Protein AF-0000000074746738 (afdb_homodimer)

Organism: NCBI:txid2562239

Foldseek 3Di:
DCPDDPPPPPPPPDPPDPDPDQDPVRVVVVVVVVVVPPDDPPDDPDDPDDDPPPPPPPPPPDPPDPQPLVVLVVLFVVQAFKEKQKFFQWLDQDLVIATFKIKIFMWGWDDDDVPDRGTAIHGPQDMDIFGEQDPDHRDPVSCVQQVDHNVNHVPTDHLLVSLVVVLVVQDDRRYAYEYAVQVRVLSNSCSSCVVSVNNVSSPCNVVRYGHLLSSLCSVVVPDHSDLQRLCVVLVNQCSHPPHPCNVPHDHGNQSSLSSVQSVQSVSVVSCVVVVHDRDDHSVSRDGPDDDPPPPPPPPPPVCVPPPPPPDPVVPDDD/DCPDPPPPDPPPPDPPDPDDDDDPVRVVVVVVVVVVPPDDPPPPPPDPDDDPPDPPPPPPPDPPDVQPLVVLVVLFVVQAFKEKQKFFQWLDQDLVIATFKIKIFMWGWDDDDPPDRGTAIHGPQDMDIFGEQDPDHRDPVSCVQQVDHNVNHVPTDHLLVSLVVVLVVQDDRRYAYEYAVQVRVLSNSCSSCVVSVNNVSSPCNVVRYGHLLSSLCSVVVPDHSDLQRLCVVLVNQCSHPPHPCNVPHDHGNQSSLSSVQSVQSVSVVSCVVVVHDRDDHSVSRDGPDDDPPPPPDPPDVVCVPPPPPPDPVVPDDD

pLDDT: mean 72.42, std 28.74, range [20.9, 98.78]

Structure (mmCIF, N/CA/C/O backbone):
data_AF-0000000074746738-model_v1
#
loop_
_entity.id
_entity.type
_entity.pdbx_description
1 polymer 'Exonuclease domain-containing protein'
#
loop_
_atom_site.group_PDB
_atom_site.id
_atom_site.type_symbol
_atom_site.label_atom_id
_atom_site.label_alt_id
_atom_site.label_comp_id
_atom_site.label_asym_id
_atom_site.label_entity_id
_atom_site.label_seq_id
_atom_site.pdbx_PDB_ins_code
_atom_site.Cartn_x
_atom_site.Cartn_y
_atom_site.Cartn_z
_atom_site.occupancy
_atom_site.B_iso_or_equiv
_atom_site.auth_seq_id
_atom_site.auth_comp_id
_atom_site.auth_asym_id
_atom_site.auth_atom_id
_atom_site.pdbx_PDB_model_num
ATOM 1 N N . MET A 1 1 ? 52.251 55.187 -20.402 1 23.19 1 MET A N 1
ATOM 2 C CA . MET A 1 1 ? 52.164 54.106 -21.38 1 23.19 1 MET A CA 1
ATOM 3 C C . MET A 1 1 ? 50.793 53.441 -21.335 1 23.19 1 MET A C 1
ATOM 5 O O . MET A 1 1 ? 50.355 52.981 -20.278 1 23.19 1 MET A O 1
ATOM 9 N N . SER A 1 2 ? 49.91 53.801 -22.271 1 25.31 2 SER A N 1
ATOM 10 C CA . SER A 1 2 ? 48.5 53.786 -22.648 1 25.31 2 SER A CA 1
ATOM 11 C C . SER A 1 2 ? 48.053 52.388 -23.064 1 25.31 2 SER A C 1
ATOM 13 O O . SER A 1 2 ? 48.214 51.999 -24.222 1 25.31 2 SER A O 1
ATOM 15 N N . GLN A 1 3 ? 48.42 51.363 -22.32 1 26.88 3 GLN A N 1
ATOM 16 C CA . GLN A 1 3 ? 48.255 50.017 -22.856 1 26.88 3 GLN A CA 1
ATOM 17 C C . GLN A 1 3 ? 46.82 49.78 -23.317 1 26.88 3 GLN A C 1
ATOM 19 O O . GLN A 1 3 ? 45.872 50.046 -22.575 1 26.88 3 GLN A O 1
ATOM 24 N N . GLU A 1 4 ? 46.627 49.774 -24.641 1 27.51 4 GLU A N 1
ATOM 25 C CA . GLU A 1 4 ? 45.445 49.696 -25.494 1 27.51 4 GLU A CA 1
ATOM 26 C C . GLU A 1 4 ? 44.629 48.443 -25.192 1 27.51 4 GLU A C 1
ATOM 28 O O . GLU A 1 4 ? 45.185 47.351 -25.054 1 27.51 4 GLU A O 1
ATOM 33 N N . PRO A 1 5 ? 43.392 48.551 -24.735 1 27.02 5 PRO A N 1
ATOM 34 C CA . PRO A 1 5 ? 42.496 47.492 -24.266 1 27.02 5 PRO A CA 1
ATOM 35 C C . PRO A 1 5 ? 42.147 46.486 -25.36 1 27.02 5 PRO A C 1
ATOM 37 O O . PRO A 1 5 ? 41.989 46.865 -26.524 1 27.02 5 PRO A O 1
ATOM 40 N N . ALA A 1 6 ? 42.791 45.295 -25.4 1 26.2 6 ALA A N 1
ATOM 41 C CA . ALA A 1 6 ? 42.687 44.203 -26.364 1 26.2 6 ALA A CA 1
ATOM 42 C C . ALA A 1 6 ? 41.229 43.912 -26.707 1 26.2 6 ALA A C 1
ATOM 44 O O . ALA A 1 6 ? 40.393 43.755 -25.814 1 26.2 6 ALA A O 1
ATOM 45 N N . GLU A 1 7 ? 40.745 44.392 -27.819 1 22.52 7 GLU A N 1
ATOM 46 C CA . GLU A 1 7 ? 39.434 44.313 -28.455 1 22.52 7 GLU A CA 1
ATOM 47 C C . GLU A 1 7 ? 39.011 42.863 -28.671 1 22.52 7 GLU A C 1
ATOM 49 O O . GLU A 1 7 ? 39.733 42.087 -29.3 1 22.52 7 GLU A O 1
ATOM 54 N N . CYS A 1 8 ? 38.42 42.122 -27.685 1 24.26 8 CYS A N 1
ATOM 55 C CA . CYS A 1 8 ? 37.969 40.736 -27.714 1 24.26 8 CYS A CA 1
ATOM 56 C C . CYS A 1 8 ? 37.068 40.48 -28.917 1 24.26 8 CYS A C 1
ATOM 58 O O . CYS A 1 8 ? 36.028 41.123 -29.066 1 24.26 8 CYS A O 1
ATOM 60 N N . SER A 1 9 ? 37.608 40.225 -30.097 1 21.45 9 SER A N 1
ATOM 61 C CA . SER A 1 9 ? 36.997 39.975 -31.399 1 21.45 9 SER A CA 1
ATOM 62 C C . SER A 1 9 ? 35.905 38.914 -31.302 1 21.45 9 SER A C 1
ATOM 64 O O . SER A 1 9 ? 36.126 37.838 -30.743 1 21.45 9 SER A O 1
ATOM 66 N N . LEU A 1 10 ? 34.632 39.239 -31.27 1 23.24 10 LEU A N 1
ATOM 67 C CA . LEU A 1 10 ? 33.359 38.525 -31.285 1 23.24 10 LEU A CA 1
ATOM 68 C C . LEU A 1 10 ? 33.26 37.618 -32.507 1 23.24 10 LEU A C 1
ATOM 70 O O . LEU A 1 10 ? 33.211 38.101 -33.641 1 23.24 10 LEU A O 1
ATOM 74 N N . VAL A 1 11 ? 34.057 36.526 -32.536 1 23.55 11 VAL A N 1
ATOM 75 C CA . VAL A 1 11 ? 34.006 35.619 -33.677 1 23.55 11 VAL A CA 1
ATOM 76 C C . VAL A 1 11 ? 32.558 35.223 -33.958 1 23.55 11 VAL A C 1
ATOM 78 O O . VAL A 1 11 ? 31.852 34.753 -33.063 1 23.55 11 VAL A O 1
ATOM 81 N N . ARG A 1 12 ? 31.949 35.773 -34.896 1 23.42 12 ARG A N 1
ATOM 82 C CA . ARG A 1 12 ? 30.624 35.563 -35.469 1 23.42 12 ARG A CA 1
ATOM 83 C C . ARG A 1 12 ? 30.438 34.111 -35.899 1 23.42 12 ARG A C 1
ATOM 85 O O . ARG A 1 12 ? 31.06 33.66 -36.863 1 23.42 12 ARG A O 1
ATOM 92 N N . ARG A 1 13 ? 30.45 33.135 -34.915 1 25.42 13 ARG A N 1
ATOM 93 C CA . ARG A 1 13 ? 30.272 31.751 -35.339 1 25.42 13 ARG A CA 1
ATOM 94 C C . ARG A 1 13 ? 29.058 31.609 -36.25 1 25.42 13 ARG A C 1
ATOM 96 O O . ARG A 1 13 ? 28.015 32.217 -36.003 1 25.42 13 ARG A O 1
ATOM 103 N N . ASP A 1 14 ? 29.243 31.308 -37.45 1 23.89 14 ASP A N 1
ATOM 104 C CA . ASP A 1 14 ? 28.375 31.078 -38.601 1 23.89 14 ASP A CA 1
ATOM 105 C C . ASP A 1 14 ? 27.269 30.08 -38.263 1 23.89 14 ASP A C 1
ATOM 107 O O . ASP A 1 14 ? 27.547 28.959 -37.833 1 23.89 14 ASP A O 1
ATOM 111 N N . THR A 1 15 ? 26.035 30.496 -37.827 1 26.98 15 THR A N 1
ATOM 112 C CA . THR A 1 15 ? 24.764 29.924 -37.396 1 26.98 15 THR A CA 1
ATOM 113 C C . THR A 1 15 ? 24.191 29.005 -38.471 1 26.98 15 THR A C 1
ATOM 115 O O . THR A 1 15 ? 23.016 28.637 -38.419 1 26.98 15 THR A O 1
ATOM 118 N N . SER A 1 16 ? 24.874 28.836 -39.673 1 24.63 16 SER A N 1
ATOM 119 C CA . SER A 1 16 ? 24.05 28.412 -40.801 1 24.63 16 SER A CA 1
ATOM 120 C C . SER A 1 16 ? 23.396 27.061 -40.531 1 24.63 16 SER A C 1
ATOM 122 O O . SER A 1 16 ? 22.224 26.858 -40.853 1 24.63 16 SER A O 1
ATOM 124 N N . SER A 1 17 ? 24.135 25.929 -40.49 1 25.57 17 SER A N 1
ATOM 125 C CA . SER A 1 17 ? 23.702 24.715 -41.176 1 25.57 17 SER A CA 1
ATOM 126 C C . SER A 1 17 ? 22.694 23.936 -40.338 1 25.57 17 SER A C 1
ATOM 128 O O . SER A 1 17 ? 23.078 23.135 -39.483 1 25.57 17 SER A O 1
ATOM 130 N N . LEU A 1 18 ? 21.747 24.54 -39.785 1 28.05 18 LEU A N 1
ATOM 131 C CA . LEU A 1 18 ? 20.824 23.837 -38.9 1 28.05 18 LEU A CA 1
ATOM 132 C C . LEU A 1 18 ? 20.09 22.729 -39.649 1 28.05 18 LEU A C 1
ATOM 134 O O . LEU A 1 18 ? 19.317 23.003 -40.57 1 28.05 18 LEU A O 1
ATOM 138 N N . GLU A 1 19 ? 20.737 21.588 -39.792 1 30.1 19 GLU A N 1
ATOM 139 C CA . GLU A 1 19 ? 20.123 20.467 -40.497 1 30.1 19 GLU A CA 1
ATOM 140 C C . GLU A 1 19 ? 18.704 20.211 -39.999 1 30.1 19 GLU A C 1
ATOM 142 O O . GLU A 1 19 ? 18.42 20.369 -38.809 1 30.1 19 GLU A O 1
ATOM 147 N N . PRO A 1 20 ? 17.779 20.182 -40.86 1 32.97 20 PRO A N 1
ATOM 148 C CA . PRO A 1 20 ? 16.342 20.107 -40.585 1 32.97 20 PRO A CA 1
ATOM 149 C C . PRO A 1 20 ? 15.974 18.928 -39.687 1 32.97 20 PRO A C 1
ATOM 151 O O . PRO A 1 20 ? 16.69 17.924 -39.656 1 32.97 20 PRO A O 1
ATOM 154 N N . PRO A 1 21 ? 15.219 19.185 -38.656 1 31.73 21 PRO A N 1
ATOM 155 C CA . PRO A 1 21 ? 14.912 18.191 -37.625 1 31.73 21 PRO A CA 1
ATOM 156 C C . PRO A 1 21 ? 14.312 16.91 -38.2 1 31.73 21 PRO A C 1
ATOM 158 O O . PRO A 1 21 ? 13.548 16.962 -39.167 1 31.73 21 PRO A O 1
ATOM 161 N N . LEU A 1 22 ? 14.977 15.81 -38.125 1 32.41 22 LEU A N 1
ATOM 162 C CA . LEU A 1 22 ? 14.612 14.51 -38.677 1 32.41 22 LEU A CA 1
ATOM 163 C C . LEU A 1 22 ? 13.182 14.141 -38.297 1 32.41 22 LEU A C 1
ATOM 165 O O . LEU A 1 22 ? 12.717 14.483 -37.207 1 32.41 22 LEU A O 1
ATOM 169 N N . SER A 1 23 ? 12.3 13.958 -39.178 1 33.05 23 SER A N 1
ATOM 170 C CA . SER A 1 23 ? 10.879 13.641 -39.085 1 33.05 23 SER A CA 1
ATOM 171 C C . SER A 1 23 ? 10.628 12.509 -38.094 1 33.05 23 SER A C 1
ATOM 173 O O . SER A 1 23 ? 11.53 11.719 -37.806 1 33.05 23 SER A O 1
ATOM 175 N N . PRO A 1 24 ? 9.547 12.637 -37.389 1 30.94 24 PRO A N 1
ATOM 176 C CA . PRO A 1 24 ? 9.236 11.671 -36.332 1 30.94 24 PRO A CA 1
ATOM 177 C C . PRO A 1 24 ? 9.361 10.223 -36.801 1 30.94 24 PRO A C 1
ATOM 179 O O . PRO A 1 24 ? 9.753 9.35 -36.022 1 30.94 24 PRO A O 1
ATOM 182 N N . LEU A 1 25 ? 8.879 9.884 -38.044 1 37.73 25 LEU A N 1
ATOM 183 C CA . LEU A 1 25 ? 8.984 8.548 -38.621 1 37.73 25 LEU A CA 1
ATOM 184 C C . LEU A 1 25 ? 10.44 8.097 -38.688 1 37.73 25 LEU A C 1
ATOM 186 O O . LEU A 1 25 ? 10.735 6.911 -38.525 1 37.73 25 LEU A O 1
ATOM 190 N N . GLU A 1 26 ? 11.272 9.092 -39.017 1 37.4 26 GLU A N 1
ATOM 191 C CA . GLU A 1 26 ? 12.694 8.798 -39.166 1 37.4 26 GLU A CA 1
ATOM 192 C C . GLU A 1 26 ? 13.325 8.429 -37.827 1 37.4 26 GLU A C 1
ATOM 194 O O . GLU A 1 26 ? 14.26 7.627 -37.775 1 37.4 26 GLU A O 1
ATOM 199 N N . CYS A 1 27 ? 12.773 9.035 -36.804 1 32.82 27 CYS A N 1
ATOM 200 C CA . CYS A 1 27 ? 13.269 8.676 -35.481 1 32.82 27 CYS A CA 1
ATOM 201 C C . CYS A 1 27 ? 12.905 7.237 -35.134 1 32.82 27 CYS A C 1
ATOM 203 O O . CYS A 1 27 ? 13.72 6.505 -34.568 1 32.82 27 CYS A O 1
ATOM 205 N N . LEU A 1 28 ? 11.696 6.741 -35.458 1 33.23 28 LEU A N 1
ATOM 206 C CA . LEU A 1 28 ? 11.293 5.371 -35.162 1 33.23 28 LEU A CA 1
ATOM 207 C C . LEU A 1 28 ? 12.125 4.375 -35.963 1 33.23 28 LEU A C 1
ATOM 209 O O . LEU A 1 28 ? 12.542 3.342 -35.434 1 33.23 28 LEU A O 1
ATOM 213 N N . ARG A 1 29 ? 12.332 4.612 -37.221 1 35.67 29 ARG A N 1
ATOM 214 C CA . ARG A 1 29 ? 13.101 3.72 -38.083 1 35.67 29 ARG A CA 1
ATOM 215 C C . ARG A 1 29 ? 14.542 3.598 -37.598 1 35.67 29 ARG A C 1
ATOM 217 O O . ARG A 1 29 ? 15.16 2.54 -37.734 1 35.67 29 ARG A O 1
ATOM 224 N N . LYS A 1 30 ? 15.055 4.743 -37.074 1 34.81 30 LYS A N 1
ATOM 225 C CA . LYS A 1 30 ? 16.453 4.665 -36.658 1 34.81 30 LYS A CA 1
ATOM 226 C C . LYS A 1 30 ? 16.623 3.71 -35.48 1 34.81 30 LYS A C 1
ATOM 228 O O . LYS A 1 30 ? 17.604 2.966 -35.414 1 34.81 30 LYS A O 1
ATOM 233 N N . VAL A 1 31 ? 15.663 3.687 -34.597 1 29.88 31 VAL A N 1
ATOM 234 C CA . VAL A 1 31 ? 15.807 2.795 -33.451 1 29.88 31 VAL A CA 1
ATOM 235 C C . VAL A 1 31 ? 15.609 1.348 -33.895 1 29.88 31 VAL A C 1
ATOM 237 O O . VAL A 1 31 ? 16.354 0.457 -33.479 1 29.88 31 VAL A O 1
ATOM 240 N N . ALA A 1 32 ? 14.658 1.009 -34.754 1 31.42 32 ALA A N 1
ATOM 241 C CA . ALA A 1 32 ? 14.427 -0.358 -35.214 1 31.42 32 ALA A CA 1
ATOM 242 C C . ALA A 1 32 ? 15.633 -0.889 -35.984 1 31.42 32 ALA A C 1
ATOM 244 O O . ALA A 1 32 ? 15.977 -2.069 -35.875 1 31.42 32 ALA A O 1
ATOM 245 N N . ARG A 1 33 ? 16.243 0.039 -36.83 1 33.43 33 ARG A N 1
ATOM 246 C CA . ARG A 1 33 ? 17.368 -0.39 -37.656 1 33.43 33 ARG A CA 1
ATOM 247 C C . ARG A 1 33 ? 18.542 -0.838 -36.793 1 33.43 33 ARG A C 1
ATOM 249 O O . ARG A 1 33 ? 19.313 -1.713 -37.19 1 33.43 33 ARG A O 1
ATOM 256 N N . ARG A 1 34 ? 18.766 0.044 -35.716 1 31.61 34 ARG A N 1
ATOM 257 C CA . ARG A 1 34 ? 19.991 -0.29 -34.997 1 31.61 34 ARG A CA 1
ATOM 258 C C . ARG A 1 34 ? 19.923 -1.702 -34.426 1 31.61 34 ARG A C 1
ATOM 260 O O . ARG A 1 34 ? 20.956 -2.343 -34.217 1 31.61 34 ARG A O 1
ATOM 267 N N . PHE A 1 35 ? 18.773 -2.06 -33.81 1 29.53 35 PHE A N 1
ATOM 268 C CA . PHE A 1 35 ? 18.747 -3.353 -33.138 1 29.53 35 PHE A CA 1
ATOM 269 C C . PHE A 1 35 ? 18.461 -4.474 -34.13 1 29.53 35 PHE A C 1
ATOM 271 O O . PHE A 1 35 ? 17.329 -4.953 -34.225 1 29.53 35 PHE A O 1
ATOM 278 N N . GLY A 1 36 ? 19.315 -4.636 -35.34 1 30.46 36 GLY A N 1
ATOM 279 C CA . GLY A 1 36 ? 19.652 -5.626 -36.351 1 30.46 36 GLY A CA 1
ATOM 280 C C . GLY A 1 36 ? 18.441 -6.366 -36.889 1 30.46 36 GLY A C 1
ATOM 281 O O . GLY A 1 36 ? 18.577 -7.426 -37.503 1 30.46 36 GLY A O 1
ATOM 282 N N . LEU A 1 37 ? 17.372 -6.018 -36.326 1 28.66 37 LEU A N 1
ATOM 283 C CA . LEU A 1 37 ? 16.261 -6.933 -36.566 1 28.66 37 LEU A CA 1
ATOM 284 C C . LEU A 1 37 ? 15.737 -6.79 -37.991 1 28.66 37 LEU A C 1
ATOM 286 O O . LEU A 1 37 ? 14.671 -7.315 -38.32 1 28.66 37 LEU A O 1
ATOM 290 N N . LEU A 1 38 ? 16.37 -5.84 -38.804 1 27.74 38 LEU A N 1
ATOM 291 C CA . LEU A 1 38 ? 15.67 -5.501 -40.038 1 27.74 38 LEU A CA 1
ATOM 292 C C . LEU A 1 38 ? 15.702 -6.667 -41.02 1 27.74 38 LEU A C 1
ATOM 294 O O . LEU A 1 38 ? 14.8 -6.812 -41.848 1 27.74 38 LEU A O 1
ATOM 298 N N . ASP A 1 39 ? 16.906 -7.171 -41.321 1 26.57 39 ASP A N 1
ATOM 299 C CA . ASP A 1 39 ? 17.137 -7.486 -42.727 1 26.57 39 ASP A CA 1
ATOM 300 C C . ASP A 1 39 ? 16.433 -8.783 -43.122 1 26.57 39 ASP A C 1
ATOM 302 O O . ASP A 1 39 ? 16.675 -9.321 -44.205 1 26.57 39 ASP A O 1
ATOM 306 N N . ALA A 1 40 ? 15.969 -9.588 -42.095 1 27.83 40 ALA A N 1
ATOM 307 C CA . ALA A 1 40 ? 15.953 -10.915 -42.705 1 27.83 40 ALA A CA 1
ATOM 308 C C . ALA A 1 40 ? 14.932 -10.986 -43.837 1 27.83 40 ALA A C 1
ATOM 310 O O . ALA A 1 40 ? 13.852 -10.397 -43.745 1 27.83 40 ALA A O 1
ATOM 311 N N . PRO A 1 41 ? 15.339 -11.185 -45.034 1 28.64 41 PRO A N 1
ATOM 312 C CA . PRO A 1 41 ? 14.512 -11.166 -46.243 1 28.64 41 PRO A CA 1
ATOM 313 C C . PRO A 1 41 ? 13.171 -11.87 -46.052 1 28.64 41 PRO A C 1
ATOM 315 O O . PRO A 1 41 ? 13.03 -12.705 -45.154 1 28.64 41 PRO A O 1
ATOM 318 N N . PRO A 1 42 ? 12.172 -11.21 -46.569 1 30.7 42 PRO A N 1
ATOM 319 C CA . PRO A 1 42 ? 10.765 -11.614 -46.518 1 30.7 42 PRO A CA 1
ATOM 320 C C . PRO A 1 42 ? 10.555 -13.072 -46.921 1 30.7 42 PRO A C 1
ATOM 322 O O . PRO A 1 42 ? 10.97 -13.482 -48.008 1 30.7 42 PRO A O 1
ATOM 325 N N . PRO A 1 43 ? 10.692 -13.931 -45.864 1 26.06 43 PRO A N 1
ATOM 326 C CA . PRO A 1 43 ? 10.77 -15.318 -46.329 1 26.06 43 PRO A CA 1
ATOM 327 C C . PRO A 1 43 ? 9.744 -15.634 -47.415 1 26.06 43 PRO A C 1
ATOM 329 O O . PRO A 1 43 ? 8.821 -14.848 -47.646 1 26.06 43 PRO A O 1
ATOM 332 N N . PRO A 1 44 ? 9.341 -16.72 -47.43 1 26.09 44 PRO A N 1
ATOM 333 C CA . PRO A 1 44 ? 9.054 -17.803 -48.373 1 26.09 44 PRO A CA 1
ATOM 334 C C . PRO A 1 44 ? 7.646 -17.718 -48.958 1 26.09 44 PRO A C 1
ATOM 336 O O . PRO A 1 44 ? 6.664 -17.679 -48.212 1 26.09 44 PRO A O 1
ATOM 339 N N . VAL A 1 45 ? 7.143 -16.771 -49.805 1 28.74 45 VAL A N 1
ATOM 340 C CA . VAL A 1 45 ? 5.69 -16.719 -49.927 1 28.74 45 VAL A CA 1
ATOM 341 C C . VAL A 1 45 ? 5.156 -18.093 -50.324 1 28.74 45 VAL A C 1
ATOM 343 O O . VAL A 1 45 ? 5.426 -18.576 -51.427 1 28.74 45 VAL A O 1
ATOM 346 N N . PRO A 1 46 ? 5.227 -19.072 -49.434 1 24.04 46 PRO A N 1
ATOM 347 C CA . PRO A 1 46 ? 4.888 -20.384 -49.99 1 24.04 46 PRO A CA 1
ATOM 348 C C . PRO A 1 46 ? 3.512 -20.407 -50.652 1 24.04 46 PRO A C 1
ATOM 350 O O . PRO A 1 46 ? 2.638 -19.613 -50.295 1 24.04 46 PRO A O 1
ATOM 353 N N . GLN A 1 47 ? 3.414 -20.981 -51.794 1 24.62 47 GLN A N 1
ATOM 354 C CA . GLN A 1 47 ? 2.377 -21.217 -52.794 1 24.62 47 GLN A CA 1
ATOM 355 C C . GLN A 1 47 ? 1.068 -21.645 -52.138 1 24.62 47 GLN A C 1
ATOM 357 O O . GLN A 1 47 ? 1.068 -22.161 -51.018 1 24.62 47 GLN A O 1
ATOM 362 N N . LYS A 1 48 ? 0.023 -21.408 -52.864 1 27.49 48 LYS A N 1
ATOM 363 C CA . LYS A 1 48 ? -1.415 -21.452 -52.615 1 27.49 48 LYS A CA 1
ATOM 364 C C . LYS A 1 48 ? -1.854 -22.845 -52.173 1 27.49 48 LYS A C 1
ATOM 366 O O . LYS A 1 48 ? -2.052 -23.732 -53.006 1 27.49 48 LYS A O 1
ATOM 371 N N . GLU A 1 49 ? -1.147 -23.577 -51.175 1 22.51 49 GLU A N 1
ATOM 372 C CA . GLU A 1 49 ? -1.492 -24.992 -51.069 1 22.51 49 GLU A CA 1
ATOM 373 C C . GLU A 1 49 ? -2.995 -25.182 -50.889 1 22.51 49 GLU A C 1
ATOM 375 O O . GLU A 1 49 ? -3.695 -24.262 -50.46 1 22.51 49 GLU A O 1
ATOM 380 N N . SER A 1 50 ? -3.518 -26.43 -51.138 1 28.88 50 SER A N 1
ATOM 381 C CA . SER A 1 50 ? -4.77 -27.146 -51.363 1 28.88 50 SER A CA 1
ATOM 382 C C . SER A 1 50 ? -5.762 -26.892 -50.233 1 28.88 50 SER A C 1
ATOM 384 O O . SER A 1 50 ? -5.372 -26.483 -49.137 1 28.88 50 SER A O 1
ATOM 386 N N . GLU A 1 51 ? -7.067 -27.198 -50.494 1 29.91 51 GLU A N 1
ATOM 387 C CA . GLU A 1 51 ? -8.332 -26.957 -49.806 1 29.91 51 GLU A CA 1
ATOM 388 C C . GLU A 1 51 ? -8.251 -27.371 -48.34 1 29.91 51 GLU A C 1
ATOM 390 O O . GLU A 1 51 ? -7.96 -28.528 -48.031 1 29.91 51 GLU A O 1
ATOM 395 N N . PRO A 1 52 ? -7.836 -26.563 -47.397 1 27.53 52 PRO A N 1
ATOM 396 C CA . PRO A 1 52 ? -7.466 -27.138 -46.101 1 27.53 52 PRO A CA 1
ATOM 397 C C . PRO A 1 52 ? -8.577 -27.991 -45.495 1 27.53 52 PRO A C 1
ATOM 399 O O . PRO A 1 52 ? -9.758 -27.661 -45.631 1 27.53 52 PRO A O 1
ATOM 402 N N . GLN A 1 53 ? -8.416 -29.359 -45.565 1 27.75 53 GLN A N 1
ATOM 403 C CA . GLN A 1 53 ? -9.262 -30.353 -44.914 1 27.75 53 GLN A CA 1
ATOM 404 C C . GLN A 1 53 ? -9.823 -29.822 -43.598 1 27.75 53 GLN A C 1
ATOM 406 O O . GLN A 1 53 ? -9.232 -28.935 -42.978 1 27.75 53 GLN A O 1
ATOM 411 N N . GLN A 1 54 ? -11.107 -30.216 -43.318 1 28.64 54 GLN A N 1
ATOM 412 C CA . GLN A 1 54 ? -11.91 -29.837 -42.16 1 28.64 54 GLN A CA 1
ATOM 413 C C . GLN A 1 54 ? -11.082 -29.88 -40.879 1 28.64 54 GLN A C 1
ATOM 415 O O . GLN A 1 54 ? -10.39 -30.866 -40.613 1 28.64 54 GLN A O 1
ATOM 420 N N . PRO A 1 55 ? -10.558 -28.82 -40.412 1 29.57 55 PRO A N 1
ATOM 421 C CA . PRO A 1 55 ? -9.567 -28.944 -39.341 1 29.57 55 PRO A CA 1
ATOM 422 C C . PRO A 1 55 ? -9.964 -29.976 -38.287 1 29.57 55 PRO A C 1
ATOM 424 O O . PRO A 1 55 ? -11.138 -30.068 -37.92 1 29.57 55 PRO A O 1
ATOM 427 N N . GLY A 1 56 ? -9.43 -31.23 -38.437 1 26.57 56 GLY A N 1
ATOM 428 C CA . GLY A 1 56 ? -9.622 -32.291 -37.462 1 26.57 56 GLY A CA 1
ATOM 429 C C . GLY A 1 56 ? -9.845 -31.774 -36.053 1 26.57 56 GLY A C 1
ATOM 430 O O . GLY A 1 56 ? -9.543 -30.616 -35.756 1 26.57 56 GLY A O 1
ATOM 431 N N . ASN A 1 57 ? -10.662 -32.589 -35.265 1 26.91 57 ASN A N 1
ATOM 432 C CA . ASN A 1 57 ? -11.003 -32.482 -33.85 1 26.91 57 ASN A CA 1
ATOM 433 C C . ASN A 1 57 ? -9.787 -32.108 -33.007 1 26.91 57 ASN A C 1
ATOM 435 O O . ASN A 1 57 ? -8.822 -32.87 -32.929 1 26.91 57 ASN A O 1
ATOM 439 N N . VAL A 1 58 ? -9.356 -30.962 -33.103 1 31.21 58 VAL A N 1
ATOM 440 C CA . VAL A 1 58 ? -8.282 -30.62 -32.175 1 31.21 58 VAL A CA 1
ATOM 441 C C . VAL A 1 58 ? -8.404 -31.466 -30.91 1 31.21 58 VAL A C 1
ATOM 443 O O . VAL A 1 58 ? -9.395 -31.366 -30.182 1 31.21 58 VAL A O 1
ATOM 446 N N . GLN A 1 59 ? -7.977 -32.739 -30.959 1 29.85 59 GLN A N 1
ATOM 447 C CA . GLN A 1 59 ? -7.851 -33.51 -29.727 1 29.85 59 GLN A CA 1
ATOM 448 C C . GLN A 1 59 ? -7.53 -32.603 -28.542 1 29.85 59 GLN A C 1
ATOM 450 O O . GLN A 1 59 ? -6.694 -31.704 -28.649 1 29.85 59 GLN A O 1
ATOM 455 N N . ARG A 1 60 ? -8.476 -32.362 -27.681 1 33.91 60 ARG A N 1
ATOM 456 C CA . ARG A 1 60 ? -8.256 -31.848 -26.333 1 33.91 60 ARG A CA 1
ATOM 457 C C . ARG A 1 60 ? -6.878 -32.245 -25.814 1 33.91 60 ARG A C 1
ATOM 459 O O . ARG A 1 60 ? -6.601 -33.43 -25.618 1 33.91 60 ARG A O 1
ATOM 466 N N . GLY A 1 61 ? -5.774 -31.688 -26.404 1 34.41 61 GLY A N 1
ATOM 467 C CA . GLY A 1 61 ? -4.433 -32.033 -25.961 1 34.41 61 GLY A CA 1
ATOM 468 C C . GLY A 1 61 ? -4.395 -32.593 -24.552 1 34.41 61 GLY A C 1
ATOM 469 O O . GLY A 1 61 ? -5.346 -32.424 -23.785 1 34.41 61 GLY A O 1
ATOM 470 N N . GLU A 1 62 ? -3.709 -33.786 -24.396 1 36.21 62 GLU A N 1
ATOM 471 C CA . GLU A 1 62 ? -3.421 -34.37 -23.089 1 36.21 62 GLU A CA 1
ATOM 472 C C . GLU A 1 62 ? -3.205 -33.287 -22.036 1 36.21 62 GLU A C 1
ATOM 474 O O . GLU A 1 62 ? -2.611 -32.246 -22.321 1 36.21 62 GLU A O 1
ATOM 479 N N . PRO A 1 63 ? -4.047 -33.282 -21.052 1 40.78 63 PRO A N 1
ATOM 480 C CA . PRO A 1 63 ? -3.758 -32.302 -20.003 1 40.78 63 PRO A CA 1
ATOM 481 C C . PRO A 1 63 ? -2.261 -32.116 -19.765 1 40.78 63 PRO A C 1
ATOM 483 O O . PRO A 1 63 ? -1.478 -33.045 -19.981 1 40.78 63 PRO A O 1
ATOM 486 N N . PRO A 1 64 ? -1.663 -31.042 -20.105 1 41.47 64 PRO A N 1
ATOM 487 C CA . PRO A 1 64 ? -0.228 -30.927 -19.833 1 41.47 64 PRO A CA 1
ATOM 488 C C . PRO A 1 64 ? 0.232 -31.841 -18.7 1 41.47 64 PRO A C 1
ATOM 490 O O . PRO A 1 64 ? -0.553 -32.162 -17.803 1 41.47 64 PRO A O 1
ATOM 493 N N . PRO A 1 65 ? 1.084 -32.799 -18.946 1 42.26 65 PRO A N 1
ATOM 494 C CA . PRO A 1 65 ? 1.596 -33.617 -17.844 1 42.26 65 PRO A CA 1
ATOM 495 C C . PRO A 1 65 ? 1.531 -32.901 -16.498 1 42.26 65 PRO A C 1
ATOM 497 O O . PRO A 1 65 ? 1.55 -31.668 -16.448 1 42.26 65 PRO A O 1
ATOM 500 N N . THR A 1 66 ? 0.921 -33.416 -15.411 1 47.67 66 THR A N 1
ATOM 501 C CA . THR A 1 66 ? 0.69 -32.952 -14.048 1 47.67 66 THR A CA 1
ATOM 502 C C . THR A 1 66 ? 1.858 -32.098 -13.562 1 47.67 66 THR A C 1
ATOM 504 O O . THR A 1 66 ? 2.914 -32.626 -13.208 1 47.67 66 THR A O 1
ATOM 507 N N . ALA A 1 67 ? 2.439 -31.051 -14.179 1 54.07 67 ALA A N 1
ATOM 508 C CA . ALA A 1 67 ? 3.554 -30.116 -14.054 1 54.07 67 ALA A CA 1
ATOM 509 C C . ALA A 1 67 ? 3.759 -29.697 -12.601 1 54.07 67 ALA A C 1
ATOM 511 O O . ALA A 1 67 ? 2.791 -29.502 -11.862 1 54.07 67 ALA A O 1
ATOM 512 N N . THR A 1 68 ? 4.84 -30.286 -11.899 1 77.28 68 THR A N 1
ATOM 513 C CA . THR A 1 68 ? 5.475 -30.162 -10.592 1 77.28 68 THR A CA 1
ATOM 514 C C . THR A 1 68 ? 5.812 -28.704 -10.29 1 77.28 68 THR A C 1
ATOM 516 O O . THR A 1 68 ? 6.699 -28.421 -9.482 1 77.28 68 THR A O 1
ATOM 519 N N . TRP A 1 69 ? 5.168 -27.797 -10.993 1 80.15 69 TRP A N 1
ATOM 520 C CA . TRP A 1 69 ? 5.525 -26.4 -10.77 1 80.15 69 TRP A CA 1
ATOM 521 C C . TRP A 1 69 ? 5.292 -26.004 -9.316 1 80.15 69 TRP A C 1
ATOM 523 O O . TRP A 1 69 ? 5.975 -25.123 -8.789 1 80.15 69 TRP A O 1
ATOM 533 N N . TRP A 1 70 ? 4.388 -26.692 -8.641 1 82.22 70 TRP A N 1
ATOM 534 C CA . TRP A 1 70 ? 4.003 -26.349 -7.276 1 82.22 70 TRP A CA 1
ATOM 535 C C . TRP A 1 70 ? 5.142 -26.628 -6.302 1 82.22 70 TRP A C 1
ATOM 537 O O . TRP A 1 70 ? 5.171 -26.081 -5.197 1 82.22 70 TRP A O 1
ATOM 547 N N . THR A 1 71 ? 6.096 -27.437 -6.73 1 85.9 71 THR A N 1
ATOM 548 C CA . THR A 1 71 ? 7.259 -27.704 -5.893 1 85.9 71 THR A CA 1
ATOM 549 C C . THR A 1 71 ? 8.185 -26.491 -5.849 1 85.9 71 THR A C 1
ATOM 551 O O . THR A 1 71 ? 9.026 -26.378 -4.956 1 85.9 71 THR A O 1
ATOM 554 N N . LEU A 1 72 ? 7.942 -25.589 -6.852 1 90.13 72 LEU A N 1
ATOM 555 C CA . LEU A 1 72 ? 8.767 -24.389 -6.928 1 90.13 72 LEU A CA 1
ATOM 556 C C . LEU A 1 72 ? 8.185 -23.273 -6.067 1 90.13 72 LEU A C 1
ATOM 558 O O . LEU A 1 72 ? 8.847 -22.262 -5.823 1 90.13 72 LEU A O 1
ATOM 562 N N . LEU A 1 73 ? 6.945 -23.42 -5.611 1 90.39 73 LEU A N 1
ATOM 563 C CA . LEU A 1 73 ? 6.275 -22.54 -4.66 1 90.39 73 LEU A CA 1
ATOM 564 C C . LEU A 1 73 ? 5.69 -23.338 -3.5 1 90.39 73 LEU A C 1
ATOM 566 O O . LEU A 1 73 ? 4.472 -23.358 -3.306 1 90.39 73 LEU A O 1
ATOM 570 N N . PRO A 1 74 ? 6.578 -23.962 -2.746 1 87.55 74 PRO A N 1
ATOM 571 C CA . PRO A 1 74 ? 6.105 -24.848 -1.679 1 87.55 74 PRO A CA 1
ATOM 572 C C . PRO A 1 74 ? 5.569 -24.082 -0.471 1 87.55 74 PRO A C 1
ATOM 574 O O . PRO A 1 74 ? 6.139 -24.166 0.62 1 87.55 74 PRO A O 1
ATOM 577 N N . LEU A 1 75 ? 4.434 -23.396 -0.637 1 88.49 75 LEU A N 1
ATOM 578 C CA . LEU A 1 75 ? 3.833 -22.573 0.406 1 88.49 75 LEU A CA 1
ATOM 579 C C . LEU A 1 75 ? 2.889 -23.399 1.274 1 88.49 75 LEU A C 1
ATOM 581 O O . LEU A 1 75 ? 1.699 -23.091 1.372 1 88.49 75 LEU A O 1
ATOM 585 N N . GLU A 1 76 ? 3.489 -24.326 2.008 1 85.62 76 GLU A N 1
ATOM 586 C CA . GLU A 1 76 ? 2.741 -25.27 2.832 1 85.62 76 GLU A CA 1
ATOM 587 C C . GLU A 1 76 ? 2.285 -24.623 4.137 1 85.62 76 GLU A C 1
ATOM 589 O O . GLU A 1 76 ? 3.081 -23.991 4.834 1 85.62 76 GLU A O 1
ATOM 594 N N . PRO A 1 77 ? 1.079 -24.858 4.513 1 87.81 77 PRO A N 1
ATOM 595 C CA . PRO A 1 77 ? 0.562 -24.275 5.753 1 87.81 77 PRO A CA 1
ATOM 596 C C . PRO A 1 77 ? 1.317 -24.755 6.991 1 87.81 77 PRO A C 1
ATOM 598 O O . PRO A 1 77 ? 1.304 -24.083 8.025 1 87.81 77 PRO A O 1
ATOM 601 N N . SER A 1 78 ? 1.918 -25.923 6.909 1 87.35 78 SER A N 1
ATOM 602 C CA . SER A 1 78 ? 2.678 -26.445 8.041 1 87.35 78 SER A CA 1
ATOM 603 C C . SER A 1 78 ? 3.974 -25.665 8.243 1 87.35 78 SER A C 1
ATOM 605 O O . SER A 1 78 ? 4.534 -25.657 9.341 1 87.35 78 SER A O 1
ATOM 607 N N . LYS A 1 79 ? 4.383 -24.981 7.253 1 90.15 79 LYS A N 1
ATOM 608 C CA . LYS A 1 79 ? 5.685 -24.321 7.299 1 90.15 79 LYS A CA 1
ATOM 609 C C . LYS A 1 79 ? 5.53 -22.804 7.346 1 90.15 79 LYS A C 1
ATOM 611 O O . LYS A 1 79 ? 6.328 -22.113 7.983 1 90.15 79 LYS A O 1
ATOM 616 N N . TYR A 1 80 ? 4.478 -22.375 6.627 1 93.35 80 TYR A N 1
ATOM 617 C CA . TYR A 1 80 ? 4.331 -20.931 6.479 1 93.35 80 TYR A CA 1
ATOM 618 C C . TYR A 1 80 ? 2.932 -20.481 6.884 1 93.35 80 TYR A C 1
ATOM 620 O O . TYR A 1 80 ? 1.949 -21.176 6.618 1 93.35 80 TYR A O 1
ATOM 628 N N . GLU A 1 81 ? 2.886 -19.311 7.524 1 94.14 81 GLU A N 1
ATOM 629 C CA . GLU A 1 81 ? 1.617 -18.69 7.89 1 94.14 81 GLU A CA 1
ATOM 630 C C . GLU A 1 81 ? 1.321 -17.479 7.009 1 94.14 81 GLU A C 1
ATOM 632 O O . GLU A 1 81 ? 0.167 -17.065 6.882 1 94.14 81 GLU A O 1
ATOM 637 N N . ARG A 1 82 ? 2.371 -16.93 6.496 1 95.99 82 ARG A N 1
ATOM 638 C CA . ARG A 1 82 ? 2.213 -15.753 5.648 1 95.99 82 ARG A CA 1
ATOM 639 C C . ARG A 1 82 ? 3.241 -15.747 4.522 1 95.99 82 ARG A C 1
ATOM 641 O O . ARG A 1 82 ? 4.302 -16.365 4.639 1 95.99 82 ARG A O 1
ATOM 648 N N . VAL A 1 83 ? 2.875 -15.15 3.411 1 97.26 83 VAL A N 1
ATOM 649 C CA . VAL A 1 83 ? 3.738 -14.94 2.253 1 97.26 83 VAL A CA 1
ATOM 650 C C . VAL A 1 83 ? 3.86 -13.445 1.965 1 97.26 83 VAL A C 1
ATOM 652 O O . VAL A 1 83 ? 2.856 -12.73 1.927 1 97.26 83 VAL A O 1
ATOM 655 N N . VAL A 1 84 ? 5.064 -13.001 1.868 1 98.57 84 VAL A N 1
ATOM 656 C CA . VAL A 1 84 ? 5.309 -11.636 1.415 1 98.57 84 VAL A CA 1
ATOM 657 C C . VAL A 1 84 ? 5.836 -11.654 -0.018 1 98.57 84 VAL A C 1
ATOM 659 O O . VAL A 1 84 ? 6.925 -12.171 -0.279 1 98.57 84 VAL A O 1
ATOM 662 N N . VAL A 1 85 ? 5.044 -11.146 -0.931 1 98.78 85 VAL A N 1
ATOM 663 C CA . VAL A 1 85 ? 5.446 -10.984 -2.324 1 98.78 85 VAL A CA 1
ATOM 664 C C . VAL A 1 85 ? 6.074 -9.606 -2.524 1 98.78 85 VAL A C 1
ATOM 666 O O . VAL A 1 85 ? 5.432 -8.583 -2.278 1 98.78 85 VAL A O 1
ATOM 669 N N . PHE A 1 86 ? 7.339 -9.575 -3.015 1 98.59 86 PHE A N 1
ATOM 670 C CA . PHE A 1 86 ? 7.983 -8.266 -3.024 1 98.59 86 PHE A CA 1
ATOM 671 C C . PHE A 1 86 ? 8.709 -8.029 -4.343 1 98.59 86 PHE A C 1
ATOM 673 O O . PHE A 1 86 ? 8.903 -8.96 -5.127 1 98.59 86 PHE A O 1
ATOM 680 N N . ASP A 1 87 ? 9.003 -6.804 -4.616 1 97.33 87 ASP A N 1
ATOM 681 C CA . ASP A 1 87 ? 9.717 -6.301 -5.785 1 97.33 87 ASP A CA 1
ATOM 682 C C . ASP A 1 87 ? 10.551 -5.071 -5.432 1 97.33 87 ASP A C 1
ATOM 684 O O . ASP A 1 87 ? 10.246 -4.363 -4.47 1 97.33 87 ASP A O 1
ATOM 688 N N . THR A 1 88 ? 11.627 -4.837 -6.176 1 96.98 88 THR A N 1
ATOM 689 C CA . THR A 1 88 ? 12.469 -3.666 -5.96 1 96.98 88 THR A CA 1
ATOM 690 C C . THR A 1 88 ? 12.748 -2.949 -7.278 1 96.98 88 THR A C 1
ATOM 692 O O . THR A 1 88 ? 12.822 -3.584 -8.332 1 96.98 88 THR A O 1
ATOM 695 N N . GLU A 1 89 ? 12.786 -1.659 -7.229 1 95.48 89 GLU A N 1
ATOM 696 C CA . GLU A 1 89 ? 13.414 -0.838 -8.26 1 95.48 89 GLU A CA 1
ATOM 697 C C . GLU A 1 89 ? 14.797 -0.365 -7.824 1 95.48 89 GLU A C 1
ATOM 699 O O . GLU A 1 89 ? 15.01 -0.048 -6.651 1 95.48 89 GLU A O 1
ATOM 704 N N . THR A 1 90 ? 15.751 -0.324 -8.735 1 96.05 90 THR A N 1
ATOM 705 C CA . THR A 1 90 ? 17.144 -0.127 -8.35 1 96.05 90 THR A CA 1
ATOM 706 C C . THR A 1 90 ? 17.801 0.937 -9.224 1 96.05 90 THR A C 1
ATOM 708 O O . THR A 1 90 ? 17.255 1.32 -10.261 1 96.05 90 THR A O 1
ATOM 711 N N . SER A 1 91 ? 18.92 1.466 -8.779 1 95.86 91 SER A N 1
ATOM 712 C CA . SER A 1 91 ? 19.651 2.507 -9.496 1 95.86 91 SER A CA 1
ATOM 713 C C . SER A 1 91 ? 20.411 1.929 -10.685 1 95.86 91 SER A C 1
ATOM 715 O O . SER A 1 91 ? 20.897 2.674 -11.539 1 95.86 91 SER A O 1
ATOM 717 N N . GLY A 1 92 ? 20.493 0.74 -10.739 1 92.87 92 GLY A N 1
ATOM 718 C CA . GLY A 1 92 ? 21.16 -0.061 -11.753 1 92.87 92 GLY A CA 1
ATOM 719 C C . GLY A 1 92 ? 21.019 -1.554 -11.522 1 92.87 92 GLY A C 1
ATOM 720 O O . GLY A 1 92 ? 20.127 -1.993 -10.794 1 92.87 92 GLY A O 1
ATOM 721 N N . PHE A 1 93 ? 21.889 -2.344 -12.199 1 87.88 93 PHE A N 1
ATOM 722 C CA . PHE A 1 93 ? 21.666 -3.785 -12.168 1 87.88 93 PHE A CA 1
ATOM 723 C C . PHE A 1 93 ? 22.876 -4.507 -11.587 1 87.88 93 PHE A C 1
ATOM 725 O O . PHE A 1 93 ? 22.887 -5.736 -11.495 1 87.88 93 PHE A O 1
ATOM 732 N N . SER A 1 94 ? 23.813 -3.686 -11.074 1 87.96 94 SER A N 1
ATOM 733 C CA . SER A 1 94 ? 25.046 -4.289 -10.578 1 87.96 94 SER A CA 1
ATOM 734 C C . SER A 1 94 ? 25.046 -4.376 -9.056 1 87.96 94 SER A C 1
ATOM 736 O O . SER A 1 94 ? 24.121 -3.891 -8.401 1 87.96 94 SER A O 1
ATOM 738 N N . GLY A 1 95 ? 26.074 -5.036 -8.563 1 83.97 95 GLY A N 1
ATOM 739 C CA . GLY A 1 95 ? 26.222 -5.185 -7.124 1 83.97 95 GLY A CA 1
ATOM 740 C C . GLY A 1 95 ? 26.503 -3.874 -6.414 1 83.97 95 GLY A C 1
ATOM 741 O O . GLY A 1 95 ? 26.376 -3.785 -5.191 1 83.97 95 GLY A O 1
ATOM 742 N N . GLU A 1 96 ? 26.806 -2.901 -7.168 1 90.13 96 GLU A N 1
ATOM 743 C CA . GLU A 1 96 ? 27.113 -1.601 -6.578 1 90.13 96 GLU A CA 1
ATOM 744 C C . GLU A 1 96 ? 25.871 -0.717 -6.513 1 90.13 96 GLU A C 1
ATOM 746 O O . GLU A 1 96 ? 25.863 0.3 -5.816 1 90.13 96 GLU A O 1
ATOM 751 N N . ASP A 1 97 ? 24.881 -1.16 -7.192 1 95.24 97 ASP A N 1
ATOM 752 C CA . ASP A 1 97 ? 23.679 -0.336 -7.271 1 95.24 97 ASP A CA 1
ATOM 753 C C . ASP A 1 97 ? 22.808 -0.515 -6.03 1 95.24 97 ASP A C 1
ATOM 755 O O . ASP A 1 97 ? 23.038 -1.424 -5.23 1 95.24 97 ASP A O 1
ATOM 759 N N . GLU A 1 98 ? 21.935 0.43 -5.892 1 96.63 98 GLU A N 1
ATOM 760 C CA . GLU A 1 98 ? 21.142 0.509 -4.669 1 96.63 98 GLU A CA 1
ATOM 761 C C . GLU A 1 98 ? 19.653 0.358 -4.967 1 96.63 98 GLU A C 1
ATOM 763 O O . GLU A 1 98 ? 19.196 0.693 -6.062 1 96.63 98 GLU A O 1
ATOM 768 N N . ILE A 1 99 ? 18.983 -0.217 -3.98 1 97.32 99 ILE A N 1
ATOM 769 C CA . ILE A 1 99 ? 17.526 -0.223 -4.048 1 97.32 99 ILE A CA 1
ATOM 770 C C . ILE A 1 99 ? 16.996 1.201 -3.9 1 97.32 99 ILE A C 1
ATOM 772 O O . ILE A 1 99 ? 17.412 1.934 -3 1 97.32 99 ILE A O 1
ATOM 776 N N . LEU A 1 100 ? 16.098 1.607 -4.815 1 96.6 100 LEU A N 1
ATOM 777 C CA . LEU A 1 100 ? 15.488 2.932 -4.799 1 96.6 100 LEU A CA 1
ATOM 778 C C . LEU A 1 100 ? 14.058 2.866 -4.274 1 96.6 100 LEU A C 1
ATOM 780 O O . LEU A 1 100 ? 13.531 3.86 -3.77 1 96.6 100 LEU A O 1
ATOM 784 N N . GLU A 1 101 ? 13.455 1.702 -4.472 1 96.57 101 GLU A N 1
ATOM 785 C CA . GLU A 1 101 ? 12.058 1.482 -4.11 1 96.57 101 GLU A CA 1
ATOM 786 C C . GLU A 1 101 ? 11.815 0.031 -3.705 1 96.57 101 GLU A C 1
ATOM 788 O O . GLU A 1 101 ? 12.326 -0.892 -4.344 1 96.57 101 GLU A O 1
ATOM 793 N N . ILE A 1 102 ? 11.106 -0.195 -2.622 1 97.97 102 ILE A N 1
ATOM 794 C CA . ILE A 1 102 ? 10.665 -1.525 -2.214 1 97.97 102 ILE A CA 1
ATOM 795 C C . ILE A 1 102 ? 9.14 -1.569 -2.161 1 97.97 102 ILE A C 1
ATOM 797 O O . ILE A 1 102 ? 8.507 -0.68 -1.585 1 97.97 102 ILE A O 1
ATOM 801 N N . GLY A 1 103 ? 8.529 -2.481 -2.807 1 97.55 103 GLY A N 1
ATOM 802 C CA . GLY A 1 103 ? 7.115 -2.803 -2.698 1 97.55 103 GLY A CA 1
ATOM 803 C C . GLY A 1 103 ? 6.86 -4.245 -2.302 1 97.55 103 GLY A C 1
ATOM 804 O O . GLY A 1 103 ? 7.568 -5.151 -2.746 1 97.55 103 GLY A O 1
ATOM 805 N N . ALA A 1 104 ? 5.86 -4.451 -1.447 1 98.67 104 ALA A N 1
ATOM 806 C CA . ALA A 1 104 ? 5.542 -5.809 -1.014 1 98.67 104 ALA A CA 1
ATOM 807 C C . ALA A 1 104 ? 4.063 -5.94 -0.663 1 98.67 104 ALA A C 1
ATOM 809 O O . ALA A 1 104 ? 3.449 -4.992 -0.166 1 98.67 104 ALA A O 1
ATOM 810 N N . VAL A 1 105 ? 3.541 -7.08 -0.916 1 98.42 105 VAL A N 1
ATOM 811 C CA . VAL A 1 105 ? 2.153 -7.421 -0.62 1 98.42 105 VAL A CA 1
ATOM 812 C C . VAL A 1 105 ? 2.103 -8.676 0.248 1 98.42 105 VAL A C 1
ATOM 814 O O . VAL A 1 105 ? 2.841 -9.634 0.008 1 98.42 105 VAL A O 1
ATOM 817 N N . GLU A 1 106 ? 1.181 -8.642 1.227 1 98.5 106 GLU A N 1
ATOM 818 C CA . GLU A 1 106 ? 1.059 -9.763 2.155 1 98.5 106 GLU A CA 1
ATOM 819 C C . GLU A 1 106 ? -0.085 -10.689 1.754 1 98.5 106 GLU A C 1
ATOM 821 O O . GLU A 1 106 ? -1.181 -10.226 1.431 1 98.5 106 GLU A O 1
ATOM 826 N N . LEU A 1 107 ? 0.171 -11.961 1.732 1 97.45 107 LEU A N 1
ATOM 827 C CA . LEU A 1 107 ? -0.826 -13.023 1.644 1 97.45 107 LEU A CA 1
ATOM 828 C C . LEU A 1 107 ? -0.807 -13.891 2.898 1 97.45 107 LEU A C 1
ATOM 830 O O . LEU A 1 107 ? 0.249 -14.096 3.501 1 97.45 107 LEU A O 1
ATOM 834 N N . GLU A 1 108 ? -1.884 -14.343 3.261 1 96.16 108 GLU A N 1
ATOM 835 C CA . GLU A 1 108 ? -2.003 -15.307 4.351 1 96.16 108 GLU A CA 1
ATOM 836 C C . GLU A 1 108 ? -2.111 -16.733 3.818 1 96.16 108 GLU A C 1
ATOM 838 O O . GLU A 1 108 ? -2.796 -16.979 2.822 1 96.16 108 GLU A O 1
ATOM 843 N N . VAL A 1 109 ? -1.4 -17.589 4.456 1 93.07 109 VAL A N 1
ATOM 844 C CA . VAL A 1 109 ? -1.502 -19.008 4.128 1 93.07 109 VAL A CA 1
ATOM 845 C C . VAL A 1 109 ? -2.58 -19.661 4.99 1 93.07 109 VAL A C 1
ATOM 847 O O . VAL A 1 109 ? -2.438 -19.747 6.212 1 93.07 109 VAL A O 1
ATOM 850 N N . CYS A 1 110 ? -3.602 -20.032 4.362 1 87.49 110 CYS A N 1
ATOM 851 C CA . CYS A 1 110 ? -4.719 -20.641 5.075 1 87.49 110 CYS A CA 1
ATOM 852 C C . CYS A 1 110 ? -4.722 -22.154 4.893 1 87.49 110 CYS A C 1
ATOM 854 O O . CYS A 1 110 ? -4.287 -22.66 3.857 1 87.49 110 CYS A O 1
ATOM 856 N N . SER A 1 111 ? -5.073 -22.823 5.971 1 78.58 111 SER A N 1
ATOM 857 C CA . SER A 1 111 ? -5.221 -24.272 5.872 1 78.58 111 SER A CA 1
ATOM 858 C C . SER A 1 111 ? -6.287 -24.65 4.849 1 78.58 111 SER A C 1
ATOM 860 O O . SER A 1 111 ? -7.328 -23.996 4.759 1 78.58 111 SER A O 1
ATOM 862 N N . PRO A 1 112 ? -5.825 -25.558 4.158 1 68.08 112 PRO A N 1
ATOM 863 C CA . PRO A 1 112 ? -6.811 -25.998 3.168 1 68.08 112 PRO A CA 1
ATOM 864 C C . PRO A 1 112 ? -8.073 -26.572 3.807 1 68.08 112 PRO A C 1
ATOM 866 O O . PRO A 1 112 ? -8.067 -26.918 4.991 1 68.08 112 PRO A O 1
ATOM 869 N N . SER A 1 113 ? -9.07 -26.34 3.045 1 63.77 113 SER A N 1
ATOM 870 C CA . SER A 1 113 ? -10.258 -27.088 3.443 1 63.77 113 SER A CA 1
ATOM 871 C C . SER A 1 113 ? -9.934 -28.561 3.67 1 63.77 113 SER A C 1
ATOM 873 O O . SER A 1 113 ? -8.975 -29.085 3.102 1 63.77 113 SER A O 1
ATOM 875 N N . PRO A 1 114 ? -10.552 -29.126 4.635 1 63.79 114 PRO A N 1
ATOM 876 C CA . PRO A 1 114 ? -10.32 -30.559 4.829 1 63.79 114 PRO A CA 1
ATOM 877 C C . PRO A 1 114 ? -10.271 -31.333 3.513 1 63.79 114 PRO A C 1
ATOM 879 O O . PRO A 1 114 ? -11.125 -31.137 2.645 1 63.79 114 PRO A O 1
ATOM 882 N N . GLY A 1 115 ? -9.179 -32.055 3.293 1 59.95 115 GLY A N 1
ATOM 883 C CA . GLY A 1 115 ? -9.047 -32.874 2.099 1 59.95 115 GLY A CA 1
ATOM 884 C C . GLY A 1 115 ? -8.192 -32.23 1.024 1 59.95 115 GLY A C 1
ATOM 885 O O . GLY A 1 115 ? -7.804 -32.887 0.056 1 59.95 115 GLY A O 1
ATOM 886 N N . ALA A 1 116 ? -7.972 -30.871 1.265 1 61.42 116 ALA A N 1
ATOM 887 C CA . ALA A 1 116 ? -7.172 -30.207 0.239 1 61.42 116 ALA A CA 1
ATOM 888 C C . ALA A 1 116 ? -5.685 -30.279 0.571 1 61.42 116 ALA A C 1
ATOM 890 O O . ALA A 1 116 ? -5.303 -30.261 1.743 1 61.42 116 ALA A O 1
ATOM 891 N N . SER A 1 117 ? -4.851 -30.616 -0.37 1 61.83 117 SER A N 1
ATOM 892 C CA . SER A 1 117 ? -3.418 -30.808 -0.175 1 61.83 117 SER A CA 1
ATOM 893 C C . SER A 1 117 ? -2.653 -29.504 -0.376 1 61.83 117 SER A C 1
ATOM 895 O O . SER A 1 117 ? -1.431 -29.464 -0.216 1 61.83 117 SER A O 1
ATOM 897 N N . TYR A 1 118 ? -3.401 -28.416 -0.742 1 69.44 118 TYR A N 1
ATOM 898 C CA . TYR A 1 118 ? -2.656 -27.198 -1.043 1 69.44 118 TYR A CA 1
ATOM 899 C C . TYR A 1 118 ? -3.172 -26.025 -0.218 1 69.44 118 TYR A C 1
ATOM 901 O O . TYR A 1 118 ? -4.325 -26.026 0.22 1 69.44 118 TYR A O 1
ATOM 909 N N . ALA A 1 119 ? -2.304 -25.183 -0.026 1 77.56 119 ALA A N 1
ATOM 910 C CA . ALA A 1 119 ? -2.648 -24.024 0.794 1 77.56 119 ALA A CA 1
ATOM 911 C C . ALA A 1 119 ? -3.571 -23.072 0.039 1 77.56 119 ALA A C 1
ATOM 913 O O . ALA A 1 119 ? -3.511 -22.983 -1.189 1 77.56 119 ALA A O 1
ATOM 914 N N . ILE A 1 120 ? -4.471 -22.567 0.728 1 86.91 120 ILE A N 1
ATOM 915 C CA . ILE A 1 120 ? -5.248 -21.434 0.235 1 86.91 120 ILE A CA 1
ATOM 916 C C . ILE A 1 120 ? -4.548 -20.128 0.604 1 86.91 120 ILE A C 1
ATOM 918 O O . ILE A 1 120 ? -4.158 -19.93 1.757 1 86.91 120 ILE A O 1
ATOM 922 N N . LEU A 1 121 ? -4.311 -19.343 -0.436 1 93.03 121 LEU A N 1
ATOM 923 C CA . LEU A 1 121 ? -3.704 -18.036 -0.206 1 93.03 121 LEU A CA 1
ATOM 924 C C . LEU A 1 121 ? -4.761 -16.937 -0.217 1 93.03 121 LEU A C 1
ATOM 926 O O . LEU A 1 121 ? -5.589 -16.875 -1.128 1 93.03 121 LEU A O 1
ATOM 930 N N . ARG A 1 122 ? -4.68 -16.129 0.766 1 94.82 122 ARG A N 1
ATOM 931 C CA . ARG A 1 122 ? -5.65 -15.046 0.89 1 94.82 122 ARG A CA 1
ATOM 932 C C . ARG A 1 122 ? -4.951 -13.697 1.017 1 94.82 122 ARG A C 1
ATOM 934 O O . ARG A 1 122 ? -4.116 -13.505 1.904 1 94.82 122 ARG A O 1
ATOM 941 N N . PRO A 1 123 ? -5.31 -12.758 0.121 1 97.09 123 PRO A N 1
ATOM 942 C CA . PRO A 1 123 ? -4.793 -11.406 0.347 1 97.09 123 PRO A CA 1
ATOM 943 C C . PRO A 1 123 ? -5.266 -10.806 1.669 1 97.09 123 PRO A C 1
ATOM 945 O O . PRO A 1 123 ? -6.438 -10.944 2.029 1 97.09 123 PRO A O 1
ATOM 948 N N . THR A 1 124 ? -4.357 -10.157 2.381 1 97.6 124 THR A N 1
ATOM 949 C CA . THR A 1 124 ? -4.719 -9.568 3.666 1 97.6 124 THR A CA 1
ATOM 950 C C . THR A 1 124 ? -5.029 -8.082 3.511 1 97.6 124 THR A C 1
ATOM 952 O O . THR A 1 124 ? -5.62 -7.47 4.404 1 97.6 124 THR A O 1
ATOM 955 N N . GLY A 1 125 ? -4.533 -7.471 2.401 1 97.92 125 GLY A N 1
ATOM 956 C CA . GLY A 1 125 ? -4.651 -6.036 2.199 1 97.92 125 GLY A CA 1
ATOM 957 C C . GLY A 1 125 ? -3.462 -5.258 2.73 1 97.92 125 GLY A C 1
ATOM 958 O O . GLY A 1 125 ? -3.311 -4.069 2.44 1 97.92 125 GLY A O 1
ATOM 959 N N . VAL A 1 126 ? -2.597 -5.91 3.496 1 98.49 126 VAL A N 1
ATOM 960 C CA . VAL A 1 126 ? -1.443 -5.242 4.089 1 98.49 126 VAL A CA 1
ATOM 961 C C . VAL A 1 126 ? -0.284 -5.233 3.094 1 98.49 126 VAL A C 1
ATOM 963 O O . VAL A 1 126 ? -0.019 -6.239 2.431 1 98.49 126 VAL A O 1
ATOM 966 N N . SER A 1 127 ? 0.304 -4.116 2.931 1 98.38 127 SER A N 1
ATOM 967 C CA . SER A 1 127 ? 1.432 -3.97 2.017 1 98.38 127 SER A CA 1
ATOM 968 C C . SER A 1 127 ? 2.527 -3.098 2.623 1 98.38 127 SER A C 1
ATOM 970 O O . SER A 1 127 ? 2.322 -2.471 3.664 1 98.38 127 SER A O 1
ATOM 972 N N . PHE A 1 128 ? 3.657 -3.146 2.074 1 98.61 128 PHE A N 1
ATOM 973 C CA . PHE A 1 128 ? 4.793 -2.29 2.396 1 98.61 128 PHE A CA 1
ATOM 974 C C . PHE A 1 128 ? 5.274 -1.541 1.159 1 98.61 128 PHE A C 1
ATOM 976 O O . PHE A 1 128 ? 5.368 -2.119 0.074 1 98.61 128 PHE A O 1
ATOM 983 N N . HIS A 1 129 ? 5.576 -0.326 1.314 1 97.86 129 HIS A N 1
ATOM 984 C CA . HIS A 1 129 ? 6.088 0.476 0.208 1 97.86 129 HIS A CA 1
ATOM 985 C C . HIS A 1 129 ? 6.965 1.616 0.714 1 97.86 129 HIS A C 1
ATOM 987 O O . HIS A 1 129 ? 6.584 2.334 1.642 1 97.86 129 HIS A O 1
ATOM 993 N N . SER A 1 130 ? 8.106 1.757 0.088 1 97.15 130 SER A N 1
ATOM 994 C CA . SER A 1 130 ? 8.977 2.861 0.48 1 97.15 130 SER A CA 1
ATOM 995 C C . SER A 1 130 ? 9.939 3.232 -0.644 1 97.15 130 SER A C 1
ATOM 997 O O . SER A 1 130 ? 10.481 2.355 -1.319 1 97.15 130 SER A O 1
ATOM 999 N N . LEU A 1 131 ? 10.038 4.501 -0.829 1 96.12 131 LEU A N 1
ATOM 1000 C CA . LEU A 1 131 ? 11.172 5.034 -1.575 1 96.12 131 LEU A CA 1
ATOM 1001 C C . LEU A 1 131 ? 12.364 5.275 -0.654 1 96.12 131 LEU A C 1
ATOM 1003 O O . LEU A 1 131 ? 12.189 5.606 0.521 1 96.12 131 LEU A O 1
ATOM 1007 N N . LEU A 1 132 ? 13.519 5.057 -1.184 1 96.96 132 LEU A N 1
ATOM 1008 C CA . LEU A 1 132 ? 14.727 5.205 -0.379 1 96.96 132 LEU A CA 1
ATOM 1009 C C . LEU A 1 132 ? 15.64 6.279 -0.961 1 96.96 132 LEU A C 1
ATOM 1011 O O . LEU A 1 132 ? 15.805 6.366 -2.18 1 96.96 132 LEU A O 1
ATOM 1015 N N . GLN A 1 133 ? 16.248 6.99 -0.055 1 96.05 133 GLN A N 1
ATOM 1016 C CA . GLN A 1 133 ? 17.318 7.882 -0.49 1 96.05 133 GLN A CA 1
ATOM 1017 C C . GLN A 1 133 ? 18.476 7.097 -1.098 1 96.05 133 GLN A C 1
ATOM 1019 O O . GLN A 1 133 ? 18.729 5.954 -0.712 1 96.05 133 GLN A O 1
ATOM 1024 N N . THR A 1 134 ? 19.087 7.684 -2.05 1 94.18 134 THR A N 1
ATOM 1025 C CA . THR A 1 134 ? 20.23 7.03 -2.677 1 94.18 134 THR A CA 1
ATOM 1026 C C . THR A 1 134 ? 21.434 7.968 -2.717 1 94.18 134 THR A C 1
ATOM 1028 O O . THR A 1 134 ? 21.277 9.182 -2.86 1 94.18 134 THR A O 1
ATOM 1031 N N . SER A 1 135 ? 22.555 7.425 -2.488 1 89.04 135 SER A N 1
ATOM 1032 C CA . SER A 1 135 ? 23.81 8.158 -2.62 1 89.04 135 SER A CA 1
ATOM 1033 C C . SER A 1 135 ? 24.483 7.866 -3.958 1 89.04 135 SER A C 1
ATOM 1035 O O . SER A 1 135 ? 25.537 8.426 -4.263 1 89.04 135 SER A O 1
ATOM 1037 N N . ARG A 1 136 ? 23.857 7.028 -4.756 1 90.88 136 ARG A N 1
ATOM 1038 C CA . ARG A 1 136 ? 24.421 6.603 -6.033 1 90.88 136 ARG A CA 1
ATOM 1039 C C . ARG A 1 136 ? 23.72 7.292 -7.198 1 90.88 136 ARG A C 1
ATOM 1041 O O . ARG A 1 136 ? 22.544 7.648 -7.099 1 90.88 136 ARG A O 1
ATOM 1048 N N . GLU A 1 137 ? 24.516 7.414 -8.209 1 92.23 137 GLU A N 1
ATOM 1049 C CA . GLU A 1 137 ? 23.908 7.883 -9.451 1 92.23 137 GLU A CA 1
ATOM 1050 C C . GLU A 1 137 ? 22.979 6.827 -10.044 1 92.23 137 GLU A C 1
ATOM 1052 O O . GLU A 1 137 ? 23.296 5.636 -10.028 1 92.23 137 GLU A O 1
ATOM 1057 N N . ILE A 1 138 ? 21.923 7.301 -10.529 1 94.09 138 ILE A N 1
ATOM 1058 C CA . ILE A 1 138 ? 20.959 6.394 -11.142 1 94.09 138 ILE A CA 1
ATOM 1059 C C . ILE A 1 138 ? 21.288 6.215 -12.623 1 94.09 138 ILE A C 1
ATOM 1061 O O . ILE A 1 138 ? 21.325 7.189 -13.378 1 94.09 138 ILE A O 1
ATOM 1065 N N . HIS A 1 139 ? 21.49 4.971 -12.984 1 93.25 139 HIS A N 1
ATOM 1066 C CA . HIS A 1 139 ? 21.785 4.662 -14.378 1 93.25 139 HIS A CA 1
ATOM 1067 C C . HIS A 1 139 ? 20.626 5.057 -15.287 1 93.25 139 HIS A C 1
ATOM 1069 O O . HIS A 1 139 ? 19.46 4.877 -14.928 1 93.25 139 HIS A O 1
ATOM 1075 N N . ALA A 1 140 ? 20.897 5.518 -16.467 1 90.86 140 ALA A N 1
ATOM 1076 C CA . ALA A 1 140 ? 19.894 5.986 -17.42 1 90.86 140 ALA A CA 1
ATOM 1077 C C . ALA A 1 140 ? 18.917 4.871 -17.781 1 90.86 140 ALA A C 1
ATOM 1079 O O . ALA A 1 140 ? 17.711 5.104 -17.885 1 90.86 140 ALA A O 1
ATOM 1080 N N . LYS A 1 141 ? 19.481 3.761 -17.976 1 89.58 141 LYS A N 1
ATOM 1081 C CA . LYS A 1 141 ? 18.637 2.627 -18.34 1 89.58 141 LYS A CA 1
ATOM 1082 C C . LYS A 1 141 ? 17.651 2.294 -17.224 1 89.58 141 LYS A C 1
ATOM 1084 O O . LYS A 1 141 ? 16.493 1.966 -17.489 1 89.58 141 LYS A O 1
ATOM 1089 N N . ALA A 1 142 ? 18.127 2.329 -15.998 1 89.48 142 ALA A N 1
ATOM 1090 C CA . ALA A 1 142 ? 17.257 2.073 -14.853 1 89.48 142 ALA A CA 1
ATOM 1091 C C . ALA A 1 142 ? 16.175 3.143 -14.737 1 89.48 142 ALA A C 1
ATOM 1093 O O . ALA A 1 142 ? 15.003 2.828 -14.514 1 89.48 142 ALA A O 1
ATOM 1094 N N . ALA A 1 143 ? 16.554 4.378 -14.942 1 88.58 143 ALA A N 1
ATOM 1095 C CA . ALA A 1 143 ? 15.616 5.495 -14.864 1 88.58 143 ALA A CA 1
ATOM 1096 C C . ALA A 1 143 ? 14.537 5.381 -15.937 1 88.58 143 ALA A C 1
ATOM 1098 O O . ALA A 1 143 ? 13.386 5.764 -15.713 1 88.58 143 ALA A O 1
ATOM 1099 N N . GLN A 1 144 ? 14.888 4.903 -17.026 1 84.89 144 GLN A N 1
ATOM 1100 C CA . GLN A 1 144 ? 13.935 4.726 -18.117 1 84.89 144 GLN A CA 1
ATOM 1101 C C . GLN A 1 144 ? 12.887 3.673 -17.767 1 84.89 144 GLN A C 1
ATOM 1103 O O . GLN A 1 144 ? 11.727 3.788 -18.166 1 84.89 144 GLN A O 1
ATOM 1108 N N . VAL A 1 145 ? 13.288 2.729 -17.071 1 83.9 145 VAL A N 1
ATOM 1109 C CA . VAL A 1 145 ? 12.402 1.621 -16.731 1 83.9 145 VAL A CA 1
ATOM 1110 C C . VAL A 1 145 ? 11.537 2 -15.531 1 83.9 145 VAL A C 1
ATOM 1112 O O . VAL A 1 145 ? 10.313 1.853 -15.569 1 83.9 145 VAL A O 1
ATOM 1115 N N . ASN A 1 146 ? 12.159 2.526 -14.472 1 86.21 146 ASN A N 1
ATOM 1116 C CA . ASN A 1 146 ? 11.411 2.717 -13.235 1 86.21 146 ASN A CA 1
ATOM 1117 C C . ASN A 1 146 ? 10.936 4.159 -13.084 1 86.21 146 ASN A C 1
ATOM 1119 O O . ASN A 1 146 ? 10.117 4.46 -12.213 1 86.21 146 ASN A O 1
ATOM 1123 N N . GLY A 1 147 ? 11.485 5.085 -13.913 1 85.43 147 GLY A N 1
ATOM 1124 C CA . GLY A 1 147 ? 11.013 6.46 -13.937 1 85.43 147 GLY A CA 1
ATOM 1125 C C . GLY A 1 147 ? 11.49 7.275 -12.75 1 85.43 147 GLY A C 1
ATOM 1126 O O . GLY A 1 147 ? 10.953 8.349 -12.471 1 85.43 147 GLY A O 1
ATOM 1127 N N . LEU A 1 148 ? 12.445 6.776 -11.97 1 88.63 148 LEU A N 1
ATOM 1128 C CA . LEU A 1 148 ? 12.922 7.483 -10.786 1 88.63 148 LEU A CA 1
ATOM 1129 C C . LEU A 1 148 ? 14.146 8.331 -11.116 1 88.63 148 LEU A C 1
ATOM 1131 O O . LEU A 1 148 ? 14.997 7.919 -11.909 1 88.63 148 LEU A O 1
ATOM 1135 N N . CYS A 1 149 ? 14.132 9.486 -10.494 1 87.93 149 CYS A N 1
ATOM 1136 C CA . CYS A 1 149 ? 15.298 10.355 -10.611 1 87.93 149 CYS A CA 1
ATOM 1137 C C . CYS A 1 149 ? 15.794 10.791 -9.238 1 87.93 149 CYS A C 1
ATOM 1139 O O . CYS A 1 149 ? 15.128 10.553 -8.228 1 87.93 149 CYS A O 1
ATOM 1141 N N . GLN A 1 150 ? 16.932 11.433 -9.273 1 90.19 150 GLN A N 1
ATOM 1142 C CA . GLN A 1 150 ? 17.582 11.816 -8.024 1 90.19 150 GLN A CA 1
ATOM 1143 C C . GLN A 1 150 ? 16.693 12.747 -7.204 1 90.19 150 GLN A C 1
ATOM 1145 O O . GLN A 1 150 ? 16.597 12.607 -5.983 1 90.19 150 GLN A O 1
ATOM 1150 N N . LYS A 1 151 ? 16.083 13.643 -7.841 1 85.25 151 LYS A N 1
ATOM 1151 C CA . LYS A 1 151 ? 15.274 14.661 -7.178 1 85.25 151 LYS A CA 1
ATOM 1152 C C . LYS A 1 151 ? 14.097 14.032 -6.437 1 85.25 151 LYS A C 1
ATOM 1154 O O . LYS A 1 151 ? 13.726 14.485 -5.353 1 85.25 151 LYS A O 1
ATOM 1159 N N . ASP A 1 152 ? 13.563 12.958 -6.999 1 81.85 152 ASP A N 1
ATOM 1160 C CA . ASP A 1 152 ? 12.429 12.259 -6.402 1 81.85 152 ASP A CA 1
ATOM 1161 C C . ASP A 1 152 ? 12.815 11.623 -5.069 1 81.85 152 ASP A C 1
ATOM 1163 O O . ASP A 1 152 ? 11.956 11.379 -4.22 1 81.85 152 ASP A O 1
ATOM 1167 N N . LEU A 1 153 ? 14.109 11.411 -4.887 1 92.37 153 LEU A N 1
ATOM 1168 C CA . LEU A 1 153 ? 14.527 10.548 -3.788 1 92.37 153 LEU A CA 1
ATOM 1169 C C . LEU A 1 153 ? 15.236 11.352 -2.704 1 92.37 153 LEU A C 1
ATOM 1171 O O . LEU A 1 153 ? 15.556 10.819 -1.639 1 92.37 153 LEU A O 1
ATOM 1175 N N . GLU A 1 154 ? 15.434 12.615 -2.956 1 90.35 154 GLU A N 1
ATOM 1176 C CA . GLU A 1 154 ? 16.201 13.446 -2.033 1 90.35 154 GLU A CA 1
ATOM 1177 C C . GLU A 1 154 ? 15.53 13.518 -0.665 1 90.35 154 GLU A C 1
ATOM 1179 O O . GLU A 1 154 ? 16.205 13.487 0.366 1 90.35 154 GLU A O 1
ATOM 1184 N N . ALA A 1 155 ? 14.22 13.554 -0.671 1 89.14 155 ALA A N 1
ATOM 1185 C CA . ALA A 1 155 ? 13.504 13.718 0.592 1 89.14 155 ALA A CA 1
ATOM 1186 C C . ALA A 1 155 ? 12.801 12.424 0.995 1 89.14 155 ALA A C 1
ATOM 1188 O O . ALA A 1 155 ? 11.952 12.425 1.889 1 89.14 155 ALA A O 1
ATOM 1189 N N . ALA A 1 156 ? 13.176 11.342 0.307 1 94.13 156 ALA A N 1
ATOM 1190 C CA . ALA A 1 156 ? 12.599 10.043 0.643 1 94.13 156 ALA A CA 1
ATOM 1191 C C . ALA A 1 156 ? 13.145 9.528 1.972 1 94.13 156 ALA A C 1
ATOM 1193 O O . ALA A 1 156 ? 13.935 10.209 2.631 1 94.13 156 ALA A O 1
ATOM 1194 N N . MET A 1 157 ? 12.652 8.414 2.418 1 96.54 157 MET A N 1
ATOM 1195 C CA . MET A 1 157 ? 13.091 7.792 3.664 1 96.54 157 MET A CA 1
ATOM 1196 C C . MET A 1 157 ? 14.579 7.463 3.613 1 96.54 157 MET A C 1
ATOM 1198 O O . MET A 1 157 ? 15.07 6.941 2.61 1 96.54 157 MET A O 1
ATOM 1202 N N . PRO A 1 158 ? 15.296 7.854 4.697 1 95.95 158 PRO A N 1
ATOM 1203 C CA . PRO A 1 158 ? 16.691 7.408 4.741 1 95.95 158 PRO A CA 1
ATOM 1204 C C . PRO A 1 158 ? 16.832 5.896 4.579 1 95.95 158 PRO A C 1
ATOM 1206 O O . PRO A 1 158 ? 16.076 5.133 5.187 1 95.95 158 PRO A O 1
ATOM 1209 N N . ARG A 1 159 ? 17.779 5.463 3.824 1 96.31 159 ARG A N 1
ATOM 1210 C CA . ARG A 1 159 ? 17.936 4.082 3.378 1 96.31 159 ARG A CA 1
ATOM 1211 C C . ARG A 1 159 ? 17.987 3.126 4.564 1 96.31 159 ARG A C 1
ATOM 1213 O O . ARG A 1 159 ? 17.231 2.154 4.618 1 96.31 159 ARG A O 1
ATOM 1220 N N . PRO A 1 160 ? 18.834 3.374 5.62 1 96.71 160 PRO A N 1
ATOM 1221 C CA . PRO A 1 160 ? 18.887 2.413 6.724 1 96.71 160 PRO A CA 1
ATOM 1222 C C . PRO A 1 160 ? 17.549 2.266 7.444 1 96.71 160 PRO A C 1
ATOM 1224 O O . PRO A 1 160 ? 17.194 1.167 7.878 1 96.71 160 PRO A O 1
ATOM 1227 N N . LEU A 1 161 ? 16.817 3.361 7.503 1 96.26 161 LEU A N 1
ATOM 1228 C CA . LEU A 1 161 ? 15.535 3.326 8.199 1 96.26 161 LEU A CA 1
ATOM 1229 C C . LEU A 1 161 ? 14.491 2.578 7.377 1 96.26 161 LEU A C 1
ATOM 1231 O O . LEU A 1 161 ? 13.704 1.801 7.924 1 96.26 161 LEU A O 1
ATOM 1235 N N . ALA A 1 162 ? 14.498 2.809 6.102 1 97.18 162 ALA A N 1
ATOM 1236 C CA . ALA A 1 162 ? 13.564 2.117 5.218 1 97.18 162 ALA A CA 1
ATOM 1237 C C . ALA A 1 162 ? 13.813 0.612 5.227 1 97.18 162 ALA A C 1
ATOM 1239 O O . ALA A 1 162 ? 12.87 -0.18 5.306 1 97.18 162 ALA A O 1
ATOM 1240 N N . ILE A 1 163 ? 15.051 0.227 5.165 1 97.52 163 ILE A N 1
ATOM 1241 C CA . ILE A 1 163 ? 15.423 -1.183 5.134 1 97.52 163 ILE A CA 1
ATOM 1242 C C . ILE A 1 163 ? 15.057 -1.843 6.462 1 97.52 163 ILE A C 1
ATOM 1244 O O . ILE A 1 163 ? 14.535 -2.96 6.484 1 97.52 163 ILE A O 1
ATOM 1248 N N . ARG A 1 164 ? 15.31 -1.163 7.527 1 97.05 164 ARG A N 1
ATOM 1249 C CA . ARG A 1 164 ? 14.928 -1.68 8.837 1 97.05 164 ARG A CA 1
ATOM 1250 C C . ARG A 1 164 ? 13.418 -1.873 8.93 1 97.05 164 ARG A C 1
ATOM 1252 O O . ARG A 1 164 ? 12.947 -2.861 9.497 1 97.05 164 ARG A O 1
ATOM 1259 N N . SER A 1 165 ? 12.684 -0.891 8.425 1 97.56 165 SER A N 1
ATOM 1260 C CA . SER A 1 165 ? 11.229 -1.005 8.418 1 97.56 165 SER A CA 1
ATOM 1261 C C . SER A 1 165 ? 10.773 -2.206 7.595 1 97.56 165 SER A C 1
ATOM 1263 O O . SER A 1 165 ? 9.831 -2.904 7.975 1 97.56 165 SER A O 1
ATOM 1265 N N . PHE A 1 166 ? 11.473 -2.477 6.495 1 98.43 166 PHE A N 1
ATOM 1266 C CA . PHE A 1 166 ? 11.121 -3.627 5.67 1 98.43 166 PHE A CA 1
ATOM 1267 C C . PHE A 1 166 ? 11.416 -4.93 6.403 1 98.43 166 PHE A C 1
ATOM 1269 O O . PHE A 1 166 ? 10.628 -5.876 6.342 1 98.43 166 PHE A O 1
ATOM 1276 N N . LEU A 1 167 ? 12.537 -4.949 7.092 1 97.39 167 LEU A N 1
ATOM 1277 C CA . LEU A 1 167 ? 12.876 -6.135 7.871 1 97.39 167 LEU A CA 1
ATOM 1278 C C . LEU A 1 167 ? 11.832 -6.394 8.951 1 97.39 167 LEU A C 1
ATOM 1280 O O . LEU A 1 167 ? 11.463 -7.543 9.201 1 97.39 167 LEU A O 1
ATOM 1284 N N . ARG A 1 168 ? 11.361 -5.344 9.54 1 96.95 168 ARG A N 1
ATOM 1285 C CA . ARG A 1 168 ? 10.294 -5.488 10.525 1 96.95 168 ARG A CA 1
ATOM 1286 C C . ARG A 1 168 ? 9.028 -6.046 9.884 1 96.95 168 ARG A C 1
ATOM 1288 O O . ARG A 1 168 ? 8.327 -6.861 10.487 1 96.95 168 ARG A O 1
ATOM 1295 N N . PHE A 1 169 ? 8.781 -5.636 8.706 1 98 169 PHE A N 1
ATOM 1296 C CA . PHE A 1 169 ? 7.62 -6.12 7.97 1 98 169 PHE A CA 1
ATOM 1297 C C . PHE A 1 169 ? 7.756 -7.606 7.661 1 98 169 PHE A C 1
ATOM 1299 O O . PHE A 1 169 ? 6.761 -8.334 7.634 1 98 169 PHE A O 1
ATOM 1306 N N . LEU A 1 170 ? 8.977 -8.03 7.453 1 97.11 170 LEU A N 1
ATOM 1307 C CA . LEU A 1 170 ? 9.246 -9.425 7.12 1 97.11 170 LEU A CA 1
ATOM 1308 C C . LEU A 1 170 ? 9.287 -10.286 8.378 1 97.11 170 LEU A C 1
ATOM 1310 O O . LEU A 1 170 ? 9.439 -11.507 8.296 1 97.11 170 LEU A O 1
ATOM 1314 N N . ALA A 1 171 ? 9.105 -9.691 9.504 1 91.92 171 ALA A N 1
ATOM 1315 C CA . ALA A 1 171 ? 9.349 -10.385 10.765 1 91.92 171 ALA A CA 1
ATOM 1316 C C . ALA A 1 171 ? 8.405 -11.573 10.929 1 91.92 171 ALA A C 1
ATOM 1318 O O . ALA A 1 171 ? 7.281 -11.554 10.423 1 91.92 171 ALA A O 1
ATOM 1319 N N . GLY A 1 172 ? 8.843 -12.6 11.546 1 88.57 172 GLY A N 1
ATOM 1320 C CA . GLY A 1 172 ? 8.113 -13.84 11.759 1 88.57 172 GLY A CA 1
ATOM 1321 C C . GLY A 1 172 ? 8.813 -15.052 11.175 1 88.57 172 GLY A C 1
ATOM 1322 O O . GLY A 1 172 ? 9.252 -15.028 10.023 1 88.57 172 GLY A O 1
ATOM 1323 N N . GLU A 1 173 ? 8.916 -16.107 11.813 1 87.16 173 GLU A N 1
ATOM 1324 C CA . GLU A 1 173 ? 9.645 -17.302 11.398 1 87.16 173 GLU A CA 1
ATOM 1325 C C . GLU A 1 173 ? 8.873 -18.077 10.334 1 87.16 173 GLU A C 1
ATOM 1327 O O . GLU A 1 173 ? 9.463 -18.829 9.556 1 87.16 173 GLU A O 1
ATOM 1332 N N . LYS A 1 174 ? 7.636 -17.887 10.292 1 94.63 174 LYS A N 1
ATOM 1333 C CA . LYS A 1 174 ? 6.811 -18.629 9.343 1 94.63 174 LYS A CA 1
ATOM 1334 C C . LYS A 1 174 ? 6.384 -17.744 8.176 1 94.63 174 LYS A C 1
ATOM 1336 O O . LYS A 1 174 ? 5.228 -17.787 7.749 1 94.63 174 LYS A O 1
ATOM 1341 N N . THR A 1 175 ? 7.295 -16.872 7.766 1 96.78 175 THR A N 1
ATOM 1342 C CA . THR A 1 175 ? 7.077 -15.976 6.636 1 96.78 175 THR A CA 1
ATOM 1343 C C . THR A 1 175 ? 7.885 -16.43 5.423 1 96.78 175 THR A C 1
ATOM 1345 O O . THR A 1 175 ? 9.107 -16.575 5.504 1 96.78 175 THR A O 1
ATOM 1348 N N . ALA A 1 176 ? 7.233 -16.7 4.335 1 96.73 176 ALA A N 1
ATOM 1349 C CA . ALA A 1 176 ? 7.892 -16.969 3.059 1 96.73 176 ALA A CA 1
ATOM 1350 C C . ALA A 1 176 ? 7.976 -15.705 2.208 1 96.73 176 ALA A C 1
ATOM 1352 O O . ALA A 1 176 ? 7.129 -14.815 2.321 1 96.73 176 ALA A O 1
ATOM 1353 N N . LEU A 1 177 ? 8.988 -15.65 1.383 1 98 177 LEU A N 1
ATOM 1354 C CA . LEU A 1 177 ? 9.155 -14.563 0.424 1 98 177 LEU A CA 1
ATOM 1355 C C . LEU A 1 177 ? 8.993 -15.069 -1.005 1 98 177 LEU A C 1
ATOM 1357 O O . LEU A 1 177 ? 9.461 -16.16 -1.339 1 98 177 LEU A O 1
ATOM 1361 N N . VAL A 1 178 ? 8.31 -14.296 -1.828 1 98.48 178 VAL A N 1
ATOM 1362 C CA . VAL A 1 178 ? 8.174 -14.617 -3.245 1 98.48 178 VAL A CA 1
ATOM 1363 C C . VAL A 1 178 ? 8.466 -13.377 -4.086 1 98.48 178 VAL A C 1
ATOM 1365 O O . VAL A 1 178 ? 8.05 -12.27 -3.737 1 98.48 178 VAL A O 1
ATOM 1368 N N . ALA A 1 179 ? 9.18 -13.454 -5.095 1 98.54 179 ALA A N 1
ATOM 1369 C CA . ALA A 1 179 ? 9.415 -12.415 -6.094 1 98.54 179 ALA A CA 1
ATOM 1370 C C . ALA A 1 179 ? 9.437 -13.002 -7.502 1 98.54 179 ALA A C 1
ATOM 1372 O O . ALA A 1 179 ? 9.629 -14.208 -7.676 1 98.54 179 ALA A O 1
ATOM 1373 N N . HIS A 1 180 ? 9.096 -12.149 -8.49 1 98.05 180 HIS A N 1
ATOM 1374 C CA . HIS A 1 180 ? 9.246 -12.56 -9.881 1 98.05 180 HIS A CA 1
ATOM 1375 C C . HIS A 1 180 ? 10.677 -12.353 -10.366 1 98.05 180 HIS A C 1
ATOM 1377 O O . HIS A 1 180 ? 11.123 -11.215 -10.53 1 98.05 180 HIS A O 1
ATOM 1383 N N . ASN A 1 181 ? 11.411 -13.415 -10.564 1 95.85 181 ASN A N 1
ATOM 1384 C CA . ASN A 1 181 ? 12.862 -13.394 -10.715 1 95.85 181 ASN A CA 1
ATOM 1385 C C . ASN A 1 181 ? 13.558 -13.056 -9.399 1 95.85 181 ASN A C 1
ATOM 1387 O O . ASN A 1 181 ? 14.349 -12.114 -9.334 1 95.85 181 ASN A O 1
ATOM 1391 N N . ALA A 1 182 ? 13.333 -13.88 -8.42 1 97.87 182 ALA A N 1
ATOM 1392 C CA . ALA A 1 182 ? 13.643 -13.662 -7.009 1 97.87 182 ALA A CA 1
ATOM 1393 C C . ALA A 1 182 ? 15.144 -13.478 -6.8 1 97.87 182 ALA A C 1
ATOM 1395 O O . ALA A 1 182 ? 15.567 -12.762 -5.89 1 97.87 182 ALA A O 1
ATOM 1396 N N . ALA A 1 183 ? 15.945 -14.084 -7.621 1 96.55 183 ALA A N 1
ATOM 1397 C CA . ALA A 1 183 ? 17.395 -13.999 -7.462 1 96.55 183 ALA A CA 1
ATOM 1398 C C . ALA A 1 183 ? 17.867 -12.548 -7.509 1 96.55 183 ALA A C 1
ATOM 1400 O O . ALA A 1 183 ? 18.753 -12.152 -6.748 1 96.55 183 ALA A O 1
ATOM 1401 N N . PHE A 1 184 ? 17.3 -11.806 -8.385 1 95.92 184 PHE A N 1
ATOM 1402 C CA . PHE A 1 184 ? 17.695 -10.41 -8.53 1 95.92 184 PHE A CA 1
ATOM 1403 C C . PHE A 1 184 ? 17.325 -9.611 -7.287 1 95.92 184 PHE A C 1
ATOM 1405 O O . PHE A 1 184 ? 18.184 -8.973 -6.674 1 95.92 184 PHE A O 1
ATOM 1412 N N . ASP A 1 185 ? 16.085 -9.669 -6.899 1 97.05 185 ASP A N 1
ATOM 1413 C CA . ASP A 1 185 ? 15.582 -8.886 -5.775 1 97.05 185 ASP A CA 1
ATOM 1414 C C . ASP A 1 185 ? 16.281 -9.279 -4.475 1 97.05 185 ASP A C 1
ATOM 1416 O O . ASP A 1 185 ? 16.608 -8.419 -3.655 1 97.05 185 ASP A O 1
ATOM 1420 N N . LEU A 1 186 ? 16.444 -10.579 -4.319 1 97.22 186 LEU A N 1
ATOM 1421 C CA . LEU A 1 186 ? 17.106 -11.051 -3.108 1 97.22 186 LEU A CA 1
ATOM 1422 C C . LEU A 1 186 ? 18.551 -10.568 -3.054 1 97.22 186 LEU A C 1
ATOM 1424 O O . LEU A 1 186 ? 19.025 -10.129 -2.004 1 97.22 186 LEU A O 1
ATOM 1428 N N . ARG A 1 187 ? 19.231 -10.635 -4.16 1 96.67 187 ARG A N 1
ATOM 1429 C CA . ARG A 1 187 ? 20.609 -10.158 -4.207 1 96.67 187 ARG A CA 1
ATOM 1430 C C . ARG A 1 187 ? 20.687 -8.676 -3.854 1 96.67 187 ARG A C 1
ATOM 1432 O O . ARG A 1 187 ? 21.541 -8.264 -3.067 1 96.67 187 ARG A O 1
ATOM 1439 N N . MET A 1 188 ? 19.845 -7.905 -4.456 1 96.89 188 MET A N 1
ATOM 1440 C CA . MET A 1 188 ? 19.832 -6.471 -4.186 1 96.89 188 MET A CA 1
ATOM 1441 C C . MET A 1 188 ? 19.559 -6.197 -2.711 1 96.89 188 MET A C 1
ATOM 1443 O O . MET A 1 188 ? 20.186 -5.322 -2.111 1 96.89 188 MET A O 1
ATOM 1447 N N . LEU A 1 189 ? 18.591 -6.917 -2.124 1 97.05 189 LEU A N 1
ATOM 1448 C CA . LEU A 1 189 ? 18.251 -6.755 -0.715 1 97.05 189 LEU A CA 1
ATOM 1449 C C . LEU A 1 189 ? 19.44 -7.105 0.174 1 97.05 189 LEU A C 1
ATOM 1451 O O . LEU A 1 189 ? 19.789 -6.343 1.079 1 97.05 189 LEU A O 1
ATOM 1455 N N . LEU A 1 190 ? 20.103 -8.24 -0.09 1 96.76 190 LEU A N 1
ATOM 1456 C CA . LEU A 1 190 ? 21.231 -8.685 0.721 1 96.76 190 LEU A CA 1
ATOM 1457 C C . LEU A 1 190 ? 22.391 -7.7 0.627 1 96.76 190 LEU A C 1
ATOM 1459 O O . LEU A 1 190 ? 23.075 -7.443 1.62 1 96.76 190 LEU A O 1
ATOM 1463 N N . GLN A 1 191 ? 22.591 -7.14 -0.492 1 95.63 191 GLN A N 1
ATOM 1464 C CA . GLN A 1 191 ? 23.644 -6.148 -0.68 1 95.63 191 GLN A CA 1
ATOM 1465 C C . GLN A 1 191 ? 23.367 -4.89 0.138 1 95.63 191 GLN A C 1
ATOM 1467 O O . GLN A 1 191 ? 24.274 -4.34 0.766 1 95.63 191 GLN A O 1
ATOM 1472 N N . ASP A 1 192 ? 22.137 -4.453 0.097 1 95.94 192 ASP A N 1
ATOM 1473 C CA . ASP A 1 192 ? 21.785 -3.255 0.852 1 95.94 192 ASP A CA 1
ATOM 1474 C C . ASP A 1 192 ? 21.847 -3.515 2.355 1 95.94 192 ASP A C 1
ATOM 1476 O O . ASP A 1 192 ? 22.194 -2.622 3.131 1 95.94 192 ASP A O 1
ATOM 1480 N N . LEU A 1 193 ? 21.481 -4.73 2.746 1 96.8 193 LEU A N 1
ATOM 1481 C CA . LEU A 1 193 ? 21.625 -5.093 4.151 1 96.8 193 LEU A CA 1
ATOM 1482 C C . LEU A 1 193 ? 23.082 -4.998 4.591 1 96.8 193 LEU A C 1
ATOM 1484 O O . LEU A 1 193 ? 23.377 -4.467 5.664 1 96.8 193 LEU A O 1
ATOM 1488 N N . LYS A 1 194 ? 23.944 -5.456 3.792 1 95.39 194 LYS A N 1
ATOM 1489 C CA . LYS A 1 194 ? 25.373 -5.389 4.087 1 95.39 194 LYS A CA 1
ATOM 1490 C C . LYS A 1 194 ? 25.845 -3.941 4.19 1 95.39 194 LYS A C 1
ATOM 1492 O O . LYS A 1 194 ? 26.539 -3.575 5.14 1 95.39 194 LYS A O 1
ATOM 1497 N N . ARG A 1 195 ? 25.424 -3.133 3.3 1 94.26 195 ARG A N 1
ATOM 1498 C CA . ARG A 1 195 ? 25.816 -1.728 3.265 1 94.26 195 ARG A CA 1
ATOM 1499 C C . ARG A 1 195 ? 25.33 -0.993 4.51 1 94.26 195 ARG A C 1
ATOM 1501 O O . ARG A 1 195 ? 25.989 -0.068 4.988 1 94.26 195 ARG A O 1
ATOM 1508 N N . CYS A 1 196 ? 24.182 -1.43 5.005 1 95.12 196 CYS A N 1
ATOM 1509 C CA . CYS A 1 196 ? 23.571 -0.755 6.144 1 95.12 196 CYS A CA 1
ATOM 1510 C C . CYS A 1 196 ? 23.997 -1.404 7.456 1 95.12 196 CYS A C 1
ATOM 1512 O O . CYS A 1 196 ? 23.446 -1.096 8.514 1 95.12 196 CYS A O 1
ATOM 1514 N N . GLY A 1 197 ? 24.854 -2.36 7.403 1 95.63 197 GLY A N 1
ATOM 1515 C CA . GLY A 1 197 ? 25.342 -3.021 8.603 1 95.63 197 GLY A CA 1
ATOM 1516 C C . GLY A 1 197 ? 24.341 -3.992 9.199 1 95.63 197 GLY A C 1
ATOM 1517 O O . GLY A 1 197 ? 24.331 -4.216 10.411 1 95.63 197 GLY A O 1
ATOM 1518 N N . MET A 1 198 ? 23.447 -4.531 8.375 1 96 198 MET A N 1
ATOM 1519 C CA . MET A 1 198 ? 22.381 -5.42 8.829 1 96 198 MET A CA 1
ATOM 1520 C C . MET A 1 198 ? 22.525 -6.805 8.206 1 96 198 MET A C 1
ATOM 1522 O O . MET A 1 198 ? 21.527 -7.473 7.933 1 96 198 MET A O 1
ATOM 1526 N N . GLU A 1 199 ? 23.698 -7.199 7.923 1 94.19 199 GLU A N 1
ATOM 1527 C CA . GLU A 1 199 ? 23.953 -8.441 7.199 1 94.19 199 GLU A CA 1
ATOM 1528 C C . GLU A 1 199 ? 23.381 -9.642 7.946 1 94.19 199 GLU A C 1
ATOM 1530 O O . GLU A 1 199 ? 22.918 -10.602 7.326 1 94.19 199 GLU A O 1
ATOM 1535 N N . ALA A 1 200 ? 23.347 -9.65 9.242 1 94.79 200 ALA A N 1
ATOM 1536 C CA . ALA A 1 200 ? 22.857 -10.76 10.055 1 94.79 200 ALA A CA 1
ATOM 1537 C C . ALA A 1 200 ? 21.368 -10.996 9.82 1 94.79 200 ALA A C 1
ATOM 1539 O O . ALA A 1 200 ? 20.901 -12.137 9.854 1 94.79 200 ALA A O 1
ATOM 1540 N N . ALA A 1 201 ? 20.658 -9.918 9.573 1 92.96 201 ALA A N 1
ATOM 1541 C CA . ALA A 1 201 ? 19.215 -10.009 9.366 1 92.96 201 ALA A CA 1
ATOM 1542 C C . ALA A 1 201 ? 18.893 -10.703 8.046 1 92.96 201 ALA A C 1
ATOM 1544 O O . ALA A 1 201 ? 17.769 -11.169 7.84 1 92.96 201 ALA A O 1
ATOM 1545 N N . GLY A 1 202 ? 19.85 -10.737 7.204 1 91.81 202 GLY A N 1
ATOM 1546 C CA . GLY A 1 202 ? 19.647 -11.362 5.907 1 91.81 202 GLY A CA 1
ATOM 1547 C C . GLY A 1 202 ? 19.903 -12.858 5.919 1 91.81 202 GLY A C 1
ATOM 1548 O O . GLY A 1 202 ? 19.562 -13.559 4.964 1 91.81 202 GLY A O 1
ATOM 1549 N N . LYS A 1 203 ? 20.483 -13.293 7.024 1 89.96 203 LYS A N 1
ATOM 1550 C CA . LYS A 1 203 ? 20.818 -14.712 7.102 1 89.96 203 LYS A CA 1
ATOM 1551 C C . LYS A 1 203 ? 19.561 -15.576 7.062 1 89.96 203 LYS A C 1
ATOM 1553 O O . LYS A 1 203 ? 18.62 -15.347 7.825 1 89.96 203 LYS A O 1
ATOM 1558 N N . GLY A 1 204 ? 19.411 -16.431 6.103 1 90.6 204 GLY A N 1
ATOM 1559 C CA . GLY A 1 204 ? 18.303 -17.37 6.031 1 90.6 204 GLY A CA 1
ATOM 1560 C C . GLY A 1 204 ? 17.184 -16.902 5.12 1 90.6 204 GLY A C 1
ATOM 1561 O O . GLY A 1 204 ? 16.259 -17.662 4.823 1 90.6 204 GLY A O 1
ATOM 1562 N N . LEU A 1 205 ? 17.229 -15.614 4.704 1 92.64 205 LEU A N 1
ATOM 1563 C CA . LEU A 1 205 ? 16.178 -15.117 3.823 1 92.64 205 LEU A CA 1
ATOM 1564 C C . LEU A 1 205 ? 16.125 -15.925 2.53 1 92.64 205 LEU A C 1
ATOM 1566 O O . LEU A 1 205 ? 15.041 -16.203 2.011 1 92.64 205 LEU A O 1
ATOM 1570 N N . GLY A 1 206 ? 17.257 -16.339 2.06 1 93.15 206 GLY A N 1
ATOM 1571 C CA . GLY A 1 206 ? 17.334 -17.096 0.821 1 93.15 206 GLY A CA 1
ATOM 1572 C C . GLY A 1 206 ? 16.622 -18.434 0.893 1 93.15 206 GLY A C 1
ATOM 1573 O O . GLY A 1 206 ? 15.999 -18.86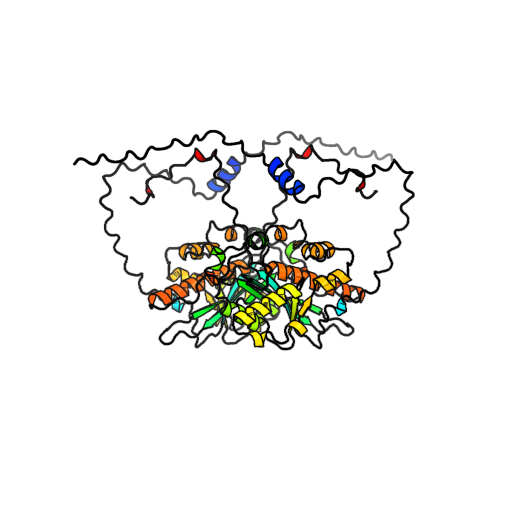5 -0.079 1 93.15 206 GLY A O 1
ATOM 1574 N N . LYS A 1 207 ? 16.599 -19.062 2.049 1 93.08 207 LYS A N 1
ATOM 1575 C CA . LYS A 1 207 ? 16.032 -20.396 2.223 1 93.08 207 LYS A CA 1
ATOM 1576 C C . LYS A 1 207 ? 14.507 -20.356 2.173 1 93.08 207 LYS A C 1
ATOM 1578 O O . LYS A 1 207 ? 13.863 -21.377 1.924 1 93.08 207 LYS A O 1
ATOM 1583 N N . ARG A 1 208 ? 13.997 -19.23 2.396 1 94.78 208 ARG A N 1
ATOM 1584 C CA . ARG A 1 208 ? 12.54 -19.141 2.406 1 94.78 208 ARG A CA 1
ATOM 1585 C C . ARG A 1 208 ? 12.04 -18.221 1.297 1 94.78 208 ARG A C 1
ATOM 1587 O O . ARG A 1 208 ? 10.93 -17.69 1.376 1 94.78 208 ARG A O 1
ATOM 1594 N N . THR A 1 209 ? 12.933 -17.932 0.314 1 97.16 209 THR A N 1
ATOM 1595 C CA . THR A 1 209 ? 12.565 -17.121 -0.842 1 97.16 209 THR A CA 1
ATOM 1596 C C . THR A 1 209 ? 12.316 -18.002 -2.063 1 97.16 209 THR A C 1
ATOM 1598 O O . THR A 1 209 ? 13.142 -18.854 -2.4 1 97.16 209 THR A O 1
ATOM 1601 N N . PHE A 1 210 ? 11.204 -17.801 -2.717 1 97.69 210 PHE A N 1
ATOM 1602 C CA . PHE A 1 210 ? 10.801 -18.59 -3.876 1 97.69 210 PHE A CA 1
ATOM 1603 C C . PHE A 1 210 ? 10.569 -17.694 -5.086 1 97.69 210 PHE A C 1
ATOM 1605 O O . PHE A 1 210 ? 10.321 -16.495 -4.94 1 97.69 210 PHE A O 1
ATOM 1612 N N . CYS A 1 211 ? 10.624 -18.283 -6.268 1 98.1 211 CYS A N 1
ATOM 1613 C CA . CYS A 1 211 ? 10.582 -17.524 -7.513 1 98.1 211 CYS A CA 1
ATOM 1614 C C . CYS A 1 211 ? 9.314 -17.834 -8.299 1 98.1 211 CYS A C 1
ATOM 1616 O O . CYS A 1 211 ? 9.17 -18.929 -8.847 1 98.1 211 CYS A O 1
ATOM 1618 N N . SER A 1 212 ? 8.467 -16.853 -8.463 1 97.75 212 SER A N 1
ATOM 1619 C CA . SER A 1 212 ? 7.235 -17.059 -9.219 1 97.75 212 SER A CA 1
ATOM 1620 C C . SER A 1 212 ? 7.522 -17.233 -10.706 1 97.75 212 SER A C 1
ATOM 1622 O O . SER A 1 212 ? 6.787 -17.932 -11.407 1 97.75 212 SER A O 1
ATOM 1624 N N . ALA A 1 213 ? 8.576 -16.565 -11.226 1 97.74 213 ALA A N 1
ATOM 1625 C CA . ALA A 1 213 ? 8.944 -16.716 -12.631 1 97.74 213 ALA A CA 1
ATOM 1626 C C . ALA A 1 213 ? 9.33 -18.159 -12.945 1 97.74 213 ALA A C 1
ATOM 1628 O O . ALA A 1 213 ? 8.969 -18.689 -13.998 1 97.74 213 ALA A O 1
ATOM 1629 N N . ALA A 1 214 ? 10.091 -18.754 -12.049 1 97.01 214 ALA A N 1
ATOM 1630 C CA . ALA A 1 214 ? 10.47 -20.154 -12.227 1 97.01 214 ALA A CA 1
ATOM 1631 C C . ALA A 1 214 ? 9.241 -21.058 -12.233 1 97.01 214 ALA A C 1
ATOM 1633 O O . ALA A 1 214 ? 9.134 -21.964 -13.063 1 97.01 214 ALA A O 1
ATOM 1634 N N . ALA A 1 215 ? 8.339 -20.856 -11.33 1 96.14 215 ALA A N 1
ATOM 1635 C CA . ALA A 1 215 ? 7.111 -21.644 -11.274 1 96.14 215 ALA A CA 1
ATOM 1636 C C . ALA A 1 215 ? 6.286 -21.465 -12.545 1 96.14 215 ALA A C 1
ATOM 1638 O O . ALA A 1 215 ? 5.806 -22.443 -13.124 1 96.14 215 ALA A O 1
ATOM 1639 N N . PHE A 1 216 ? 6.128 -20.221 -12.969 1 95.99 216 PHE A N 1
ATOM 1640 C CA . PHE A 1 216 ? 5.392 -19.928 -14.192 1 95.99 216 PHE A CA 1
ATOM 1641 C C . PHE A 1 216 ? 6.051 -20.594 -15.394 1 95.99 216 PHE A C 1
ATOM 1643 O O . PHE A 1 216 ? 5.366 -21.146 -16.258 1 95.99 216 PHE A O 1
ATOM 1650 N N . GLY A 1 217 ? 7.368 -20.506 -15.453 1 94.99 217 GLY A N 1
ATOM 1651 C CA . GLY A 1 217 ? 8.107 -21.144 -16.531 1 94.99 217 GLY A CA 1
ATOM 1652 C C . GLY A 1 217 ? 7.869 -22.64 -16.614 1 94.99 217 GLY A C 1
ATOM 1653 O O . GLY A 1 217 ? 7.918 -23.223 -17.699 1 94.99 217 GLY A O 1
ATOM 1654 N N . ALA A 1 218 ? 7.622 -23.254 -15.49 1 94.41 218 ALA A N 1
ATOM 1655 C CA . ALA A 1 218 ? 7.324 -24.684 -15.467 1 94.41 218 ALA A CA 1
ATOM 1656 C C . ALA A 1 218 ? 5.929 -24.962 -16.021 1 94.41 218 ALA A C 1
ATOM 1658 O O . ALA A 1 218 ? 5.682 -26.029 -16.588 1 94.41 218 ALA A O 1
ATOM 1659 N N . ILE A 1 219 ? 5.063 -24.027 -15.892 1 91.73 219 ILE A N 1
ATOM 1660 C CA . ILE A 1 219 ? 3.708 -24.15 -16.418 1 91.73 219 ILE A CA 1
ATOM 1661 C C . ILE A 1 219 ? 3.712 -23.886 -17.922 1 91.73 219 ILE A C 1
ATOM 1663 O O . ILE A 1 219 ? 3.027 -24.575 -18.681 1 91.73 219 ILE A O 1
ATOM 1667 N N . ARG A 1 220 ? 4.502 -22.866 -18.296 1 92.72 220 ARG A N 1
ATOM 1668 C CA . ARG A 1 220 ? 4.583 -22.435 -19.688 1 92.72 220 ARG A CA 1
ATOM 1669 C C . ARG A 1 220 ? 6.03 -22.396 -20.166 1 92.72 220 ARG A C 1
ATOM 1671 O O . ARG A 1 220 ? 6.572 -21.322 -20.435 1 92.72 220 ARG A O 1
ATOM 1678 N N . PRO A 1 221 ? 6.603 -23.533 -20.413 1 92.52 221 PRO A N 1
ATOM 1679 C CA . PRO A 1 221 ? 8.04 -23.606 -20.686 1 92.52 221 PRO A CA 1
ATOM 1680 C C . PRO A 1 221 ? 8.43 -22.908 -21.987 1 92.52 221 PRO A C 1
ATOM 1682 O O . PRO A 1 221 ? 9.574 -22.472 -22.139 1 92.52 221 PRO A O 1
ATOM 1685 N N . ALA A 1 222 ? 7.582 -22.706 -22.893 1 93.08 222 ALA A N 1
ATOM 1686 C CA . ALA A 1 222 ? 7.902 -22.142 -24.203 1 93.08 222 ALA A CA 1
ATOM 1687 C C . ALA A 1 222 ? 7.729 -20.626 -24.204 1 93.08 222 ALA A C 1
ATOM 1689 O O . ALA A 1 222 ? 8.021 -19.963 -25.202 1 93.08 222 ALA A O 1
ATOM 1690 N N . SER A 1 223 ? 7.343 -20.085 -23.131 1 93.08 223 SER A N 1
ATOM 1691 C CA . SER A 1 223 ? 7.042 -18.658 -23.082 1 93.08 223 SER A CA 1
ATOM 1692 C C . SER A 1 223 ? 8.116 -17.892 -22.316 1 93.08 223 SER A C 1
ATOM 1694 O O . SER A 1 223 ? 8.752 -18.441 -21.413 1 93.08 223 SER A O 1
ATOM 1696 N N . PRO A 1 224 ? 8.225 -16.585 -22.746 1 93.39 224 PRO A N 1
ATOM 1697 C CA . PRO A 1 224 ? 9.031 -15.738 -21.865 1 93.39 224 PRO A CA 1
ATOM 1698 C C . PRO A 1 224 ? 8.505 -15.708 -20.432 1 93.39 224 PRO A C 1
ATOM 1700 O O . PRO A 1 224 ? 7.295 -15.797 -20.213 1 93.39 224 PRO A O 1
ATOM 1703 N N . ARG A 1 225 ? 9.392 -15.498 -19.44 1 94.94 225 ARG A N 1
ATOM 1704 C CA . ARG A 1 225 ? 9.024 -15.644 -18.035 1 94.94 225 ARG A CA 1
ATOM 1705 C C . ARG A 1 225 ? 8.852 -14.282 -17.37 1 94.94 225 ARG A C 1
ATOM 1707 O O . ARG A 1 225 ? 8.748 -14.193 -16.145 1 94.94 225 ARG A O 1
ATOM 1714 N N . ASP A 1 226 ? 8.787 -13.291 -18.206 1 93.68 226 ASP A N 1
ATOM 1715 C CA . ASP A 1 226 ? 8.649 -11.964 -17.615 1 93.68 226 ASP A CA 1
ATOM 1716 C C . ASP A 1 226 ? 7.237 -11.747 -17.077 1 93.68 226 ASP A C 1
ATOM 1718 O O . ASP A 1 226 ? 6.307 -12.464 -17.451 1 93.68 226 ASP A O 1
ATOM 1722 N N . LEU A 1 227 ? 7.125 -10.77 -16.211 1 94.47 227 LEU A N 1
ATOM 1723 C CA . LEU A 1 227 ? 5.886 -10.535 -15.476 1 94.47 227 LEU A CA 1
ATOM 1724 C C . LEU A 1 227 ? 4.746 -10.192 -16.429 1 94.47 227 LEU A C 1
ATOM 1726 O O . LEU A 1 227 ? 3.614 -10.642 -16.236 1 94.47 227 LEU A O 1
ATOM 1730 N N . THR A 1 228 ? 5 -9.42 -17.426 1 92.11 228 THR A N 1
ATOM 1731 C CA . THR A 1 228 ? 3.978 -9.015 -18.385 1 92.11 228 THR A CA 1
ATOM 1732 C C . THR A 1 228 ? 3.393 -10.231 -19.098 1 92.11 228 THR A C 1
ATOM 1734 O O . THR A 1 228 ? 2.172 -10.363 -19.21 1 92.11 228 THR A O 1
ATOM 1737 N N . THR A 1 229 ? 4.245 -11.111 -19.587 1 93.59 229 THR A N 1
ATOM 1738 C CA . THR A 1 229 ? 3.808 -12.324 -20.27 1 93.59 229 THR A CA 1
ATOM 1739 C C . THR A 1 229 ? 3.009 -13.218 -19.326 1 93.59 229 THR A C 1
ATOM 1741 O O . THR A 1 229 ? 1.966 -13.755 -19.705 1 93.59 229 THR A O 1
ATOM 1744 N N . ALA A 1 230 ? 3.528 -13.354 -18.113 1 95.25 230 ALA A N 1
ATOM 1745 C CA . ALA A 1 230 ? 2.82 -14.169 -17.129 1 95.25 230 ALA A CA 1
ATOM 1746 C C . ALA A 1 230 ? 1.409 -13.639 -16.891 1 95.25 230 ALA A C 1
ATOM 1748 O O . ALA A 1 230 ? 0.444 -14.406 -16.881 1 95.25 230 ALA A O 1
ATOM 1749 N N . CYS A 1 231 ? 1.287 -12.302 -16.668 1 94.92 231 CYS A N 1
ATOM 1750 C CA . CYS A 1 231 ? -0.024 -11.695 -16.465 1 94.92 231 CYS A CA 1
ATOM 1751 C C . CYS A 1 231 ? -0.938 -11.963 -17.655 1 94.92 231 CYS A C 1
ATOM 1753 O O . CYS A 1 231 ? -2.093 -12.357 -17.479 1 94.92 231 CYS A O 1
ATOM 1755 N N . TYR A 1 232 ? -0.413 -11.813 -18.791 1 92.97 232 TYR A N 1
ATOM 1756 C CA . TYR A 1 232 ? -1.193 -11.99 -20.01 1 92.97 232 TYR A CA 1
ATOM 1757 C C . TYR A 1 232 ? -1.701 -13.421 -20.13 1 92.97 232 TYR A C 1
ATOM 1759 O O . TYR A 1 232 ? -2.898 -13.648 -20.326 1 92.97 232 TYR A O 1
ATOM 17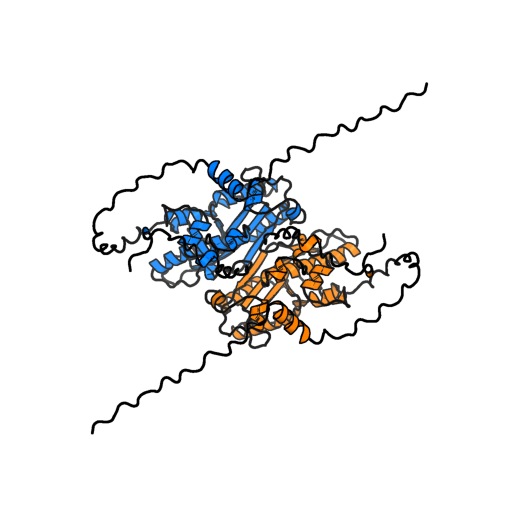67 N N . LEU A 1 233 ? -0.859 -14.382 -19.978 1 94.08 233 LEU A N 1
ATOM 1768 C CA . LEU A 1 233 ? -1.179 -15.784 -20.222 1 94.08 233 LEU A CA 1
ATOM 1769 C C . LEU A 1 233 ? -2.039 -16.349 -19.097 1 94.08 233 LEU A C 1
ATOM 1771 O O . LEU A 1 233 ? -2.681 -17.388 -19.262 1 94.08 233 LEU A O 1
ATOM 1775 N N . LEU A 1 234 ? -2.044 -15.684 -17.939 1 94.76 234 LEU A N 1
ATOM 1776 C CA . LEU A 1 234 ? -2.866 -16.133 -16.821 1 94.76 234 LEU A CA 1
ATOM 1777 C C . LEU A 1 234 ? -4.117 -15.271 -16.685 1 94.76 234 LEU A C 1
ATOM 1779 O O . LEU A 1 234 ? -4.757 -15.26 -15.631 1 94.76 234 LEU A O 1
ATOM 1783 N N . ASP A 1 235 ? -4.347 -14.424 -17.613 1 92.66 235 ASP A N 1
ATOM 1784 C CA . ASP A 1 235 ? -5.579 -13.657 -17.766 1 92.66 235 ASP A CA 1
ATOM 1785 C C . ASP A 1 235 ? -5.705 -12.598 -16.673 1 92.66 235 ASP A C 1
ATOM 1787 O O . ASP A 1 235 ? -6.773 -12.436 -16.078 1 92.66 235 ASP A O 1
ATOM 1791 N N . ILE A 1 236 ? -4.6 -12.047 -16.345 1 93.27 236 ILE A N 1
ATOM 1792 C CA . ILE A 1 236 ? -4.567 -10.88 -15.47 1 93.27 236 ILE A CA 1
ATOM 1793 C C . ILE A 1 236 ? -4.505 -9.607 -16.311 1 93.27 236 ILE A C 1
ATOM 1795 O O . ILE A 1 236 ? -3.42 -9.156 -16.686 1 93.27 236 ILE A O 1
ATOM 1799 N N . ARG A 1 237 ? -5.565 -8.998 -16.505 1 86.77 237 ARG A N 1
ATOM 1800 C CA . ARG A 1 237 ? -5.729 -7.932 -17.488 1 86.77 237 ARG A CA 1
ATOM 1801 C C . ARG A 1 237 ? -4.926 -6.697 -17.094 1 86.77 237 ARG A C 1
ATOM 1803 O O . ARG A 1 237 ? -4.4 -5.99 -17.956 1 86.77 237 ARG A O 1
ATOM 1810 N N . GLU A 1 238 ? -4.78 -6.444 -15.866 1 86.75 238 GLU A N 1
ATOM 1811 C CA . GLU A 1 238 ? -4.138 -5.227 -15.378 1 86.75 238 GLU A CA 1
ATOM 1812 C C . GLU A 1 238 ? -2.647 -5.221 -15.7 1 86.75 238 GLU A C 1
ATOM 1814 O O . GLU A 1 238 ? -2.014 -4.164 -15.716 1 86.75 238 GLU A O 1
ATOM 1819 N N . GLY A 1 239 ? -2.154 -6.399 -15.854 1 87.45 239 GLY A N 1
ATOM 1820 C CA . GLY A 1 239 ? -0.729 -6.501 -16.123 1 87.45 239 GLY A CA 1
ATOM 1821 C C . GLY A 1 239 ? -0.418 -6.846 -17.567 1 87.45 239 GLY A C 1
ATOM 1822 O O . GLY A 1 239 ? 0.739 -7.087 -17.918 1 87.45 239 GLY A O 1
ATOM 1823 N N . SER A 1 240 ? -1.423 -6.876 -18.363 1 85.15 240 SER A N 1
ATOM 1824 C CA . SER A 1 240 ? -1.244 -7.236 -19.766 1 85.15 240 SER A CA 1
ATOM 1825 C C . SER A 1 240 ? -0.613 -6.093 -20.554 1 85.15 240 SER A C 1
ATOM 1827 O O . SER A 1 240 ? -0.613 -4.946 -20.101 1 85.15 240 SER A O 1
ATOM 1829 N N . PRO A 1 241 ? 0.014 -6.395 -21.664 1 77.84 241 PRO A N 1
ATOM 1830 C CA . PRO A 1 241 ? 0.722 -5.373 -22.439 1 77.84 241 PRO A CA 1
ATOM 1831 C C . PRO A 1 241 ? -0.166 -4.185 -22.8 1 77.84 241 PRO A C 1
ATOM 1833 O O . PRO A 1 241 ? 0.32 -3.056 -22.908 1 77.84 241 PRO A O 1
ATOM 1836 N N . ASP A 1 242 ? -1.349 -4.364 -22.935 1 73.85 242 ASP A N 1
ATOM 1837 C CA . ASP A 1 242 ? -2.244 -3.298 -23.375 1 73.85 242 ASP A CA 1
ATOM 1838 C C . ASP A 1 242 ? -2.821 -2.539 -22.182 1 73.85 242 ASP A C 1
ATOM 1840 O O . ASP A 1 242 ? -3.631 -1.626 -22.354 1 73.85 242 ASP A O 1
ATOM 1844 N N . SER A 1 243 ? -2.328 -2.917 -21.076 1 75.77 243 SER A N 1
ATOM 1845 C CA . SER A 1 243 ? -2.889 -2.293 -19.882 1 75.77 243 SER A CA 1
ATOM 1846 C C . SER A 1 243 ? -2.237 -0.942 -19.606 1 75.77 243 SER A C 1
ATOM 1848 O O . SER A 1 243 ? -1.04 -0.765 -19.842 1 75.77 243 SER A O 1
ATOM 1850 N N . ALA A 1 244 ? -3.017 -0.06 -19.13 1 63.96 244 ALA A N 1
ATOM 1851 C CA . ALA A 1 244 ? -2.532 1.254 -18.716 1 63.96 244 ALA A CA 1
ATOM 1852 C C . ALA A 1 244 ? -1.519 1.133 -17.582 1 63.96 244 ALA A C 1
ATOM 1854 O O . ALA A 1 244 ? -0.608 1.957 -17.464 1 63.96 244 ALA A O 1
ATOM 1855 N N . TRP A 1 245 ? -1.589 0.164 -16.806 1 62.02 245 TRP A N 1
ATOM 1856 C CA . TRP A 1 245 ? -0.709 -0.024 -15.657 1 62.02 245 TRP A CA 1
ATOM 1857 C C . TRP A 1 245 ? 0.717 -0.326 -16.107 1 62.02 245 TRP A C 1
ATOM 1859 O O . TRP A 1 245 ? 1.672 0.27 -15.605 1 62.02 245 TRP A O 1
ATOM 1869 N N . ARG A 1 246 ? 0.773 -1.146 -16.992 1 60.32 246 ARG A N 1
ATOM 1870 C CA . ARG A 1 246 ? 2.098 -1.58 -17.423 1 60.32 246 ARG A CA 1
ATOM 1871 C C . ARG A 1 246 ? 2.824 -0.465 -18.168 1 60.32 246 ARG A C 1
ATOM 1873 O O . ARG A 1 246 ? 4.042 -0.32 -18.046 1 60.32 246 ARG A O 1
ATOM 1880 N N . ASN A 1 247 ? 2.042 0.239 -18.836 1 56.51 247 ASN A N 1
ATOM 1881 C CA . ASN A 1 247 ? 2.673 1.252 -19.675 1 56.51 247 ASN A CA 1
ATOM 1882 C C . ASN A 1 247 ? 3.005 2.512 -18.879 1 56.51 247 ASN A C 1
ATOM 1884 O O . ASN A 1 247 ? 3.858 3.302 -19.287 1 56.51 247 ASN A O 1
ATOM 1888 N N . THR A 1 248 ? 2.339 2.564 -17.849 1 54.56 248 THR A N 1
ATOM 1889 C CA . THR A 1 248 ? 2.466 3.858 -17.188 1 54.56 248 THR A CA 1
ATOM 1890 C C . THR A 1 248 ? 3.201 3.716 -15.858 1 54.56 248 THR A C 1
ATOM 1892 O O . THR A 1 248 ? 3.869 4.65 -15.41 1 54.56 248 THR A O 1
ATOM 1895 N N . VAL A 1 249 ? 3.079 2.502 -15.428 1 59.51 249 VAL A N 1
ATOM 1896 C CA . VAL A 1 249 ? 3.514 2.496 -14.035 1 59.51 249 VAL A CA 1
ATOM 1897 C C . VAL A 1 249 ? 4.47 1.329 -13.797 1 59.51 249 VAL A C 1
ATOM 1899 O O . VAL A 1 249 ? 4.101 0.168 -13.984 1 59.51 249 VAL A O 1
ATOM 1902 N N . HIS A 1 250 ? 5.761 1.59 -13.778 1 73.64 250 HIS A N 1
ATOM 1903 C CA . HIS A 1 250 ? 6.692 0.618 -13.216 1 73.64 250 HIS A CA 1
ATOM 1904 C C . HIS A 1 250 ? 7.074 0.985 -11.786 1 73.64 250 HIS A C 1
ATOM 1906 O O . HIS A 1 250 ? 8.062 1.688 -11.564 1 73.64 250 HIS A O 1
ATOM 1912 N N . SER A 1 251 ? 6.235 0.648 -10.918 1 87.79 251 SER A N 1
ATOM 1913 C CA . SER A 1 251 ? 6.466 0.822 -9.488 1 87.79 251 SER A CA 1
ATOM 1914 C C . SER A 1 251 ? 6.61 -0.523 -8.783 1 87.79 251 SER A C 1
ATOM 1916 O O . SER A 1 251 ? 5.982 -1.507 -9.178 1 87.79 251 SER A O 1
ATOM 1918 N N . ALA A 1 252 ? 7.471 -0.506 -7.798 1 94.57 252 ALA A N 1
ATOM 1919 C CA . ALA A 1 252 ? 7.748 -1.746 -7.077 1 94.57 252 ALA A CA 1
ATOM 1920 C C . ALA A 1 252 ? 6.479 -2.305 -6.441 1 94.57 252 ALA A C 1
ATOM 1922 O O . ALA A 1 252 ? 6.254 -3.518 -6.451 1 94.57 252 ALA A O 1
ATOM 1923 N N . LEU A 1 253 ? 5.635 -1.462 -5.924 1 95.28 253 LEU A N 1
ATOM 1924 C CA . LEU A 1 253 ? 4.424 -1.933 -5.261 1 95.28 253 LEU A CA 1
ATOM 1925 C C . LEU A 1 253 ? 3.438 -2.506 -6.273 1 95.28 253 LEU A C 1
ATOM 1927 O O . LEU A 1 253 ? 2.816 -3.542 -6.023 1 95.28 253 LEU A O 1
ATOM 1931 N N . VAL A 1 254 ? 3.256 -1.871 -7.412 1 92.21 254 VAL A N 1
ATOM 1932 C CA . VAL A 1 254 ? 2.36 -2.363 -8.452 1 92.21 254 VAL A CA 1
ATOM 1933 C C . VAL A 1 254 ? 2.858 -3.712 -8.968 1 92.21 254 VAL A C 1
ATOM 1935 O O . VAL A 1 254 ? 2.075 -4.652 -9.122 1 92.21 254 VAL A O 1
ATOM 1938 N N . ASP A 1 255 ? 4.141 -3.79 -9.182 1 94.25 255 ASP A N 1
ATOM 1939 C CA . ASP A 1 255 ? 4.7 -5.041 -9.687 1 94.25 255 ASP A CA 1
ATOM 1940 C C . ASP A 1 255 ? 4.569 -6.157 -8.653 1 94.25 255 ASP A C 1
ATOM 1942 O O . ASP A 1 255 ? 4.347 -7.317 -9.009 1 94.25 255 ASP A O 1
ATOM 1946 N N . ALA A 1 256 ? 4.74 -5.795 -7.404 1 96.95 256 ALA A N 1
ATOM 1947 C CA . ALA A 1 256 ? 4.52 -6.782 -6.35 1 96.95 256 ALA A CA 1
ATOM 1948 C C . ALA A 1 256 ? 3.07 -7.257 -6.337 1 96.95 256 ALA A C 1
ATOM 1950 O O . ALA A 1 256 ? 2.802 -8.449 -6.172 1 96.95 256 ALA A O 1
ATOM 1951 N N . ALA A 1 257 ? 2.175 -6.33 -6.492 1 95.94 257 ALA A N 1
ATOM 1952 C CA . ALA A 1 257 ? 0.758 -6.684 -6.527 1 95.94 257 ALA A CA 1
ATOM 1953 C C . ALA A 1 257 ? 0.447 -7.583 -7.72 1 95.94 257 ALA A C 1
ATOM 1955 O O . ALA A 1 257 ? -0.287 -8.566 -7.589 1 95.94 257 ALA A O 1
ATOM 1956 N N . LEU A 1 258 ? 0.951 -7.224 -8.836 1 95.13 258 LEU A N 1
ATOM 1957 C CA . LEU A 1 258 ? 0.745 -8.057 -10.016 1 95.13 258 LEU A CA 1
ATOM 1958 C C . LEU A 1 258 ? 1.349 -9.443 -9.815 1 95.13 258 LEU A C 1
ATOM 1960 O O . LEU A 1 258 ? 0.761 -10.446 -10.227 1 95.13 258 LEU A O 1
ATOM 1964 N N . THR A 1 259 ? 2.526 -9.479 -9.22 1 97.64 259 THR A N 1
ATOM 1965 C CA . THR A 1 259 ? 3.138 -10.767 -8.913 1 97.64 259 THR A CA 1
ATOM 1966 C C . THR A 1 259 ? 2.253 -11.575 -7.968 1 97.64 259 THR A C 1
ATOM 1968 O O . THR A 1 259 ? 2.099 -12.786 -8.136 1 97.64 259 THR A O 1
ATOM 1971 N N . ALA A 1 260 ? 1.702 -10.923 -6.994 1 98.14 260 ALA A N 1
ATOM 1972 C CA . ALA A 1 260 ? 0.778 -11.601 -6.088 1 98.14 260 ALA A CA 1
ATOM 1973 C C . ALA A 1 260 ? -0.412 -12.179 -6.848 1 98.14 260 ALA A C 1
ATOM 1975 O O . ALA A 1 260 ? -0.867 -13.286 -6.552 1 98.14 260 ALA A O 1
ATOM 1976 N N . LYS A 1 261 ? -0.909 -11.434 -7.796 1 97.15 261 LYS A N 1
ATOM 1977 C CA . LYS A 1 261 ? -1.994 -11.928 -8.638 1 97.15 261 LYS A CA 1
ATOM 1978 C C . LYS A 1 261 ? -1.566 -13.17 -9.414 1 97.15 261 LYS A C 1
ATOM 1980 O O . LYS A 1 261 ? -2.34 -14.12 -9.552 1 97.15 261 LYS A O 1
ATOM 1985 N N . VAL A 1 262 ? -0.377 -13.149 -9.888 1 97.11 262 VAL A N 1
ATOM 1986 C CA . VAL A 1 262 ? 0.165 -14.297 -10.608 1 97.11 262 VAL A CA 1
ATOM 1987 C C . VAL A 1 262 ? 0.212 -15.512 -9.684 1 97.11 262 VAL A C 1
ATOM 1989 O O . VAL A 1 262 ? -0.22 -16.603 -10.062 1 97.11 262 VAL A O 1
ATOM 1992 N N . VAL A 1 263 ? 0.693 -15.317 -8.485 1 96.68 263 VAL A N 1
ATOM 1993 C CA . VAL A 1 263 ? 0.803 -16.393 -7.506 1 96.68 263 VAL A CA 1
ATOM 1994 C C . VAL A 1 263 ? -0.583 -16.951 -7.193 1 96.68 263 VAL A C 1
ATOM 1996 O O . VAL A 1 263 ? -0.773 -18.169 -7.147 1 96.68 263 VAL A O 1
ATOM 1999 N N . LEU A 1 264 ? -1.531 -16.085 -7.055 1 95.7 264 LEU A N 1
ATOM 2000 C CA . LEU A 1 264 ? -2.896 -16.515 -6.773 1 95.7 264 LEU A CA 1
ATOM 2001 C C . LEU A 1 264 ? -3.489 -17.262 -7.963 1 95.7 264 LEU A C 1
ATOM 2003 O O . LEU A 1 264 ? -4.221 -18.238 -7.787 1 95.7 264 LEU A O 1
ATOM 2007 N N . ALA A 1 265 ? -3.219 -16.765 -9.146 1 94.84 265 ALA A N 1
ATOM 2008 C CA . ALA A 1 265 ? -3.706 -17.441 -10.346 1 94.84 265 ALA A CA 1
ATOM 2009 C C . ALA A 1 265 ? -3.167 -18.866 -10.43 1 94.84 265 ALA A C 1
ATOM 2011 O O . ALA A 1 265 ? -3.915 -19.803 -10.717 1 94.84 265 ALA A O 1
ATOM 2012 N N . MET A 1 266 ? -1.901 -19.037 -10.179 1 92.87 266 MET A N 1
ATOM 2013 C CA . MET A 1 266 ? -1.28 -20.358 -10.215 1 92.87 266 MET A CA 1
ATOM 2014 C C . MET A 1 266 ? -1.852 -21.258 -9.125 1 92.87 266 MET A C 1
ATOM 2016 O O . MET A 1 266 ? -2.137 -22.432 -9.369 1 92.87 266 MET A O 1
ATOM 2020 N N . ALA A 1 267 ? -2.024 -20.631 -7.942 1 88.68 267 ALA A N 1
ATOM 2021 C CA . ALA A 1 267 ? -2.629 -21.39 -6.85 1 88.68 267 ALA A CA 1
ATOM 2022 C C . ALA A 1 267 ? -4.041 -21.841 -7.212 1 88.68 267 ALA A C 1
ATOM 2024 O O . ALA A 1 267 ? -4.449 -22.954 -6.873 1 88.68 267 ALA A O 1
ATOM 2025 N N . SER A 1 268 ? -4.778 -20.977 -7.876 1 87.32 268 SER A N 1
ATOM 2026 C C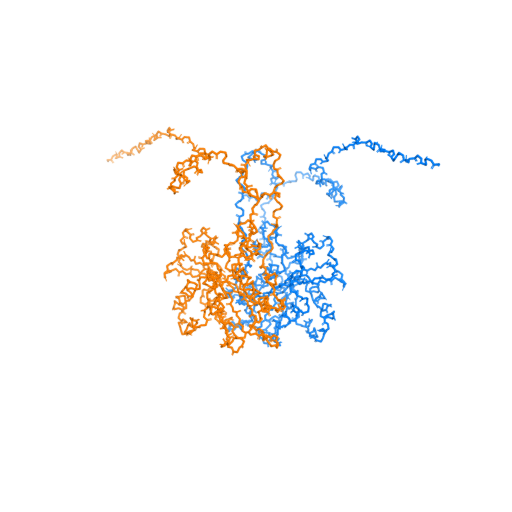A . SER A 1 268 ? -6.144 -21.288 -8.282 1 87.32 268 SER A CA 1
ATOM 2027 C C . SER A 1 268 ? -6.174 -22.427 -9.296 1 87.32 268 SER A C 1
ATOM 2029 O O . SER A 1 268 ? -7.121 -23.216 -9.323 1 87.32 268 SER A O 1
ATOM 2031 N N . MET A 1 269 ? -5.215 -22.504 -10.149 1 85.67 269 MET A N 1
ATOM 2032 C CA . MET A 1 269 ? -5.114 -23.59 -11.119 1 85.67 269 MET A CA 1
ATOM 2033 C C . MET A 1 269 ? -4.985 -24.937 -10.417 1 85.67 269 MET A C 1
ATOM 2035 O O . MET A 1 269 ? -5.592 -25.923 -10.839 1 85.67 269 MET A O 1
ATOM 2039 N N . LEU A 1 270 ? -4.182 -24.903 -9.413 1 80.67 270 LEU A N 1
ATOM 2040 C CA . LEU A 1 270 ? -3.986 -26.128 -8.646 1 80.67 270 LEU A CA 1
ATOM 2041 C C . LEU A 1 270 ? -5.285 -26.565 -7.978 1 80.67 270 LEU A C 1
ATOM 2043 O O . LEU A 1 270 ? -5.604 -27.756 -7.952 1 80.67 270 LEU A O 1
ATOM 2047 N N . SER A 1 271 ? -5.976 -25.591 -7.419 1 80.75 271 SER A N 1
ATOM 2048 C CA . SER A 1 271 ? -7.249 -25.881 -6.768 1 80.75 271 SER A CA 1
ATOM 2049 C C . SER A 1 271 ? -8.259 -26.451 -7.759 1 80.75 271 SER A C 1
ATOM 2051 O O . SER A 1 271 ? -8.965 -27.413 -7.449 1 80.75 271 SER A O 1
ATOM 2053 N N . ARG A 1 272 ? -8.303 -25.903 -8.888 1 81.57 272 ARG A N 1
ATOM 2054 C CA . ARG A 1 272 ? -9.245 -26.351 -9.908 1 81.57 272 ARG A CA 1
ATOM 2055 C C . ARG A 1 272 ? -8.92 -27.767 -10.371 1 81.57 272 ARG A C 1
ATOM 2057 O O . ARG A 1 272 ? -9.824 -28.567 -10.619 1 81.57 272 ARG A O 1
ATOM 2064 N N . GLU A 1 273 ? -7.716 -28.01 -10.525 1 78.87 273 GLU A N 1
ATOM 2065 C CA . GLU A 1 273 ? -7.277 -29.341 -10.935 1 78.87 273 GLU A CA 1
ATOM 2066 C C . GLU A 1 273 ? -7.696 -30.398 -9.918 1 78.87 273 GLU A C 1
ATOM 2068 O O . GLU A 1 273 ? -7.946 -31.55 -10.28 1 78.87 273 GLU A O 1
ATOM 2073 N N . GLN A 1 274 ? -7.834 -29.944 -8.715 1 77.08 274 GLN A N 1
ATOM 2074 C CA . GLN A 1 274 ? -8.187 -30.881 -7.654 1 77.08 274 GLN A CA 1
ATOM 2075 C C . GLN A 1 274 ? -9.689 -30.865 -7.383 1 77.08 274 GLN A C 1
ATOM 2077 O O . GLN A 1 274 ? -10.155 -31.45 -6.403 1 77.08 274 GLN A O 1
ATOM 2082 N N . GLY A 1 275 ? -10.378 -30.086 -8.201 1 76.69 275 GLY A N 1
ATOM 2083 C CA . GLY A 1 275 ? -11.824 -30.03 -8.065 1 76.69 275 GLY A CA 1
ATOM 2084 C C . GLY A 1 275 ? -12.28 -29.204 -6.877 1 76.69 275 GLY A C 1
ATOM 2085 O O . GLY A 1 275 ? -13.384 -29.4 -6.365 1 76.69 275 GLY A O 1
ATOM 2086 N N . GLN A 1 276 ? -11.395 -28.395 -6.427 1 76.4 276 GLN A N 1
ATOM 2087 C CA . GLN A 1 276 ? -11.715 -27.568 -5.267 1 76.4 276 GLN A CA 1
ATOM 2088 C C . GLN A 1 276 ? -12.186 -26.181 -5.694 1 76.4 276 GLN A C 1
ATOM 2090 O O . GLN A 1 276 ? -11.863 -25.72 -6.79 1 76.4 276 GLN A O 1
ATOM 2095 N N . HIS A 1 277 ? -12.956 -25.658 -4.835 1 79.01 277 HIS A N 1
ATOM 2096 C CA . HIS A 1 277 ? -13.429 -24.297 -5.062 1 79.01 277 HIS A CA 1
ATOM 2097 C C . HIS A 1 277 ? -12.315 -23.282 -4.831 1 79.01 277 HIS A C 1
ATOM 2099 O O . HIS A 1 277 ? -11.529 -23.419 -3.89 1 79.01 277 HIS A O 1
ATOM 2105 N N . VAL A 1 278 ? -12.217 -22.368 -5.79 1 78.69 278 VAL A N 1
ATOM 2106 C CA . VAL A 1 278 ? -11.279 -21.26 -5.643 1 78.69 278 VAL A CA 1
ATOM 2107 C C . VAL A 1 278 ? -11.9 -20.169 -4.774 1 78.69 278 VAL A C 1
ATOM 2109 O O . VAL A 1 278 ? -12.856 -19.508 -5.185 1 78.69 278 VAL A O 1
ATOM 2112 N N . GLU A 1 279 ? -11.326 -20.036 -3.682 1 81.22 279 GLU A N 1
ATOM 2113 C CA . GLU A 1 279 ? -11.906 -19.084 -2.74 1 81.22 279 GLU A CA 1
ATOM 2114 C C . GLU A 1 279 ? -11.454 -17.659 -3.046 1 81.22 279 GLU A C 1
ATOM 2116 O O . GLU A 1 279 ? -12.252 -16.722 -2.981 1 81.22 279 GLU A O 1
ATOM 2121 N N . PHE A 1 280 ? -10.176 -17.541 -3.331 1 89.69 280 PHE A N 1
ATOM 2122 C CA . PHE A 1 280 ? -9.614 -16.225 -3.612 1 89.69 280 PHE A CA 1
ATOM 2123 C C . PHE A 1 280 ? -8.845 -16.234 -4.927 1 89.69 280 PHE A C 1
ATOM 2125 O O . PHE A 1 280 ? -7.89 -16.995 -5.089 1 89.69 280 PHE A O 1
ATOM 2132 N N . GLY A 1 281 ? -9.23 -15.432 -5.88 1 90.7 281 GLY A N 1
ATOM 2133 C CA . GLY A 1 281 ? -8.537 -15.293 -7.151 1 90.7 281 GLY A CA 1
ATOM 2134 C C . GLY A 1 281 ? -7.723 -14.017 -7.251 1 90.7 281 GLY A C 1
ATOM 2135 O O . GLY A 1 281 ? -7.663 -13.237 -6.299 1 90.7 281 GLY A O 1
ATOM 2136 N N . PRO A 1 282 ? -7.062 -13.823 -8.366 1 92.97 282 PRO A N 1
ATOM 2137 C CA . PRO A 1 282 ? -6.197 -12.659 -8.574 1 92.97 282 PRO A CA 1
ATOM 2138 C C . PRO A 1 282 ? -6.925 -11.335 -8.353 1 92.97 282 PRO A C 1
ATOM 2140 O O . PRO A 1 282 ? -6.314 -10.356 -7.919 1 92.97 282 PRO A O 1
ATOM 2143 N N . ALA A 1 283 ? -8.162 -11.311 -8.595 1 90.03 283 ALA A N 1
ATOM 2144 C CA . ALA A 1 283 ? -8.932 -10.073 -8.508 1 90.03 283 ALA A CA 1
ATOM 2145 C C . ALA A 1 283 ? -9.053 -9.603 -7.061 1 90.03 283 ALA A C 1
ATOM 2147 O O . ALA A 1 283 ? -9.391 -8.445 -6.804 1 90.03 283 ALA A O 1
ATOM 2148 N N . CYS A 1 284 ? -8.746 -10.488 -6.148 1 93.59 284 CYS A N 1
ATOM 2149 C CA . CYS A 1 284 ? -8.852 -10.153 -4.733 1 93.59 284 CYS A CA 1
ATOM 2150 C C . CYS A 1 284 ? -7.675 -9.294 -4.286 1 93.59 284 CYS A C 1
ATOM 2152 O O . CYS A 1 284 ? -7.711 -8.694 -3.211 1 93.59 284 CYS A O 1
ATOM 2154 N N . VAL A 1 285 ? -6.625 -9.287 -5.065 1 94.94 285 VAL A N 1
ATOM 2155 C CA . VAL A 1 285 ? -5.513 -8.383 -4.791 1 94.94 285 VAL A CA 1
ATOM 2156 C C . VAL A 1 285 ? -5.781 -7.024 -5.434 1 94.94 285 VAL A C 1
ATOM 2158 O O . VAL A 1 285 ? -5.909 -6.922 -6.656 1 94.94 285 VAL A O 1
ATOM 2161 N N . SER A 1 286 ? -5.834 -6.08 -4.653 1 91.41 286 SER A N 1
ATOM 2162 C CA . SER A 1 286 ? -6.093 -4.741 -5.173 1 91.41 286 SER A CA 1
ATOM 2163 C C . SER A 1 286 ? -4.805 -4.067 -5.63 1 91.41 286 SER A C 1
ATOM 2165 O O . SER A 1 286 ? -3.782 -4.142 -4.946 1 91.41 286 SER A O 1
ATOM 2167 N N . LEU A 1 287 ? -4.905 -3.462 -6.765 1 90.03 287 LEU A N 1
ATOM 2168 C CA . LEU A 1 287 ? -3.811 -2.577 -7.148 1 90.03 287 LEU A CA 1
ATOM 2169 C C . LEU A 1 287 ? -3.846 -1.285 -6.338 1 90.03 287 LEU A C 1
ATOM 2171 O O . LEU A 1 287 ? -4.923 -0.8 -5.982 1 90.03 287 LEU A O 1
ATOM 2175 N N . PRO A 1 288 ? -2.68 -0.791 -6.047 1 86.27 288 PRO A N 1
ATOM 2176 C CA . PRO A 1 288 ? -2.615 0.331 -5.107 1 86.27 288 PRO A CA 1
ATOM 2177 C C . PRO A 1 288 ? -3.197 1.619 -5.685 1 86.27 288 PRO A C 1
ATOM 2179 O O . PRO A 1 288 ? -3.425 2.583 -4.949 1 86.27 288 PRO A O 1
ATOM 2182 N N . CYS A 1 289 ? -3.39 1.768 -6.981 1 75.76 289 CYS A N 1
ATOM 2183 C CA . CYS A 1 289 ? -4.02 2.936 -7.584 1 75.76 289 CYS A CA 1
ATOM 2184 C C . CYS A 1 289 ? -4.906 2.534 -8.757 1 75.76 289 CYS A C 1
ATOM 2186 O O . CYS A 1 289 ? -4.833 1.401 -9.235 1 75.76 289 CYS A O 1
ATOM 2188 N N . ARG A 1 290 ? -5.893 3.392 -8.969 1 66.44 290 ARG A N 1
ATOM 2189 C CA . ARG A 1 290 ? -6.741 3.178 -10.137 1 66.44 290 ARG A CA 1
ATOM 2190 C C . ARG A 1 290 ? -6.436 4.197 -11.23 1 66.44 290 ARG A C 1
ATOM 2192 O O . ARG A 1 290 ? -6.328 5.394 -10.957 1 66.44 290 ARG A O 1
ATOM 2199 N N . LEU A 1 291 ? -5.92 3.728 -12.344 1 61.04 291 LEU A N 1
ATOM 2200 C CA . LEU A 1 291 ? -5.685 4.627 -13.469 1 61.04 291 LEU A CA 1
ATOM 2201 C C . LEU A 1 291 ? -6.933 4.751 -14.336 1 61.04 291 LEU A C 1
ATOM 2203 O O . LEU A 1 291 ? -7.706 3.798 -14.459 1 61.04 291 LEU A O 1
ATOM 2207 N N . PRO A 1 292 ? -7.232 6.067 -14.631 1 50.95 292 PRO A N 1
ATOM 2208 C CA . PRO A 1 292 ? -8.402 6.199 -15.501 1 50.95 292 PRO A CA 1
ATOM 2209 C C . PRO A 1 292 ? -8.324 5.301 -16.734 1 50.95 292 PRO A C 1
ATOM 2211 O O . PRO A 1 292 ? -7.245 5.125 -17.307 1 50.95 292 PRO A O 1
ATOM 2214 N N . VAL A 1 293 ? -9.17 4.415 -16.781 1 42.33 293 VAL A N 1
ATOM 2215 C CA . VAL A 1 293 ? -9.272 3.679 -18.036 1 42.33 293 VAL A CA 1
ATOM 2216 C C . VAL A 1 293 ? -9.413 4.658 -19.2 1 42.33 293 VAL A C 1
ATOM 2218 O O . VAL A 1 293 ? -10.364 5.442 -19.248 1 42.33 293 VAL A O 1
ATOM 2221 N N . LYS A 1 294 ? -8.315 5.154 -19.73 1 39.7 294 LYS A N 1
ATOM 2222 C CA . LYS A 1 294 ? -8.498 5.917 -20.961 1 39.7 294 LYS A CA 1
ATOM 2223 C C . LYS A 1 294 ? -9.544 5.266 -21.861 1 39.7 294 LYS A C 1
ATOM 2225 O O . LYS A 1 294 ? -9.454 4.074 -22.165 1 39.7 294 LYS A O 1
ATOM 2230 N N . SER A 1 295 ? -10.727 5.658 -21.848 1 34.93 295 SER A N 1
ATOM 2231 C CA . SER A 1 295 ? -11.596 5.219 -22.935 1 34.93 295 SER A CA 1
ATOM 2232 C C . SER A 1 295 ? -10.839 5.159 -24.258 1 34.93 295 SER A C 1
ATOM 2234 O O . SER A 1 295 ? -10.018 6.03 -24.55 1 34.93 295 SER A O 1
ATOM 2236 N N . PRO A 1 296 ? -10.783 4.093 -24.886 1 35.38 296 PRO A N 1
ATOM 2237 C CA . PRO A 1 296 ? -10.163 4.133 -26.212 1 35.38 296 PRO A CA 1
ATOM 2238 C C . PRO A 1 296 ? -10.518 5.396 -26.992 1 35.38 296 PRO A C 1
ATOM 2240 O O . PRO A 1 296 ? -11.624 5.925 -26.849 1 35.38 296 PRO A O 1
ATOM 2243 N N . PRO A 1 297 ? -9.577 6.218 -27.351 1 33.56 297 PRO A N 1
ATOM 2244 C CA . PRO A 1 297 ? -10.012 7.331 -28.198 1 33.56 297 PRO A CA 1
ATOM 2245 C C . PRO A 1 297 ? -11.119 6.935 -29.171 1 33.56 297 PRO A C 1
ATOM 2247 O O . PRO A 1 297 ? -11.204 5.772 -29.575 1 33.56 297 PRO A O 1
ATOM 2250 N N . PRO A 1 298 ? -12.183 7.657 -29.209 1 33.54 298 PRO A N 1
ATOM 2251 C CA . PRO A 1 298 ? -13.128 7.264 -30.257 1 33.54 298 PRO A CA 1
ATOM 2252 C C . PRO A 1 298 ? -12.439 6.938 -31.58 1 33.54 298 PRO A C 1
ATOM 2254 O O . PRO A 1 298 ? -11.361 7.465 -31.865 1 33.54 298 PRO A O 1
ATOM 2257 N N . PRO A 1 299 ? -12.794 5.887 -32.173 1 33.49 299 PRO A N 1
ATOM 2258 C CA . PRO A 1 299 ? -12.162 5.593 -33.461 1 33.49 299 PRO A CA 1
ATOM 2259 C C . PRO A 1 299 ? -12.031 6.829 -34.349 1 33.49 299 PRO A C 1
ATOM 2261 O O . PRO A 1 299 ? -12.94 7.662 -34.392 1 33.49 299 PRO A O 1
ATOM 2264 N N . ASP A 1 300 ? -10.954 7.4 -34.365 1 32.51 300 ASP A N 1
ATOM 2265 C CA . ASP A 1 300 ? -10.739 8.45 -35.355 1 32.51 300 ASP A CA 1
ATOM 2266 C C . ASP A 1 300 ? -11.55 8.184 -36.622 1 32.51 300 ASP A C 1
ATOM 2268 O O . ASP A 1 300 ? -11.532 7.073 -37.155 1 32.51 300 ASP A O 1
ATOM 2272 N N . GLU A 1 301 ? -12.593 8.915 -36.83 1 33.47 301 GLU A N 1
ATOM 2273 C CA . GLU A 1 301 ? -13.328 8.801 -38.086 1 33.47 301 GLU A CA 1
ATOM 2274 C C . GLU A 1 301 ? -12.377 8.661 -39.271 1 33.47 301 GLU A C 1
ATOM 2276 O O . GLU A 1 301 ? -12.784 8.231 -40.353 1 33.47 301 GLU A O 1
ATOM 2281 N N . ALA A 1 302 ? -11.238 9.412 -39.193 1 32.51 302 ALA A N 1
ATOM 2282 C CA . ALA A 1 302 ? -10.403 9.255 -40.381 1 32.51 302 ALA A CA 1
ATOM 2283 C C . ALA A 1 302 ? -9.853 7.835 -40.481 1 32.51 302 ALA A C 1
ATOM 2285 O O . ALA A 1 302 ? -9.496 7.376 -41.569 1 32.51 302 ALA A O 1
ATOM 2286 N N . ASP A 1 303 ? -9.568 7.244 -39.361 1 28.72 303 ASP A N 1
ATOM 2287 C CA . ASP A 1 303 ? -9.003 5.905 -39.489 1 28.72 303 ASP A CA 1
ATOM 2288 C C . ASP A 1 303 ? -10.092 4.874 -39.778 1 28.72 303 ASP A C 1
ATOM 2290 O O . ASP A 1 303 ? -9.876 3.672 -39.614 1 28.72 303 ASP A O 1
ATOM 2294 N N . ARG A 1 304 ? -11.39 5.261 -39.962 1 30.6 304 ARG A N 1
ATOM 2295 C CA . ARG A 1 304 ? -12.338 4.375 -40.63 1 30.6 304 ARG A CA 1
ATOM 2296 C C . ARG A 1 304 ? -11.769 3.856 -41.946 1 30.6 304 ARG A C 1
ATOM 2298 O O . ARG A 1 304 ? -12.276 2.881 -42.506 1 30.6 304 ARG A O 1
ATOM 2305 N N . GLY A 1 305 ? -11.056 4.816 -42.576 1 27.43 305 GLY A N 1
ATOM 2306 C CA . GLY A 1 305 ? -10.653 4.335 -43.888 1 27.43 305 GLY A CA 1
ATOM 2307 C C . GLY A 1 305 ? -9.601 3.243 -43.826 1 27.43 305 GLY A C 1
ATOM 2308 O O . GLY A 1 305 ? -9.524 2.397 -44.719 1 27.43 305 GLY A O 1
ATOM 2309 N N . ARG A 1 306 ? -8.406 3.54 -43.112 1 26.03 306 ARG A N 1
ATOM 2310 C CA . ARG A 1 306 ? -7.417 2.522 -43.452 1 26.03 306 ARG A CA 1
ATOM 2311 C C . ARG A 1 306 ? -7.571 1.29 -42.567 1 26.03 306 ARG A C 1
ATOM 2313 O O . ARG A 1 306 ? -7.056 1.255 -41.447 1 26.03 306 ARG A O 1
ATOM 2320 N N . LYS A 1 307 ? -8.768 0.777 -42.358 1 28.51 307 LYS A N 1
ATOM 2321 C CA . LYS A 1 307 ? -8.813 -0.613 -41.915 1 28.51 307 LYS A CA 1
ATOM 2322 C C . LYS A 1 307 ? -7.701 -1.433 -42.566 1 28.51 307 LYS A C 1
ATOM 2324 O O . LYS A 1 307 ? -7.792 -1.787 -43.743 1 28.51 307 LYS A O 1
ATOM 2329 N N . ARG A 1 308 ? -6.52 -1.171 -42.228 1 25.08 308 ARG A N 1
ATOM 2330 C CA . ARG A 1 308 ? -5.607 -2.168 -42.779 1 25.08 308 ARG A CA 1
ATOM 2331 C C . ARG A 1 308 ? -6.161 -3.577 -42.597 1 25.08 308 ARG A C 1
ATOM 2333 O O . ARG A 1 308 ? -6.65 -3.924 -41.519 1 25.08 308 ARG A O 1
ATOM 2340 N N . ARG A 1 309 ? -6.522 -4.193 -43.622 1 25.21 309 ARG A N 1
ATOM 2341 C CA . ARG A 1 309 ? -6.778 -5.603 -43.898 1 25.21 309 ARG A CA 1
ATOM 2342 C C . ARG A 1 309 ? -5.774 -6.494 -43.175 1 25.21 309 ARG A C 1
ATOM 2344 O O . ARG A 1 309 ? -4.584 -6.485 -43.498 1 25.21 309 ARG A O 1
ATOM 2351 N N . LEU A 1 310 ? -5.77 -6.512 -41.914 1 25.23 310 LEU A N 1
ATOM 2352 C CA . LEU A 1 310 ? -4.929 -7.607 -41.442 1 25.23 310 LEU A CA 1
ATOM 2353 C C . LEU A 1 310 ? -5.089 -8.837 -42.329 1 25.23 310 LEU A C 1
ATOM 2355 O O . LEU A 1 310 ? -6.171 -9.082 -42.869 1 25.23 310 LEU A O 1
ATOM 2359 N N . PRO A 1 311 ? -4.055 -9.309 -42.928 1 25.92 311 PRO A N 1
ATOM 2360 C CA . PRO A 1 311 ? -4.276 -10.443 -43.828 1 25.92 311 PRO A CA 1
ATOM 2361 C C . PRO A 1 311 ? -5.219 -11.489 -43.238 1 25.92 311 PRO A C 1
ATOM 2363 O O . PRO A 1 311 ? -5.354 -11.585 -42.016 1 25.92 311 PRO A O 1
ATOM 2366 N N . ALA A 1 312 ? -6.26 -11.947 -43.953 1 27.86 312 ALA A N 1
ATOM 2367 C CA . ALA A 1 312 ? -7.272 -12.992 -43.826 1 27.86 312 ALA A CA 1
ATOM 2368 C C . ALA A 1 312 ? -6.739 -14.178 -43.026 1 27.86 312 ALA A C 1
ATOM 2370 O O . ALA A 1 312 ? -7.481 -15.116 -42.726 1 27.86 312 ALA A O 1
ATOM 2371 N N . SER A 1 313 ? -5.429 -14.235 -42.949 1 27.68 313 SER A N 1
ATOM 2372 C CA . SER A 1 313 ? -4.931 -15.515 -42.456 1 27.68 313 SER A CA 1
ATOM 2373 C C . SER A 1 313 ? -5.263 -15.705 -40.98 1 27.68 313 SER A C 1
ATOM 2375 O O . SER A 1 313 ? -5.079 -16.795 -40.433 1 27.68 313 SER A O 1
ATOM 2377 N N . PHE A 1 314 ? -5.35 -14.618 -40.255 1 23.13 314 PHE A N 1
ATOM 2378 C CA . PHE A 1 314 ? -5.442 -15.013 -38.854 1 23.13 314 PHE A CA 1
ATOM 2379 C C . PHE A 1 314 ? -6.898 -15.083 -38.406 1 23.13 314 PHE A C 1
ATOM 2381 O O . PHE A 1 314 ? -7.185 -15.071 -37.207 1 23.13 314 PHE A O 1
ATOM 2388 N N . ALA A 1 315 ? -7.875 -14.79 -39.269 1 25.46 315 ALA A N 1
ATOM 2389 C CA . ALA A 1 315 ? -9.303 -14.906 -38.983 1 25.46 315 ALA A CA 1
ATOM 2390 C C . ALA A 1 315 ? -9.677 -16.344 -38.634 1 25.46 315 ALA A C 1
ATOM 2392 O O . ALA A 1 315 ? -9.348 -17.274 -39.373 1 25.46 315 ALA A O 1
ATOM 2393 N N . ALA A 1 316 ? -9.763 -16.621 -37.417 1 27.03 316 ALA A N 1
ATOM 2394 C CA . ALA A 1 316 ? -10.23 -17.981 -37.159 1 27.03 316 ALA A CA 1
ATOM 2395 C C . ALA A 1 316 ? -11.423 -18.328 -38.045 1 27.03 316 ALA A C 1
ATOM 2397 O O . ALA A 1 316 ? -12.229 -17.457 -38.382 1 27.03 316 ALA A O 1
ATOM 2398 N N . PRO A 1 317 ? -11.415 -19.295 -38.884 1 26.66 317 PRO A N 1
ATOM 2399 C CA . PRO A 1 317 ? -12.568 -19.743 -39.668 1 26.66 317 PRO A CA 1
ATOM 2400 C C . PRO A 1 317 ? -13.879 -19.662 -38.889 1 26.66 317 PRO A C 1
ATOM 2402 O O . PRO A 1 317 ? -13.873 -19.716 -37.656 1 26.66 317 PRO A O 1
ATOM 2405 N N . ASP A 1 318 ? -15.035 -19.07 -39.493 1 24.84 318 ASP A N 1
ATOM 2406 C CA . ASP A 1 318 ? -16.396 -19.316 -39.028 1 24.84 318 ASP A CA 1
ATOM 2407 C C . ASP A 1 318 ? -16.595 -20.786 -38.665 1 24.84 318 ASP A C 1
ATOM 2409 O O . ASP A 1 318 ? -16.179 -21.677 -39.408 1 24.84 318 ASP A O 1
ATOM 2413 N N . MET B 1 1 ? -64.861 -19.21 -42.644 1 23.92 1 MET B N 1
ATOM 2414 C CA . MET B 1 1 ? -64.765 -17.784 -42.346 1 23.92 1 MET B CA 1
ATOM 2415 C C . MET B 1 1 ? -63.316 -17.313 -42.402 1 23.92 1 MET B C 1
ATOM 2417 O O . MET B 1 1 ? -62.448 -17.883 -41.737 1 23.92 1 MET B O 1
ATOM 2421 N N . SER B 1 2 ? -62.906 -16.598 -43.496 1 25.76 2 SER B N 1
ATOM 2422 C CA . SER B 1 2 ? -61.76 -16.095 -44.247 1 25.76 2 SER B CA 1
ATOM 2423 C C . SER B 1 2 ? -61.08 -14.944 -43.514 1 25.76 2 SER B C 1
ATOM 2425 O O . SER B 1 2 ? -61.367 -13.775 -43.781 1 25.76 2 SER B O 1
ATOM 2427 N N . GLN B 1 3 ? -60.97 -15.009 -42.162 1 26.37 3 GLN B N 1
ATOM 2428 C CA . GLN B 1 3 ? -60.678 -13.768 -41.452 1 26.37 3 GLN B CA 1
ATOM 2429 C C . GLN B 1 3 ? -59.376 -13.145 -41.946 1 26.37 3 GLN B C 1
ATOM 2431 O O . GLN B 1 3 ? -58.357 -13.829 -42.058 1 26.37 3 GLN B O 1
ATOM 2436 N N . GLU B 1 4 ? -59.477 -11.991 -42.642 1 27.02 4 GLU B N 1
ATOM 2437 C CA . GLU B 1 4 ? -58.594 -11.101 -43.389 1 27.02 4 GLU B CA 1
ATOM 2438 C C . GLU B 1 4 ? -57.473 -10.565 -42.504 1 27.02 4 GLU B C 1
ATOM 2440 O O . GLU B 1 4 ? -57.721 -10.106 -41.387 1 27.02 4 GLU B O 1
ATOM 2445 N N . PRO B 1 5 ? -56.217 -10.885 -42.709 1 25.06 5 PRO B N 1
ATOM 2446 C CA . PRO B 1 5 ? -55.042 -10.602 -41.88 1 25.06 5 PRO B CA 1
ATOM 2447 C C . PRO B 1 5 ? -54.742 -9.109 -41.77 1 25.06 5 PRO B C 1
ATOM 2449 O O . PRO B 1 5 ? -54.897 -8.371 -42.747 1 25.06 5 PRO B O 1
ATOM 2452 N N . ALA B 1 6 ? -55.045 -8.432 -40.596 1 24.96 6 ALA B N 1
ATOM 2453 C CA . ALA B 1 6 ? -54.951 -7.02 -40.235 1 24.96 6 ALA B CA 1
ATOM 2454 C C . ALA B 1 6 ? -53.592 -6.443 -40.624 1 24.96 6 ALA B C 1
ATOM 2456 O O . ALA B 1 6 ? -52.551 -7.017 -40.297 1 24.96 6 ALA B O 1
ATOM 2457 N N . GLU B 1 7 ? -53.474 -5.722 -41.728 1 21.78 7 GLU B N 1
ATOM 2458 C CA . GLU B 1 7 ? -52.371 -5.059 -42.416 1 21.78 7 GLU B CA 1
ATOM 2459 C C . GLU B 1 7 ? -51.681 -4.047 -41.505 1 21.78 7 GLU B C 1
ATOM 2461 O O . GLU B 1 7 ? -52.322 -3.124 -40.997 1 21.78 7 GLU B O 1
ATOM 2466 N N . CYS B 1 8 ? -50.751 -4.42 -40.567 1 23.77 8 CYS B N 1
ATOM 2467 C CA . CYS B 1 8 ? -50.036 -3.593 -39.601 1 23.77 8 CYS B CA 1
ATOM 2468 C C . CYS B 1 8 ? -49.348 -2.421 -40.291 1 23.77 8 CYS B C 1
ATOM 2470 O O . CYS B 1 8 ? -48.514 -2.619 -41.176 1 23.77 8 CYS B O 1
ATOM 2472 N N . SER B 1 9 ? -50.017 -1.307 -40.532 1 20.9 9 SER B N 1
ATOM 2473 C CA . SER B 1 9 ? -49.659 -0.058 -41.195 1 20.9 9 SER B CA 1
ATOM 2474 C C . SER B 1 9 ? -48.37 0.522 -40.623 1 20.9 9 SER B C 1
ATOM 2476 O O . SER B 1 9 ? -48.216 0.624 -39.404 1 20.9 9 SER B O 1
ATOM 2478 N N . LEU B 1 10 ? -47.232 0.449 -41.287 1 23.33 10 LEU B N 1
ATOM 2479 C CA . LEU B 1 10 ? -45.859 0.919 -41.141 1 23.33 10 LEU B CA 1
ATOM 2480 C C . LEU B 1 10 ? -45.814 2.44 -41.04 1 23.33 10 LEU B C 1
ATOM 2482 O O . LEU B 1 10 ? -46.094 3.14 -42.016 1 23.33 10 LEU B O 1
ATOM 2486 N N . VAL B 1 11 ? -46.382 3.059 -39.959 1 22.46 11 VAL B N 1
ATOM 2487 C CA . VAL B 1 11 ? -46.383 4.514 -39.856 1 22.46 11 VAL B CA 1
ATOM 2488 C C . VAL B 1 11 ? -44.96 5.044 -40.014 1 22.46 11 VAL B C 1
ATOM 2490 O O . VAL B 1 11 ? -44.052 4.63 -39.288 1 22.46 11 VAL B O 1
ATOM 2493 N N . ARG B 1 12 ? -44.541 5.515 -41.125 1 21.76 12 ARG B N 1
ATOM 2494 C CA . ARG B 1 12 ? -43.33 6.187 -41.583 1 21.76 12 ARG B CA 1
ATOM 2495 C C . ARG B 1 12 ? -43.027 7.414 -40.73 1 21.76 12 ARG B C 1
ATOM 2497 O O . ARG B 1 12 ? -43.722 8.428 -40.824 1 21.76 12 ARG B O 1
ATOM 2504 N N . ARG B 1 13 ? -42.76 7.213 -39.361 1 24.83 13 ARG B N 1
ATOM 2505 C CA . ARG B 1 13 ? -42.508 8.396 -38.543 1 24.83 13 ARG B CA 1
ATOM 2506 C C . ARG B 1 13 ? -41.412 9.261 -39.155 1 24.83 13 ARG B C 1
ATOM 2508 O O . ARG B 1 13 ? -40.424 8.742 -39.679 1 24.83 13 ARG B O 1
ATOM 2515 N N . ASP B 1 14 ? -41.721 10.407 -39.543 1 23.96 14 ASP B N 1
ATOM 2516 C CA . ASP B 1 14 ? -41.035 11.534 -40.168 1 23.96 14 ASP B CA 1
ATOM 2517 C C . ASP B 1 14 ? -39.758 11.889 -39.411 1 23.96 14 ASP B C 1
ATOM 2519 O O . ASP B 1 14 ? -39.798 12.168 -38.211 1 23.96 14 ASP B O 1
ATOM 2523 N N . THR B 1 15 ? -38.558 11.316 -39.733 1 26.71 15 THR B N 1
ATOM 2524 C CA . THR B 1 15 ? -37.177 11.354 -39.265 1 26.71 15 THR B CA 1
ATOM 2525 C C . THR B 1 15 ? -36.641 12.783 -39.279 1 26.71 15 THR B C 1
ATOM 2527 O O . THR B 1 15 ? -35.431 12.999 -39.187 1 26.71 15 THR B O 1
ATOM 2530 N N . SER B 1 16 ? -37.494 13.845 -39.681 1 24.36 16 SER B N 1
ATOM 2531 C CA . SER B 1 16 ? -36.831 15.06 -40.145 1 24.36 16 SER B CA 1
ATOM 2532 C C . SER B 1 16 ? -35.954 15.663 -39.052 1 24.36 16 SER B C 1
ATOM 2534 O O . SER B 1 16 ? -34.85 16.138 -39.327 1 24.36 16 SER B O 1
ATOM 2536 N N . SER B 1 17 ? -36.502 16.182 -37.923 1 25.14 17 SER B N 1
ATOM 2537 C CA . SER B 1 17 ? -36.07 17.469 -37.386 1 25.14 17 SER B CA 1
ATOM 2538 C C . SER B 1 17 ? -34.809 17.321 -36.541 1 25.14 17 SER B C 1
ATOM 2540 O O . SER B 1 17 ? -34.888 17.056 -35.34 1 25.14 17 SER B O 1
ATOM 2542 N N . LEU B 1 18 ? -33.861 16.595 -36.979 1 28.16 18 LEU B N 1
ATOM 2543 C CA . LEU B 1 18 ? -32.699 16.328 -36.138 1 28.16 18 LEU B CA 1
ATOM 2544 C C . LEU B 1 18 ? -31.95 17.617 -35.819 1 28.16 18 LEU B C 1
ATOM 2546 O O . LEU B 1 18 ? -31.397 18.257 -36.716 1 28.16 18 LEU B O 1
ATOM 2550 N N . GLU B 1 19 ? -32.461 18.356 -34.827 1 29.85 19 GLU B N 1
ATOM 255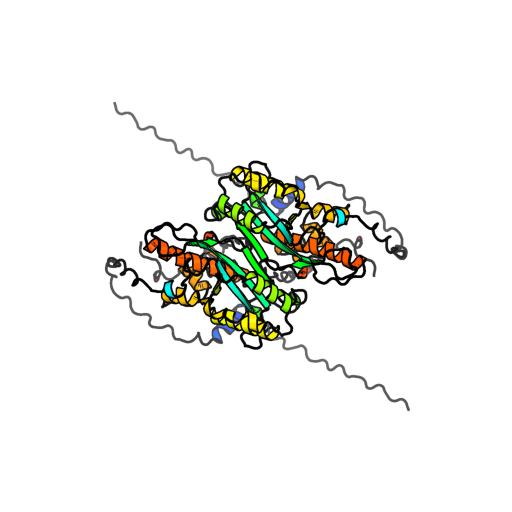1 C CA . GLU B 1 19 ? -31.841 19.629 -34.47 1 29.85 19 GLU B CA 1
ATOM 2552 C C . GLU B 1 19 ? -30.332 19.478 -34.297 1 29.85 19 GLU B C 1
ATOM 2554 O O . GLU B 1 19 ? -29.857 18.445 -33.82 1 29.85 19 GLU B O 1
ATOM 2559 N N . PRO B 1 20 ? -29.577 20.254 -34.937 1 32.94 20 PRO B N 1
ATOM 2560 C CA . PRO B 1 20 ? -28.12 20.217 -35.081 1 32.94 20 PRO B CA 1
ATOM 2561 C C . PRO B 1 20 ? -27.394 20.2 -33.738 1 32.94 20 PRO B C 1
ATOM 2563 O O . PRO B 1 20 ? -27.928 20.685 -32.737 1 32.94 20 PRO B O 1
ATOM 2566 N N . PRO B 1 21 ? -26.499 19.28 -33.561 1 31.67 21 PRO B N 1
ATOM 2567 C CA . PRO B 1 21 ? -25.833 19.019 -32.283 1 31.67 21 PRO B CA 1
ATOM 2568 C C . PRO B 1 21 ? -25.151 20.259 -31.709 1 31.67 21 PRO B C 1
ATOM 2570 O O . PRO B 1 21 ? -24.632 21.087 -32.462 1 31.67 21 PRO B O 1
ATOM 2573 N N . LEU B 1 22 ? -25.614 20.786 -30.62 1 32.24 22 LEU B N 1
ATOM 2574 C CA . LEU B 1 22 ? -25.165 22.01 -29.965 1 32.24 22 LEU B CA 1
ATOM 2575 C C . LEU B 1 22 ? -23.65 22.012 -29.798 1 32.24 22 LEU B C 1
ATOM 2577 O O . LEU B 1 22 ? -23.044 20.962 -29.573 1 32.24 22 LEU B O 1
ATOM 2581 N N . SER B 1 23 ? -22.944 22.882 -30.368 1 32.68 23 SER B N 1
ATOM 2582 C CA . SER B 1 23 ? -21.502 23.091 -30.439 1 32.68 23 SER B CA 1
ATOM 2583 C C . SER B 1 23 ? -20.857 22.966 -29.063 1 32.68 23 SER B C 1
ATOM 2585 O O . SER B 1 23 ? -21.525 23.137 -28.041 1 32.68 23 SER B O 1
ATOM 2587 N N . PRO B 1 24 ? -19.7 22.374 -29.052 1 30.76 24 PRO B N 1
ATOM 2588 C CA . PRO B 1 24 ? -19.007 22.08 -27.795 1 30.76 24 PRO B CA 1
ATOM 2589 C C . PRO B 1 24 ? -18.935 23.288 -26.864 1 30.76 24 PRO B C 1
ATOM 2591 O O . PRO B 1 24 ? -18.984 23.134 -25.641 1 30.76 24 PRO B O 1
ATOM 2594 N N . LEU B 1 25 ? -18.651 24.51 -27.402 1 37.72 25 LEU B N 1
ATOM 2595 C CA . LEU B 1 25 ? -18.582 25.749 -26.634 1 37.72 25 LEU B CA 1
ATOM 2596 C C . LEU B 1 25 ? -19.897 26.01 -25.906 1 37.72 25 LEU B C 1
ATOM 2598 O O . LEU B 1 25 ? -19.9 26.551 -24.798 1 37.72 25 LEU B O 1
ATOM 2602 N N . GLU B 1 26 ? -20.99 25.629 -26.613 1 36.81 26 GLU B N 1
ATOM 2603 C CA . GLU B 1 26 ? -22.323 25.859 -26.066 1 36.81 26 GLU B CA 1
ATOM 2604 C C . GLU B 1 26 ? -22.584 24.968 -24.855 1 36.81 26 GLU B C 1
ATOM 2606 O O . GLU B 1 26 ? -23.309 25.356 -23.936 1 36.81 26 GLU B O 1
ATOM 2611 N N . CYS B 1 27 ? -21.966 23.821 -24.918 1 32.49 27 CYS B N 1
ATOM 2612 C CA . CYS B 1 27 ? -22.126 22.942 -23.765 1 32.49 27 CYS B CA 1
ATOM 2613 C C . CYS B 1 27 ? -21.419 23.513 -22.542 1 32.49 27 CYS B C 1
ATOM 2615 O O . CYS B 1 27 ? -21.946 23.45 -21.43 1 32.49 27 CYS B O 1
ATOM 2617 N N . LEU B 1 28 ? -20.22 24.077 -22.63 1 32.95 28 LEU B N 1
ATOM 2618 C CA . LEU B 1 28 ? -19.496 24.636 -21.494 1 32.95 28 LEU B CA 1
ATOM 2619 C C . LEU B 1 28 ? -20.233 25.841 -20.919 1 32.95 28 LEU B C 1
ATOM 2621 O O . LEU B 1 28 ? -20.313 26.001 -19.699 1 32.95 28 LEU B O 1
ATOM 2625 N N . ARG B 1 29 ? -20.765 26.722 -21.72 1 35.56 29 ARG B N 1
ATOM 2626 C CA . ARG B 1 29 ? -21.486 27.916 -21.291 1 35.56 29 ARG B CA 1
ATOM 2627 C C . ARG B 1 29 ? -22.766 27.545 -20.549 1 35.56 29 ARG B C 1
ATOM 2629 O O . ARG B 1 29 ? -23.206 28.275 -19.658 1 35.56 29 ARG B O 1
ATOM 2636 N N . LYS B 1 30 ? -23.361 26.397 -20.979 1 34.61 30 LYS B N 1
ATOM 2637 C CA . LYS B 1 30 ? -24.617 26.054 -20.317 1 34.61 30 LYS B CA 1
ATOM 2638 C C . LYS B 1 30 ? -24.381 25.662 -18.861 1 34.61 30 LYS B C 1
ATOM 2640 O O . LYS B 1 30 ? -25.169 26.016 -17.982 1 34.61 30 LYS B O 1
ATOM 2645 N N . VAL B 1 31 ? -23.313 24.991 -18.606 1 29.91 31 VAL B N 1
ATOM 2646 C CA . VAL B 1 31 ? -23.088 24.584 -17.224 1 29.91 31 VAL B CA 1
ATOM 2647 C C . VAL B 1 31 ? -22.677 25.794 -16.388 1 29.91 31 VAL B C 1
ATOM 2649 O O . VAL B 1 31 ? -23.142 25.963 -15.258 1 29.91 31 VAL B O 1
ATOM 2652 N N . ALA B 1 32 ? -21.845 26.71 -16.853 1 31.05 32 ALA B N 1
ATOM 2653 C CA . ALA B 1 32 ? -21.422 27.884 -16.093 1 31.05 32 ALA B CA 1
ATOM 2654 C C . ALA B 1 32 ? -22.607 28.797 -15.791 1 31.05 32 ALA B C 1
ATOM 2656 O O . ALA B 1 32 ? -22.671 29.407 -14.721 1 31.05 32 ALA B O 1
ATOM 2657 N N . ARG B 1 33 ? -23.582 28.887 -16.78 1 33.48 33 ARG B N 1
ATOM 2658 C CA . ARG B 1 33 ? -24.734 29.766 -16.609 1 33.48 33 ARG B CA 1
ATOM 2659 C C . ARG B 1 33 ? -25.612 29.298 -15.453 1 33.48 33 ARG B C 1
ATOM 2661 O O . ARG B 1 33 ? -26.261 30.111 -14.791 1 33.48 33 ARG B O 1
ATOM 2668 N N . ARG B 1 34 ? -25.809 27.908 -15.417 1 31.42 34 ARG B N 1
ATOM 2669 C CA . ARG B 1 34 ? -26.792 27.49 -14.424 1 31.42 34 ARG B CA 1
ATOM 2670 C C . ARG B 1 34 ? -26.342 27.866 -13.016 1 31.42 34 ARG B C 1
ATOM 2672 O O . ARG B 1 34 ? -27.172 28.078 -12.129 1 31.42 34 ARG B O 1
ATOM 2679 N N . PHE B 1 35 ? -25.091 27.54 -12.667 1 29.26 35 PHE B N 1
ATOM 2680 C CA . PHE B 1 35 ? -24.714 27.757 -11.276 1 29.26 35 PHE B CA 1
ATOM 2681 C C . PHE B 1 35 ? -24.38 29.223 -11.028 1 29.26 35 PHE B C 1
ATOM 2683 O O . PHE B 1 35 ? -23.211 29.613 -11.061 1 29.26 35 PHE B O 1
ATOM 2690 N N . GLY B 1 36 ? -25.39 30.272 -11.325 1 30.46 36 GLY B N 1
ATOM 2691 C CA . GLY B 1 36 ? -25.72 31.656 -11.025 1 30.46 36 GLY B CA 1
ATOM 2692 C C . GLY B 1 36 ? -24.51 32.572 -11.027 1 30.46 36 GLY B C 1
ATOM 2693 O O . GLY B 1 36 ? -24.574 33.695 -10.523 1 30.46 36 GLY B O 1
ATOM 2694 N N . LEU B 1 37 ? -23.454 31.938 -11.14 1 28.78 37 LEU B N 1
ATOM 2695 C CA . LEU B 1 37 ? -22.266 32.702 -10.778 1 28.78 37 LEU B CA 1
ATOM 2696 C C . LEU B 1 37 ? -21.971 33.775 -11.821 1 28.78 37 LEU B C 1
ATOM 2698 O O . LEU B 1 37 ? -20.9 34.386 -11.805 1 28.78 37 LEU B O 1
ATOM 2702 N N . LEU B 1 38 ? -22.855 33.838 -12.894 1 27.83 38 LEU B N 1
ATOM 2703 C CA . LEU B 1 38 ? -22.409 34.615 -14.046 1 27.83 38 LEU B CA 1
ATOM 2704 C C . LEU B 1 38 ? -22.421 36.107 -13.734 1 27.83 38 LEU B C 1
ATOM 2706 O O . LEU B 1 38 ? -21.683 36.88 -14.348 1 27.83 38 LEU B O 1
ATOM 2710 N N . ASP B 1 39 ? -23.522 36.588 -13.181 1 26.28 39 ASP B N 1
ATOM 2711 C CA . ASP B 1 39 ? -23.965 37.881 -13.691 1 26.28 39 ASP B CA 1
ATOM 2712 C C . ASP B 1 39 ? -23.149 39.02 -13.083 1 26.28 39 ASP B C 1
ATOM 2714 O O . ASP B 1 39 ? -23.518 40.19 -13.206 1 26.28 39 ASP B O 1
ATOM 2718 N N . ALA B 1 40 ? -22.309 38.724 -12.054 1 27.91 40 ALA B N 1
ATOM 2719 C CA . ALA B 1 40 ? -22.204 39.986 -11.326 1 27.91 40 ALA B CA 1
ATOM 2720 C C . ALA B 1 40 ? -21.556 41.065 -12.189 1 27.91 40 ALA B C 1
ATOM 2722 O O . ALA B 1 40 ? -20.677 40.772 -13.003 1 27.91 40 ALA B O 1
ATOM 2723 N N . PRO B 1 41 ? -22.162 42.201 -12.358 1 29.24 41 PRO B N 1
ATOM 2724 C CA . PRO B 1 41 ? -21.806 43.292 -13.269 1 29.24 41 PRO B CA 1
ATOM 2725 C C . PRO B 1 41 ? -20.335 43.69 -13.165 1 29.24 41 PRO B C 1
ATOM 2727 O O . PRO B 1 41 ? -19.711 43.496 -12.119 1 29.24 41 PRO B O 1
ATOM 2730 N N . PRO B 1 42 ? -19.638 43.592 -14.325 1 30.54 42 PRO B N 1
ATOM 2731 C CA . PRO B 1 42 ? -18.195 43.846 -14.304 1 30.54 42 PRO B CA 1
ATOM 2732 C C . PRO B 1 42 ? -17.831 45.119 -13.544 1 30.54 42 PRO B C 1
ATOM 2734 O O . PRO B 1 42 ? -18.444 46.168 -13.759 1 30.54 42 PRO B O 1
ATOM 2737 N N . PRO B 1 43 ? -17.595 44.978 -12.246 1 28.21 43 PRO B N 1
ATOM 2738 C CA . PRO B 1 43 ? -17.475 46.223 -11.484 1 28.21 43 PRO B CA 1
ATOM 2739 C C . PRO B 1 43 ? -16.662 47.288 -12.217 1 28.21 43 PRO B C 1
ATOM 2741 O O . PRO B 1 43 ? -15.834 46.958 -13.071 1 28.21 43 PRO B O 1
ATOM 2744 N N . PRO B 1 44 ? -17.153 48.5 -12.198 1 26.68 44 PRO B N 1
ATOM 2745 C CA . PRO B 1 44 ? -16.609 49.63 -12.956 1 26.68 44 PRO B CA 1
ATOM 2746 C C . PRO B 1 44 ? -15.098 49.776 -12.794 1 26.68 44 PRO B C 1
ATOM 2748 O O . PRO B 1 44 ? -14.539 49.363 -11.775 1 26.68 44 PRO B O 1
ATOM 2751 N N . VAL B 1 45 ? -14.401 49.905 -13.917 1 28.51 45 VAL B N 1
ATOM 2752 C CA . VAL B 1 45 ? -12.961 49.966 -14.145 1 28.51 45 VAL B CA 1
ATOM 2753 C C . VAL B 1 45 ? -12.348 51.071 -13.287 1 28.51 45 VAL B C 1
ATOM 2755 O O . VAL B 1 45 ? -12.644 52.253 -13.481 1 28.51 45 VAL B O 1
ATOM 2758 N N . PRO B 1 46 ? -12.387 50.841 -11.912 1 25.02 46 PRO B N 1
ATOM 2759 C CA . PRO B 1 46 ? -11.986 52.05 -11.19 1 25.02 46 PRO B CA 1
ATOM 2760 C C . PRO B 1 46 ? -10.716 52.681 -11.756 1 25.02 46 PRO B C 1
ATOM 2762 O O . PRO B 1 46 ? -9.897 51.988 -12.365 1 25.02 46 PRO B O 1
ATOM 2765 N N . GLN B 1 47 ? -10.736 54.001 -11.867 1 24.99 47 GLN B N 1
ATOM 2766 C CA . GLN B 1 47 ? -9.817 55.015 -12.371 1 24.99 47 GLN B CA 1
ATOM 2767 C C . GLN B 1 47 ? -8.398 54.772 -11.865 1 24.99 47 GLN B C 1
ATOM 2769 O O . GLN B 1 47 ? -8.204 54.124 -10.834 1 24.99 47 GLN B O 1
ATOM 2774 N N . LYS B 1 48 ? -7.48 55.202 -12.679 1 26.38 48 LYS B N 1
ATOM 2775 C CA . LYS B 1 48 ? -6.026 55.08 -12.727 1 26.38 48 LYS B CA 1
ATOM 2776 C C . LYS B 1 48 ? -5.396 55.474 -11.395 1 26.38 48 LYS B C 1
ATOM 2778 O O . LYS B 1 48 ? -5.129 56.653 -11.153 1 26.38 48 LYS B O 1
ATOM 2783 N N . GLU B 1 49 ? -6.044 55.022 -10.188 1 25.53 49 GLU B N 1
ATOM 2784 C CA . GLU B 1 49 ? -5.516 55.765 -9.047 1 25.53 49 GLU B CA 1
ATOM 2785 C C . GLU B 1 49 ? -3.99 55.738 -9.029 1 25.53 49 GLU B C 1
ATOM 2787 O O . GLU B 1 49 ? -3.373 54.86 -9.636 1 25.53 49 GLU B O 1
ATOM 2792 N N . SER B 1 50 ? -3.413 56.711 -8.213 1 27.36 50 SER B N 1
ATOM 2793 C CA . SER B 1 50 ? -2.121 57.335 -7.947 1 27.36 50 SER B CA 1
ATOM 2794 C C . SER B 1 50 ? -1.061 56.29 -7.612 1 27.36 50 SER B C 1
ATOM 2796 O O . SER B 1 50 ? -1.39 55.17 -7.216 1 27.36 50 SER B O 1
ATOM 2798 N N . GLU B 1 51 ? 0.225 56.677 -7.802 1 28.58 51 GLU B N 1
ATOM 2799 C CA . GLU B 1 51 ? 1.517 55.998 -7.801 1 28.58 51 GLU B CA 1
ATOM 2800 C C . GLU B 1 51 ? 1.661 55.086 -6.586 1 28.58 51 GLU B C 1
ATOM 2802 O O . GLU B 1 51 ? 1.539 55.539 -5.445 1 28.58 51 GLU B O 1
ATOM 2807 N N . PRO B 1 52 ? 1.259 53.834 -6.637 1 27.15 52 PRO B N 1
ATOM 2808 C CA . PRO B 1 52 ? 1.143 53.104 -5.372 1 27.15 52 PRO B CA 1
ATOM 2809 C C . PRO B 1 52 ? 2.394 53.225 -4.504 1 27.15 52 PRO B C 1
ATOM 2811 O O . PRO B 1 52 ? 3.513 53.226 -5.025 1 27.15 52 PRO B O 1
ATOM 2814 N N . GLN B 1 53 ? 2.291 54.137 -3.439 1 26.99 53 GLN B N 1
ATOM 2815 C CA . GLN B 1 53 ? 3.3 54.275 -2.395 1 26.99 53 GLN B CA 1
ATOM 2816 C C . GLN B 1 53 ? 3.986 52.942 -2.112 1 26.99 53 GLN B C 1
ATOM 2818 O O . GLN B 1 53 ? 3.412 51.879 -2.357 1 26.99 53 GLN B O 1
ATOM 2823 N N . GLN B 1 54 ? 5.301 53.054 -1.844 1 27.57 54 GLN B N 1
ATOM 2824 C CA . GLN B 1 54 ? 6.263 51.991 -1.573 1 27.57 54 GLN B CA 1
ATOM 2825 C C . GLN B 1 54 ? 5.666 50.927 -0.657 1 27.57 54 GLN B C 1
ATOM 2827 O O . GLN B 1 54 ? 5.095 51.249 0.387 1 27.57 54 GLN B O 1
ATOM 2832 N N . PRO B 1 55 ? 5.136 49.851 -1.166 1 28.92 55 PRO B N 1
ATOM 2833 C CA . PRO B 1 55 ? 4.373 48.971 -0.277 1 28.92 55 PRO B CA 1
ATOM 2834 C C . PRO B 1 55 ? 5.018 48.819 1.098 1 28.92 55 PRO B C 1
ATOM 2836 O O . PRO B 1 55 ? 6.245 48.747 1.204 1 28.92 55 PRO B O 1
ATOM 2839 N N . GLY B 1 56 ? 4.527 49.638 2.081 1 26.19 56 GLY B N 1
ATOM 2840 C CA . GLY B 1 56 ? 4.947 49.517 3.468 1 26.19 56 GLY B CA 1
ATOM 2841 C C . GLY B 1 56 ? 5.395 48.115 3.836 1 26.19 56 GLY B C 1
ATOM 2842 O O . GLY B 1 56 ? 5.087 47.154 3.128 1 26.19 56 GLY B O 1
ATOM 2843 N N . ASN B 1 57 ? 6.42 48.078 4.759 1 26.84 57 ASN B N 1
ATOM 2844 C CA . ASN B 1 57 ? 7.035 46.941 5.437 1 26.84 57 ASN B CA 1
ATOM 2845 C C . ASN B 1 57 ? 5.992 45.911 5.862 1 26.84 57 ASN B C 1
ATOM 2847 O O . ASN B 1 57 ? 5.14 46.195 6.705 1 26.84 57 ASN B O 1
ATOM 2851 N N . VAL B 1 58 ? 5.439 45.25 4.949 1 31.34 58 VAL B N 1
ATOM 2852 C CA . VAL B 1 58 ? 4.548 44.19 5.409 1 31.34 58 VAL B CA 1
ATOM 2853 C C . VAL B 1 58 ? 5.011 43.681 6.773 1 31.34 58 VAL B C 1
ATOM 2855 O O . VAL B 1 58 ? 6.117 43.153 6.903 1 31.34 58 VAL B O 1
ATOM 2858 N N . GLN B 1 59 ? 4.702 44.424 7.867 1 29.85 59 GLN B N 1
ATOM 2859 C CA . GLN B 1 59 ? 4.906 43.891 9.21 1 29.85 59 GLN B CA 1
ATOM 2860 C C . GLN B 1 59 ? 4.775 42.37 9.224 1 29.85 59 GLN B C 1
ATOM 2862 O O . GLN B 1 59 ? 3.854 41.816 8.62 1 29.85 59 GLN B O 1
ATOM 2867 N N . ARG B 1 60 ? 5.876 41.672 9.29 1 34.2 60 ARG B N 1
ATOM 2868 C CA . ARG B 1 60 ? 5.917 40.272 9.701 1 34.2 60 ARG B CA 1
ATOM 2869 C C . ARG B 1 60 ? 4.74 39.933 10.608 1 34.2 60 ARG B C 1
ATOM 2871 O O . ARG B 1 60 ? 4.628 40.465 11.715 1 34.2 60 ARG B O 1
ATOM 2878 N N . GLY B 1 61 ? 3.487 39.954 10.075 1 34.47 61 GLY B N 1
ATOM 2879 C CA . GLY B 1 61 ? 2.329 39.636 10.895 1 34.47 61 GLY B CA 1
ATOM 2880 C C . GLY B 1 61 ? 2.673 38.809 12.119 1 34.47 61 GLY B C 1
ATOM 2881 O O . GLY B 1 61 ? 3.748 38.21 12.187 1 34.47 61 GLY B O 1
ATOM 2882 N N . GLU B 1 62 ? 2.165 39.291 13.33 1 35.89 62 GLU B N 1
ATOM 2883 C CA . GLU B 1 62 ? 2.24 38.549 14.584 1 35.89 62 GLU B CA 1
ATOM 2884 C C . GLU B 1 62 ? 2.167 37.044 14.34 1 35.89 62 GLU B C 1
ATOM 2886 O O . GLU B 1 62 ? 1.421 36.586 13.472 1 35.89 62 GLU B O 1
ATOM 2891 N N . PRO B 1 63 ? 3.218 36.362 14.669 1 40.86 63 PRO B N 1
ATOM 2892 C CA . PRO B 1 63 ? 3.087 34.91 14.529 1 40.86 63 PRO B CA 1
ATOM 2893 C C . PRO B 1 63 ? 1.678 34.411 14.841 1 40.86 63 PRO B C 1
ATOM 2895 O O . PRO B 1 63 ? 0.965 35.024 15.639 1 40.86 63 PRO B O 1
ATOM 2898 N N . PRO B 1 64 ? 0.922 33.966 13.916 1 41.44 64 PRO B N 1
ATOM 2899 C CA . PRO B 1 64 ? -0.413 33.492 14.287 1 41.44 64 PRO B CA 1
ATOM 2900 C C . PRO B 1 64 ? -0.5 33.06 15.749 1 41.44 64 PRO B C 1
ATOM 2902 O O . PRO B 1 64 ? 0.501 32.638 16.333 1 41.44 64 PRO B O 1
ATOM 2905 N N . PRO B 1 65 ? -1.282 33.711 16.57 1 42.12 65 PRO B N 1
ATOM 2906 C CA . PRO B 1 65 ? -1.444 33.242 17.948 1 42.12 65 PRO B CA 1
ATOM 2907 C C . PRO B 1 65 ? -1.142 31.753 18.104 1 42.12 65 PRO B C 1
ATOM 2909 O O . PRO B 1 65 ? -1.274 30.989 17.144 1 42.12 65 PRO B O 1
ATOM 2912 N N . THR B 1 66 ? -0.22 31.27 18.961 1 47.44 66 THR B N 1
ATOM 2913 C CA . THR B 1 66 ? 0.266 29.937 19.302 1 47.44 66 THR B CA 1
ATOM 2914 C C . THR B 1 66 ? -0.845 28.902 19.15 1 47.44 66 THR B C 1
ATOM 2916 O O . THR B 1 66 ? -1.722 28.794 20.011 1 47.44 66 THR B O 1
ATOM 2919 N N . ALA B 1 67 ? -1.672 28.726 18.095 1 53.64 67 ALA B N 1
ATOM 2920 C CA . ALA B 1 67 ? -2.833 27.953 17.662 1 53.64 67 ALA B CA 1
ATOM 2921 C C . ALA B 1 67 ? -2.744 26.509 18.15 1 53.64 67 ALA B C 1
ATOM 2923 O O . ALA B 1 67 ? -1.661 25.919 18.167 1 53.64 67 ALA B O 1
ATOM 2924 N N . THR B 1 68 ? -3.551 26.147 19.238 1 76.97 68 THR B N 1
ATOM 2925 C CA . THR B 1 68 ? -3.889 24.941 19.986 1 76.97 68 THR B CA 1
ATOM 2926 C C . THR B 1 68 ? -4.32 23.822 19.042 1 76.97 68 THR B C 1
ATOM 2928 O O . THR B 1 68 ? -5.027 22.898 19.449 1 76.97 68 THR B O 1
ATOM 2931 N N . TRP B 1 69 ? -3.972 23.937 17.757 1 79.78 69 TRP B N 1
ATOM 2932 C CA . TRP B 1 69 ? -4.432 22.915 16.823 1 79.78 69 TRP B CA 1
ATOM 2933 C C . TRP B 1 69 ? -3.925 21.536 17.233 1 79.78 69 TRP B C 1
ATOM 2935 O O . TRP B 1 69 ? -4.57 20.522 16.954 1 79.78 69 TRP B O 1
ATOM 2945 N N . TRP B 1 70 ? -2.814 21.496 17.948 1 82.07 70 TRP B N 1
ATOM 2946 C CA . TRP B 1 70 ? -2.175 20.239 18.321 1 82.07 70 TRP B CA 1
ATOM 2947 C C . TRP B 1 70 ? -3.025 19.474 19.331 1 82.07 70 TRP B C 1
ATOM 2949 O O . TRP B 1 70 ? -2.869 18.262 19.491 1 82.07 70 TRP B O 1
ATOM 2959 N N . THR B 1 71 ? -3.951 20.185 19.969 1 85.64 71 THR B N 1
ATOM 2960 C CA . THR B 1 71 ? -4.859 19.524 20.901 1 85.64 71 THR B CA 1
ATOM 2961 C C . THR B 1 71 ? -5.888 18.685 20.149 1 85.64 71 THR B C 1
ATOM 2963 O O . THR B 1 71 ? -6.52 17.8 20.731 1 85.64 71 THR B O 1
ATOM 2966 N N . LEU B 1 72 ? -5.982 19.002 18.818 1 90.05 72 LEU B N 1
ATOM 2967 C CA . LEU B 1 72 ? -6.94 18.278 17.989 1 90.05 72 LEU B CA 1
ATOM 2968 C C . LEU B 1 72 ? -6.315 17.011 17.416 1 90.05 72 LEU B C 1
ATOM 2970 O O . LEU B 1 72 ? -7.02 16.155 16.876 1 90.05 72 LEU B O 1
ATOM 2974 N N . LEU B 1 73 ? -5 16.866 17.499 1 90.29 73 LEU B N 1
ATOM 2975 C CA . LEU B 1 73 ? -4.243 15.67 17.148 1 90.29 73 LEU B CA 1
ATOM 2976 C C . LEU B 1 73 ? -3.319 15.257 18.289 1 90.29 73 LEU B C 1
ATOM 2978 O O . LEU B 1 73 ? -2.096 15.255 18.133 1 90.29 73 LEU B O 1
ATOM 2982 N N . PRO B 1 74 ? -3.929 14.9 19.401 1 87.6 74 PRO B N 1
ATOM 2983 C CA . PRO B 1 74 ? -3.123 14.597 20.586 1 87.6 74 PRO B CA 1
ATOM 2984 C C . PRO B 1 74 ? -2.426 13.242 20.496 1 87.6 74 PRO B C 1
ATOM 2986 O O . PRO B 1 74 ? -2.728 12.335 21.275 1 87.6 74 PRO B O 1
ATOM 2989 N N . LEU B 1 75 ? -1.456 13.114 19.596 1 88.38 75 LEU B N 1
ATOM 2990 C CA . LEU B 1 75 ? -0.74 11.867 19.35 1 88.38 75 LEU B CA 1
ATOM 2991 C C . LEU B 1 75 ? 0.469 11.743 20.272 1 88.38 75 LEU B C 1
ATOM 2993 O O . LEU B 1 75 ? 1.604 11.631 19.804 1 88.38 75 LEU B O 1
ATOM 2997 N N . GLU B 1 76 ? 0.174 11.608 21.542 1 85.52 76 GLU B N 1
ATOM 2998 C CA . GLU B 1 76 ? 1.198 11.564 22.582 1 85.52 76 GLU B CA 1
ATOM 2999 C C . GLU B 1 76 ? 1.857 10.19 22.649 1 85.52 76 GLU B C 1
ATOM 3001 O O . GLU B 1 76 ? 1.17 9.167 22.686 1 85.52 76 GLU B O 1
ATOM 3006 N N . PRO B 1 77 ? 3.132 10.16 22.775 1 87.75 77 PRO B N 1
ATOM 3007 C CA . PRO B 1 77 ? 3.843 8.882 22.847 1 87.75 77 PRO B CA 1
ATOM 3008 C C . PRO B 1 77 ? 3.451 8.056 24.07 1 87.75 77 PRO B C 1
ATOM 3010 O O . PRO B 1 77 ? 3.619 6.834 24.074 1 87.75 77 PRO B O 1
ATOM 3013 N N . SER B 1 78 ? 2.996 8.707 25.115 1 87.27 78 SER B N 1
ATOM 3014 C CA . SER B 1 78 ? 2.582 7.993 26.319 1 87.27 78 SER B CA 1
ATOM 3015 C C . SER B 1 78 ? 1.282 7.229 26.089 1 87.27 78 SER B C 1
ATOM 3017 O O . SER B 1 78 ? 0.99 6.263 26.797 1 87.27 78 SER B O 1
ATOM 3019 N N . LYS B 1 79 ? 0.573 7.605 25.086 1 90.16 79 LYS B N 1
ATOM 3020 C CA . LYS B 1 79 ? -0.753 7.035 24.869 1 90.16 79 LYS B CA 1
ATOM 3021 C C . LYS B 1 79 ? -0.775 6.153 23.624 1 90.16 79 LYS B C 1
ATOM 3023 O O . LYS B 1 79 ? -1.484 5.145 23.583 1 90.16 79 LYS B O 1
ATOM 3028 N N . TYR B 1 80 ? 0.02 6.622 22.652 1 93.33 80 TYR B N 1
ATOM 3029 C CA . TYR B 1 80 ? -0.042 5.938 21.365 1 93.33 80 TYR B CA 1
ATOM 3030 C C . TYR B 1 80 ? 1.349 5.525 20.899 1 93.33 80 TYR B C 1
ATOM 3032 O O . TYR B 1 80 ? 2.32 6.26 21.097 1 93.33 80 TYR B O 1
ATOM 3040 N N . GLU B 1 81 ? 1.414 4.347 20.276 1 94.14 81 GLU B N 1
ATOM 3041 C CA . GLU B 1 81 ? 2.65 3.851 19.679 1 94.14 81 GLU B CA 1
ATOM 3042 C C . GLU B 1 81 ? 2.586 3.903 18.155 1 94.14 81 GLU B C 1
ATOM 3044 O O . GLU B 1 81 ? 3.621 3.905 17.485 1 94.14 81 GLU B O 1
ATOM 3049 N N . ARG B 1 82 ? 1.377 3.882 17.683 1 96 82 ARG B N 1
ATOM 3050 C CA . ARG B 1 82 ? 1.186 3.899 16.237 1 96 82 ARG B CA 1
ATOM 3051 C C . ARG B 1 82 ? -0.058 4.696 15.858 1 96 82 ARG B C 1
ATOM 3053 O O . ARG B 1 82 ? -0.983 4.833 16.662 1 96 82 ARG B O 1
ATOM 3060 N N . VAL B 1 83 ? -0.019 5.31 14.685 1 97.26 83 VAL B N 1
ATOM 3061 C CA . VAL B 1 83 ? -1.14 6.029 14.089 1 97.26 83 VAL B CA 1
ATOM 3062 C C . VAL B 1 83 ? -1.503 5.399 12.746 1 97.26 83 VAL B C 1
ATOM 3064 O O . VAL B 1 83 ? -0.627 5.143 11.916 1 97.26 83 VAL B O 1
ATOM 3067 N N . VAL B 1 84 ? -2.746 5.079 12.602 1 98.59 84 VAL B N 1
ATOM 3068 C CA . VAL B 1 84 ? -3.249 4.638 11.305 1 98.59 84 VAL B CA 1
ATOM 3069 C C . VAL B 1 84 ? -4.082 5.749 10.669 1 98.59 84 VAL B C 1
ATOM 3071 O O . VAL B 1 84 ? -5.132 6.126 11.196 1 98.59 84 VAL B O 1
ATOM 3074 N N . VAL B 1 85 ? -3.584 6.298 9.581 1 98.78 85 VAL B N 1
ATOM 3075 C CA . VAL B 1 85 ? -4.308 7.288 8.791 1 98.78 85 VAL B CA 1
ATOM 3076 C C . VAL B 1 85 ? -5.125 6.587 7.708 1 98.78 85 VAL B C 1
ATOM 3078 O O . VAL B 1 85 ? -4.57 5.878 6.865 1 98.78 85 VAL B O 1
ATOM 3081 N N . PHE B 1 86 ? -6.458 6.816 7.709 1 98.59 86 PHE B N 1
ATOM 3082 C CA . PHE B 1 86 ? -7.238 6.001 6.785 1 98.59 86 PHE B CA 1
ATOM 3083 C C . PHE B 1 86 ? -8.267 6.85 6.049 1 98.59 86 PHE B C 1
ATOM 3085 O O . PHE B 1 86 ? -8.517 7.997 6.427 1 98.59 86 PHE B O 1
ATOM 3092 N N . ASP B 1 87 ? -8.76 6.35 4.964 1 97.31 87 ASP B N 1
ATOM 3093 C CA . ASP B 1 87 ? -9.774 6.928 4.087 1 97.31 87 ASP B CA 1
ATOM 3094 C C . ASP B 1 87 ? -10.647 5.84 3.465 1 97.31 87 ASP B C 1
ATOM 3096 O O . ASP B 1 87 ? -10.218 4.691 3.336 1 97.31 87 ASP B O 1
ATOM 3100 N N . THR B 1 88 ? -11.889 6.19 3.124 1 96.97 88 THR B N 1
ATOM 3101 C CA . THR B 1 88 ? -12.793 5.242 2.483 1 96.97 88 THR B CA 1
ATOM 3102 C C . THR B 1 88 ? -13.449 5.866 1.255 1 96.97 88 THR B C 1
ATOM 3104 O O . THR B 1 88 ? -13.689 7.074 1.219 1 96.97 88 THR B O 1
ATOM 3107 N N . GLU B 1 89 ? -13.629 5.08 0.23 1 95.46 89 GLU B N 1
ATOM 3108 C CA . GLU B 1 89 ? -14.569 5.371 -0.849 1 95.46 89 GLU B CA 1
ATO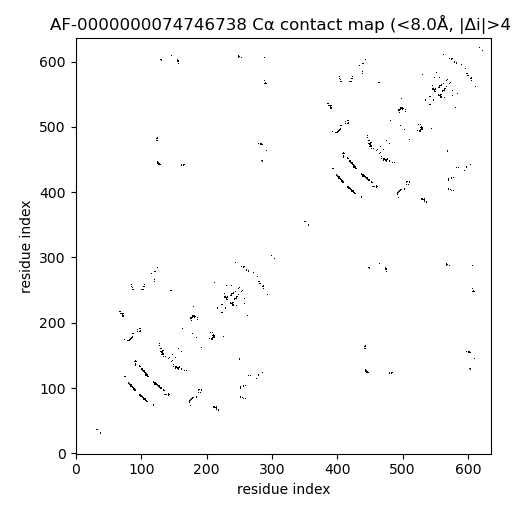M 3109 C C . GLU B 1 89 ? -15.864 4.582 -0.68 1 95.46 89 GLU B C 1
ATOM 3111 O O . GLU B 1 89 ? -15.842 3.426 -0.253 1 95.46 89 GLU B O 1
ATOM 3116 N N . THR B 1 90 ? -16.995 5.19 -0.984 1 95.99 90 THR B N 1
ATOM 3117 C CA . THR B 1 90 ? -18.278 4.598 -0.622 1 95.99 90 THR B CA 1
ATOM 3118 C C . THR B 1 90 ? -19.238 4.62 -1.808 1 95.99 90 THR B C 1
ATOM 3120 O O . THR B 1 90 ? -18.992 5.309 -2.8 1 95.99 90 THR B O 1
ATOM 3123 N N . SER B 1 91 ? -20.277 3.823 -1.732 1 95.8 91 SER B N 1
ATOM 3124 C CA . SER B 1 91 ? -21.271 3.724 -2.795 1 95.8 91 SER B CA 1
ATOM 3125 C C . SER B 1 91 ? -22.204 4.93 -2.793 1 95.8 91 SER B C 1
ATOM 3127 O O . SER B 1 91 ? -22.952 5.145 -3.75 1 95.8 91 SER B O 1
ATOM 3129 N N . GLY B 1 92 ? -22.165 5.647 -1.83 1 92.86 92 GLY B N 1
ATOM 3130 C CA . GLY B 1 92 ? -22.942 6.849 -1.576 1 92.86 92 GLY B CA 1
ATOM 3131 C C . GLY B 1 92 ? -22.572 7.535 -0.275 1 92.86 92 GLY B C 1
ATOM 3132 O O . GLY B 1 92 ? -21.493 7.298 0.273 1 92.86 92 GLY B O 1
ATOM 3133 N N . PHE B 1 93 ? -23.465 8.436 0.197 1 87.88 93 PHE B N 1
ATOM 3134 C CA . PHE B 1 93 ? -23.069 9.262 1.332 1 87.88 93 PHE B CA 1
ATOM 3135 C C . PHE B 1 93 ? -24.016 9.056 2.508 1 87.88 93 PHE B C 1
ATOM 3137 O O . PHE B 1 93 ? -23.855 9.681 3.558 1 87.88 93 PHE B O 1
ATOM 3144 N N . SER B 1 94 ? -24.897 8.062 2.337 1 87.72 94 SER B N 1
ATOM 3145 C CA . SER B 1 94 ? -25.905 7.861 3.372 1 87.72 94 SER B CA 1
ATOM 3146 C C . SER B 1 94 ? -25.553 6.673 4.262 1 87.72 94 SER B C 1
ATOM 3148 O O . SER B 1 94 ? -24.567 5.976 4.015 1 87.72 94 SER B O 1
ATOM 3150 N N . GLY B 1 95 ? -26.363 6.528 5.294 1 83.88 95 GLY B N 1
ATOM 3151 C CA . GLY B 1 95 ? -26.164 5.43 6.226 1 83.88 95 GLY B CA 1
ATOM 3152 C C . GLY B 1 95 ? -26.435 4.07 5.612 1 83.88 95 GLY B C 1
ATOM 3153 O O . GLY B 1 95 ? -26.049 3.042 6.172 1 83.88 95 GLY B O 1
ATOM 3154 N N . GLU B 1 96 ? -27.006 4.088 4.484 1 90.02 96 GLU B N 1
ATOM 3155 C CA . GLU B 1 96 ? -27.326 2.829 3.819 1 90.02 96 GLU B CA 1
ATOM 3156 C C . GLU B 1 96 ? -26.219 2.418 2.852 1 90.02 96 GLU B C 1
ATOM 3158 O O . GLU B 1 96 ? -26.174 1.271 2.403 1 90.02 96 GLU B O 1
ATOM 3163 N N . ASP B 1 97 ? -25.366 3.328 2.609 1 95.21 97 ASP B N 1
ATOM 3164 C CA . ASP B 1 97 ? -24.323 3.064 1.623 1 95.21 97 ASP B CA 1
ATOM 3165 C C . ASP B 1 97 ? -23.177 2.264 2.238 1 95.21 97 ASP B C 1
ATOM 3167 O O . ASP B 1 97 ? -23.109 2.103 3.458 1 95.21 97 ASP B O 1
ATOM 3171 N N . GLU B 1 98 ? -22.418 1.723 1.343 1 96.58 98 GLU B N 1
ATOM 3172 C CA . GLU B 1 98 ? -21.384 0.778 1.755 1 96.58 98 GLU B CA 1
ATOM 3173 C C . GLU B 1 98 ? -19.994 1.283 1.38 1 96.58 98 GLU B C 1
ATOM 3175 O O . GLU B 1 98 ? -19.84 2.038 0.418 1 96.58 98 GLU B O 1
ATOM 3180 N N . ILE B 1 99 ? -19.056 0.881 2.215 1 97.31 99 ILE B N 1
ATOM 3181 C CA . ILE B 1 99 ? -17.662 1.114 1.853 1 97.31 99 ILE B CA 1
ATOM 3182 C C . ILE B 1 99 ? -17.287 0.242 0.657 1 97.31 99 ILE B C 1
ATOM 3184 O O . ILE B 1 99 ? -17.574 -0.957 0.641 1 97.31 99 ILE B O 1
ATOM 3188 N N . LEU B 1 100 ? -16.674 0.861 -0.364 1 96.59 100 LEU B N 1
ATOM 3189 C CA . LEU B 1 100 ? -16.24 0.163 -1.569 1 96.59 100 LEU B CA 1
ATOM 3190 C C . LEU B 1 100 ? -14.73 -0.053 -1.558 1 96.59 100 LEU B C 1
ATOM 3192 O O . LEU B 1 100 ? -14.225 -0.968 -2.213 1 96.59 100 LEU B O 1
ATOM 3196 N N . GLU B 1 101 ? -14.051 0.841 -0.859 1 96.57 101 GLU B N 1
ATOM 3197 C CA . GLU B 1 101 ? -12.592 0.838 -0.803 1 96.57 101 GLU B CA 1
ATOM 3198 C C . GLU B 1 101 ? -12.09 1.369 0.537 1 96.57 101 GLU B C 1
ATOM 3200 O O . GLU B 1 101 ? -12.617 2.355 1.057 1 96.57 101 GLU B O 1
ATOM 3205 N N . ILE B 1 102 ? -11.137 0.701 1.134 1 97.96 102 ILE B N 1
ATOM 3206 C CA . ILE B 1 102 ? -10.46 1.184 2.333 1 97.96 102 ILE B CA 1
ATOM 3207 C C . ILE B 1 102 ? -8.967 1.346 2.052 1 97.96 102 ILE B C 1
ATOM 3209 O O . ILE B 1 102 ? -8.332 0.445 1.5 1 97.96 102 ILE B O 1
ATOM 3213 N N . GLY B 1 103 ? -8.414 2.461 2.312 1 97.55 103 GLY B N 1
ATOM 3214 C CA . GLY B 1 103 ? -6.983 2.723 2.312 1 97.55 103 GLY B CA 1
ATOM 3215 C C . GLY B 1 103 ? -6.474 3.256 3.638 1 97.55 103 GLY B C 1
ATOM 3216 O O . GLY B 1 103 ? -7.151 4.05 4.295 1 97.55 103 GLY B O 1
ATOM 3217 N N . ALA B 1 104 ? -5.286 2.801 4.039 1 98.67 104 ALA B N 1
ATOM 3218 C CA . ALA B 1 104 ? -4.719 3.264 5.303 1 98.67 104 ALA B CA 1
ATOM 3219 C C . ALA B 1 104 ? -3.194 3.228 5.266 1 98.67 104 ALA B C 1
ATOM 3221 O O . ALA B 1 104 ? -2.603 2.354 4.627 1 98.67 104 ALA B O 1
ATOM 3222 N N . VAL B 1 105 ? -2.606 4.134 5.946 1 98.41 105 VAL B N 1
ATOM 3223 C CA . VAL B 1 105 ? -1.156 4.252 6.067 1 98.41 105 VAL B CA 1
ATOM 3224 C C . VAL B 1 105 ? -0.76 4.267 7.541 1 98.41 105 VAL B C 1
ATOM 3226 O O . VAL B 1 105 ? -1.415 4.917 8.36 1 98.41 105 VAL B O 1
ATOM 3229 N N . GLU B 1 106 ? 0.347 3.577 7.829 1 98.5 106 GLU B N 1
ATOM 3230 C CA . GLU B 1 106 ? 0.811 3.478 9.21 1 98.5 106 GLU B CA 1
ATOM 3231 C C . GLU B 1 106 ? 1.937 4.47 9.487 1 98.5 106 GLU B C 1
ATOM 3233 O O . GLU B 1 106 ? 2.868 4.599 8.689 1 98.5 106 GLU B O 1
ATOM 3238 N N . LEU B 1 107 ? 1.83 5.177 10.57 1 97.44 107 LEU B N 1
ATOM 3239 C CA . LEU B 1 107 ? 2.901 5.973 11.159 1 97.44 107 LEU B CA 1
ATOM 3240 C C . LEU B 1 107 ? 3.271 5.449 12.543 1 97.44 107 LEU B C 1
ATOM 3242 O O . LEU B 1 107 ? 2.41 4.953 13.273 1 97.44 107 LEU B O 1
ATOM 3246 N N . GLU B 1 108 ? 4.456 5.544 12.871 1 96.14 108 GLU B N 1
ATOM 3247 C CA . GLU B 1 108 ? 4.933 5.226 14.213 1 96.14 108 GLU B CA 1
ATOM 3248 C C . GLU B 1 108 ? 5.085 6.488 15.058 1 96.14 108 GLU B C 1
ATOM 3250 O O . GLU B 1 108 ? 5.549 7.519 14.566 1 96.14 108 GLU B O 1
ATOM 3255 N N . VAL B 1 109 ? 4.647 6.367 16.258 1 93.04 109 VAL B N 1
ATOM 3256 C CA . VAL B 1 109 ? 4.84 7.456 17.209 1 93.04 109 VAL B CA 1
ATOM 3257 C C . VAL B 1 109 ? 6.155 7.26 17.96 1 93.04 109 VAL B C 1
ATOM 3259 O O . VAL B 1 109 ? 6.305 6.302 18.722 1 93.04 109 VAL B O 1
ATOM 3262 N N . CYS B 1 110 ? 7.055 8.098 17.701 1 87.35 110 CYS B N 1
ATOM 3263 C CA . CYS B 1 110 ? 8.369 8.001 18.326 1 87.35 110 CYS B CA 1
ATOM 3264 C C . CYS B 1 110 ? 8.511 9.012 19.457 1 87.35 110 CYS B C 1
ATOM 3266 O O . CYS B 1 110 ? 7.9 10.081 19.421 1 87.35 110 CYS B O 1
ATOM 3268 N N . SER B 1 111 ? 9.175 8.555 20.5 1 78.48 111 SER B N 1
ATOM 3269 C CA . SER B 1 111 ? 9.466 9.476 21.593 1 78.48 111 SER B CA 1
ATOM 3270 C C . SER B 1 111 ? 10.308 10.654 21.114 1 78.48 111 SER B C 1
ATOM 3272 O O . SER B 1 111 ? 11.216 10.484 20.298 1 78.48 111 SER B O 1
ATOM 3274 N N . PRO B 1 112 ? 9.81 11.672 21.575 1 68.06 112 PRO B N 1
ATOM 3275 C CA . PRO B 1 112 ? 10.591 12.847 21.183 1 68.06 112 PRO B CA 1
ATOM 3276 C C . PRO B 1 112 ? 12.023 12.808 21.711 1 68.06 112 PRO B C 1
ATOM 3278 O O . PRO B 1 112 ? 12.325 12.039 22.628 1 68.06 112 PRO B O 1
ATOM 3281 N N . SER B 1 113 ? 12.79 13.403 20.905 1 63.49 113 SER B N 1
ATOM 3282 C CA . SER B 1 113 ? 14.116 13.649 21.463 1 63.49 113 SER B CA 1
ATOM 3283 C C . SER B 1 113 ? 14.025 14.262 22.856 1 63.49 113 SER B C 1
ATOM 3285 O O . SER B 1 113 ? 13.029 14.906 23.193 1 63.49 113 SER B O 1
ATOM 3287 N N . PRO B 1 114 ? 14.906 13.885 23.686 1 63.78 114 PRO B N 1
ATOM 3288 C CA . PRO B 1 114 ? 14.893 14.515 25.009 1 63.78 114 PRO B CA 1
ATOM 3289 C C . PRO B 1 114 ? 14.633 16.018 24.944 1 63.78 114 PRO B C 1
ATOM 3291 O O . PRO B 1 114 ? 15.237 16.718 24.128 1 63.78 114 PRO B O 1
ATOM 3294 N N . GLY B 1 115 ? 13.607 16.472 25.669 1 59.98 115 GLY B N 1
ATOM 3295 C CA . GLY B 1 115 ? 13.303 17.892 25.729 1 59.98 115 GLY B CA 1
ATOM 3296 C C . GLY B 1 115 ? 12.159 18.297 24.817 1 59.98 115 GLY B C 1
ATOM 3297 O O . GLY B 1 115 ? 11.646 19.413 24.915 1 59.98 115 GLY B O 1
ATOM 3298 N N . ALA B 1 116 ? 11.849 17.298 23.877 1 61.28 116 ALA B N 1
ATOM 3299 C CA . ALA B 1 116 ? 10.769 17.661 22.963 1 61.28 116 ALA B CA 1
ATOM 3300 C C . ALA B 1 116 ? 9.411 17.261 23.533 1 61.28 116 ALA B C 1
ATOM 3302 O O . ALA B 1 116 ? 9.297 16.252 24.233 1 61.28 116 ALA B O 1
ATOM 3303 N N . SER B 1 117 ? 8.437 18.118 23.498 1 61.53 117 SER B N 1
ATOM 3304 C CA . SER B 1 117 ? 7.113 17.9 24.072 1 61.53 117 SER B CA 1
ATOM 3305 C C . SER B 1 117 ? 6.177 17.237 23.067 1 61.53 117 SER B C 1
ATOM 3307 O O . SER B 1 117 ? 5.023 16.943 23.386 1 61.53 117 SER B O 1
ATOM 3309 N N . TYR B 1 118 ? 6.705 17 21.816 1 69.12 118 TYR B N 1
ATOM 3310 C CA . TYR B 1 118 ? 5.778 16.469 20.824 1 69.12 118 TYR B CA 1
ATOM 3311 C C . TYR B 1 118 ? 6.319 15.187 20.202 1 69.12 118 TYR B C 1
ATOM 3313 O O . TYR B 1 118 ? 7.531 14.961 20.186 1 69.12 118 TYR B O 1
ATOM 3321 N N . ALA B 1 119 ? 5.406 14.455 19.809 1 77.15 119 ALA B N 1
ATOM 3322 C CA . ALA B 1 119 ? 5.782 13.166 19.233 1 77.15 119 ALA B CA 1
ATOM 3323 C C . ALA B 1 119 ? 6.391 13.342 17.845 1 77.15 119 ALA B C 1
ATOM 3325 O O . ALA B 1 119 ? 6.044 14.279 17.122 1 77.15 119 ALA B O 1
ATOM 3326 N N . ILE B 1 120 ? 7.361 12.611 17.608 1 86.71 120 ILE B N 1
ATOM 3327 C CA . ILE B 1 120 ? 7.868 12.454 16.25 1 86.71 120 ILE B CA 1
ATOM 3328 C C . ILE B 1 120 ? 7.122 11.321 15.548 1 86.71 120 ILE B C 1
ATOM 3330 O O . ILE B 1 120 ? 6.984 10.226 16.098 1 86.71 120 ILE B O 1
ATOM 3334 N N . LEU B 1 121 ? 6.558 11.69 14.394 1 92.95 121 LEU B N 1
ATOM 3335 C CA . LEU B 1 121 ? 5.87 10.683 13.593 1 92.95 121 LEU B CA 1
ATOM 3336 C C . LEU B 1 121 ? 6.76 10.192 12.456 1 92.95 121 LEU B C 1
ATOM 3338 O O . LEU B 1 121 ? 7.352 10.997 11.734 1 92.95 121 LEU B O 1
ATOM 3342 N N . ARG B 1 122 ? 6.808 8.923 12.343 1 94.79 122 ARG B N 1
ATOM 3343 C CA . ARG B 1 122 ? 7.646 8.321 11.31 1 94.79 122 ARG B CA 1
ATOM 3344 C C . ARG B 1 122 ? 6.84 7.361 10.442 1 94.79 122 ARG B C 1
ATOM 3346 O O . ARG B 1 122 ? 6.214 6.431 10.953 1 94.79 122 ARG B O 1
ATOM 3353 N N . PRO B 1 123 ? 6.872 7.599 9.105 1 97.05 123 PRO B N 1
ATOM 3354 C CA . PRO B 1 123 ? 6.262 6.582 8.245 1 97.05 123 PRO B CA 1
ATOM 3355 C C . PRO B 1 123 ? 6.947 5.222 8.363 1 97.05 123 PRO B C 1
ATOM 3357 O O . PRO B 1 123 ? 8.177 5.149 8.415 1 97.05 123 PRO B O 1
ATOM 3360 N N . THR B 1 124 ? 6.148 4.168 8.411 1 97.63 124 THR B N 1
ATOM 3361 C CA . THR B 1 124 ? 6.717 2.831 8.542 1 97.63 124 THR B CA 1
ATOM 3362 C C . THR B 1 124 ? 6.802 2.144 7.183 1 97.63 124 THR B C 1
ATOM 3364 O O . THR B 1 124 ? 7.498 1.138 7.032 1 97.63 124 THR B O 1
ATOM 3367 N N . GLY B 1 125 ? 6.002 2.638 6.2 1 97.91 125 GLY B N 1
ATOM 3368 C CA . GLY B 1 125 ? 5.896 1.999 4.899 1 97.91 125 GLY B CA 1
ATOM 3369 C C . GLY B 1 125 ? 4.772 0.983 4.823 1 97.91 125 GLY B C 1
ATOM 3370 O O . GLY B 1 125 ? 4.415 0.524 3.735 1 97.91 125 GLY B O 1
ATOM 3371 N N . VAL B 1 126 ? 4.186 0.627 5.954 1 98.51 126 VAL B N 1
ATOM 3372 C CA . VAL B 1 126 ? 3.124 -0.373 5.991 1 98.51 126 VAL B CA 1
ATOM 3373 C C . VAL B 1 126 ? 1.778 0.291 5.711 1 98.51 126 VAL B C 1
ATOM 3375 O O . VAL B 1 126 ? 1.492 1.372 6.231 1 98.51 126 VAL B O 1
ATOM 3378 N N . SER B 1 127 ? 1.034 -0.295 4.844 1 98.37 127 SER B N 1
ATOM 3379 C CA . SER B 1 127 ? -0.281 0.23 4.492 1 98.37 127 SER B CA 1
ATOM 3380 C C . SER B 1 127 ? -1.306 -0.891 4.359 1 98.37 127 SER B C 1
ATOM 3382 O O . SER B 1 127 ? -0.949 -2.071 4.365 1 98.37 127 SER B O 1
ATOM 3384 N N . PHE B 1 128 ? -2.518 -0.539 4.373 1 98.63 128 PHE B N 1
ATOM 3385 C CA . PHE B 1 128 ? -3.645 -1.426 4.111 1 98.63 128 PHE B CA 1
ATOM 3386 C C . PHE B 1 128 ? -4.482 -0.907 2.947 1 98.63 128 PHE B C 1
ATOM 3388 O O . PHE B 1 128 ? -4.746 0.293 2.852 1 98.63 128 PHE B O 1
ATOM 3395 N N . HIS B 1 129 ? -4.889 -1.77 2.1 1 97.87 129 HIS B N 1
ATOM 3396 C CA . HIS B 1 129 ? -5.728 -1.39 0.968 1 97.87 129 HIS B CA 1
ATOM 3397 C C . HIS B 1 129 ? -6.599 -2.556 0.513 1 97.87 129 HIS B C 1
ATOM 3399 O O . HIS B 1 129 ? -6.108 -3.674 0.341 1 97.87 129 HIS B O 1
ATOM 3405 N N . SER B 1 130 ? -7.858 -2.256 0.33 1 97.2 130 SER B N 1
ATOM 34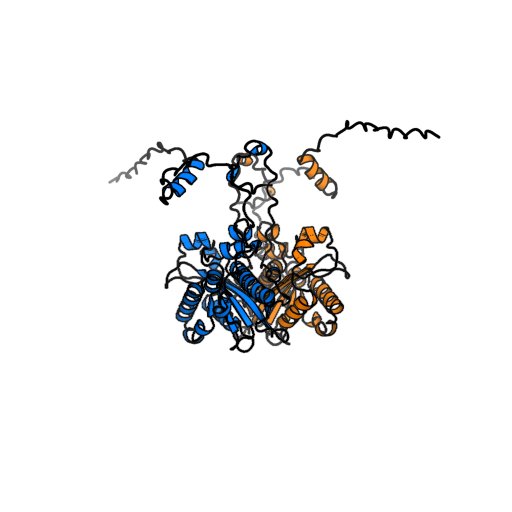06 C CA . SER B 1 130 ? -8.744 -3.308 -0.159 1 97.2 130 SER B CA 1
ATOM 3407 C C . SER B 1 130 ? -9.972 -2.721 -0.847 1 97.2 130 SER B C 1
ATOM 3409 O O . SER B 1 130 ? -10.541 -1.734 -0.377 1 97.2 130 SER B O 1
ATOM 3411 N N . LEU B 1 131 ? -10.271 -3.315 -1.957 1 96.13 131 LEU B N 1
ATOM 3412 C CA . LEU B 1 131 ? -11.601 -3.147 -2.533 1 96.13 131 LEU B CA 1
ATOM 3413 C C . LEU B 1 131 ? -12.574 -4.174 -1.963 1 96.13 131 LEU B C 1
ATOM 3415 O O . LEU B 1 131 ? -12.179 -5.295 -1.635 1 96.13 131 LEU B O 1
ATOM 3419 N N . LEU B 1 132 ? -13.782 -3.753 -1.805 1 96.98 132 LEU B N 1
ATOM 3420 C CA . LEU B 1 132 ? -14.786 -4.633 -1.216 1 96.98 132 LEU B CA 1
ATOM 3421 C C . LEU B 1 132 ? -15.928 -4.885 -2.195 1 96.98 132 LEU B C 1
ATOM 3423 O O . LEU B 1 132 ? -16.376 -3.965 -2.883 1 96.98 132 LEU B O 1
ATOM 3427 N N . GLN B 1 133 ? -16.39 -6.1 -2.135 1 96.07 133 GLN B N 1
ATOM 3428 C CA . GLN B 1 133 ? -17.628 -6.387 -2.852 1 96.07 133 GLN B CA 1
ATOM 3429 C C . GLN B 1 133 ? -18.792 -5.583 -2.281 1 96.07 133 GLN B C 1
ATOM 3431 O O . GLN B 1 133 ? -18.817 -5.277 -1.087 1 96.07 133 GLN B O 1
ATOM 3436 N N . THR B 1 134 ? -19.671 -5.207 -3.14 1 94.01 134 THR B N 1
ATOM 3437 C CA . THR B 1 134 ? -20.842 -4.463 -2.69 1 94.01 134 THR B CA 1
ATOM 3438 C C . THR B 1 134 ? -22.125 -5.112 -3.203 1 94.01 134 THR B C 1
ATOM 3440 O O . THR B 1 134 ? -22.147 -5.673 -4.3 1 94.01 134 THR B O 1
ATOM 3443 N N . SER B 1 135 ? -23.081 -5.12 -2.384 1 88.77 135 SER B N 1
ATOM 3444 C CA . SER B 1 135 ? -24.41 -5.584 -2.769 1 88.77 135 SER B CA 1
ATOM 3445 C C . SER B 1 135 ? -25.33 -4.413 -3.099 1 88.77 135 SER B C 1
ATOM 3447 O O . SER B 1 135 ? -26.484 -4.613 -3.482 1 88.77 135 SER B O 1
ATOM 3449 N N . ARG B 1 136 ? -24.812 -3.214 -2.987 1 90.66 136 ARG B N 1
ATOM 3450 C CA . ARG B 1 136 ? -25.598 -2.004 -3.203 1 90.66 136 ARG B CA 1
ATOM 3451 C C . ARG B 1 136 ? -25.265 -1.366 -4.547 1 90.66 136 ARG B C 1
ATOM 3453 O O . ARG B 1 136 ? -24.148 -1.511 -5.049 1 90.66 136 ARG B O 1
ATOM 3460 N N . GLU B 1 137 ? -26.275 -0.715 -5.003 1 92.16 137 GLU B N 1
ATOM 3461 C CA . GLU B 1 137 ? -26.023 0.101 -6.187 1 92.16 137 GLU B CA 1
ATOM 3462 C C . GLU B 1 137 ? -25.133 1.295 -5.855 1 92.16 137 GLU B C 1
ATOM 3464 O O . GLU B 1 137 ? -25.292 1.923 -4.806 1 92.16 137 GLU B O 1
ATOM 3469 N N . ILE B 1 138 ? -24.287 1.559 -6.737 1 93.95 138 ILE B N 1
ATOM 3470 C CA . ILE B 1 138 ? -23.387 2.691 -6.545 1 93.95 138 ILE B CA 1
ATOM 3471 C C . ILE B 1 138 ? -24.018 3.956 -7.123 1 93.95 138 ILE B C 1
ATOM 3473 O O . ILE B 1 138 ? -24.338 4.009 -8.313 1 93.95 138 ILE B O 1
ATOM 3477 N N . HIS B 1 139 ? -24.143 4.942 -6.255 1 93.2 139 HIS B N 1
ATOM 3478 C CA . HIS B 1 139 ? -24.705 6.215 -6.692 1 93.2 139 HIS B CA 1
ATOM 3479 C C . HIS B 1 139 ? -23.838 6.86 -7.768 1 93.2 139 HIS B C 1
ATOM 3481 O O . HIS B 1 139 ? -22.608 6.807 -7.695 1 93.2 139 HIS B O 1
ATOM 3487 N N . ALA B 1 140 ? -24.424 7.517 -8.712 1 90.76 140 ALA B N 1
ATOM 3488 C CA . ALA B 1 140 ? -23.726 8.138 -9.835 1 90.76 140 ALA B CA 1
ATOM 3489 C C . ALA B 1 140 ? -22.728 9.185 -9.349 1 90.76 140 ALA B C 1
ATOM 3491 O O . ALA B 1 140 ? -21.614 9.279 -9.869 1 90.76 140 ALA B O 1
ATOM 3492 N N . LYS B 1 141 ? -23.178 9.928 -8.422 1 89.41 141 LYS B N 1
ATOM 3493 C CA . LYS B 1 141 ? -22.307 10.973 -7.893 1 89.41 141 LYS B CA 1
ATOM 3494 C C . LYS B 1 141 ? -21.063 10.375 -7.243 1 89.41 141 LYS B C 1
ATOM 3496 O O . LYS B 1 141 ? -19.964 10.916 -7.381 1 89.41 141 LYS B O 1
ATOM 3501 N N . ALA B 1 142 ? -21.244 9.299 -6.508 1 89.45 142 ALA B N 1
ATOM 3502 C CA . ALA B 1 142 ? -20.114 8.62 -5.879 1 89.45 142 ALA B CA 1
ATOM 3503 C C . ALA B 1 142 ? -19.17 8.04 -6.929 1 89.45 142 ALA B C 1
ATOM 3505 O O . ALA B 1 142 ? -17.95 8.178 -6.819 1 89.45 142 ALA B O 1
ATOM 3506 N N . ALA B 1 143 ? -19.74 7.458 -7.953 1 88.57 143 ALA B N 1
ATOM 3507 C CA . ALA B 1 143 ? -18.951 6.866 -9.03 1 88.57 143 ALA B CA 1
ATOM 3508 C C . ALA B 1 143 ? -18.14 7.929 -9.764 1 88.57 143 ALA B C 1
ATOM 3510 O O . ALA B 1 143 ? -17.023 7.664 -10.217 1 88.57 143 ALA B O 1
ATOM 3511 N N . GLN B 1 144 ? -18.662 9.044 -9.887 1 84.81 144 GLN B N 1
ATOM 3512 C CA . GLN B 1 144 ? -17.968 10.144 -10.549 1 84.81 144 GLN B CA 1
ATOM 3513 C C . GLN B 1 144 ? -16.749 10.588 -9.746 1 84.81 144 GLN B C 1
ATOM 3515 O O . GLN B 1 144 ? -15.73 10.979 -10.32 1 84.81 144 GLN B O 1
ATOM 3520 N N . VAL B 1 145 ? -16.862 10.514 -8.524 1 83.88 145 VAL B N 1
ATOM 3521 C CA . VAL B 1 145 ? -15.794 10.977 -7.645 1 83.88 145 VAL B CA 1
ATOM 3522 C C . VAL B 1 145 ? -14.734 9.888 -7.502 1 83.88 145 VAL B C 1
ATOM 3524 O O . VAL B 1 145 ? -13.542 10.145 -7.688 1 83.88 145 VAL B O 1
ATOM 3527 N N . ASN B 1 146 ? -15.159 8.649 -7.212 1 86.15 146 ASN B N 1
ATOM 3528 C CA . ASN B 1 146 ? -14.178 7.624 -6.873 1 86.15 146 ASN B CA 1
ATOM 3529 C C . ASN B 1 146 ? -13.861 6.732 -8.071 1 86.15 146 ASN B C 1
ATOM 3531 O O . ASN B 1 146 ? -12.908 5.952 -8.034 1 86.15 146 ASN B O 1
ATOM 3535 N N . GLY B 1 147 ? -14.696 6.813 -9.142 1 85.41 147 GLY B N 1
ATOM 3536 C CA . GLY B 1 147 ? -14.412 6.101 -10.378 1 85.41 147 GLY B CA 1
ATOM 3537 C C . GLY B 1 147 ? -14.706 4.615 -10.291 1 85.41 147 GLY B C 1
ATOM 3538 O O . GLY B 1 147 ? -14.263 3.839 -11.141 1 85.41 147 GLY B O 1
ATOM 3539 N N . LEU B 1 148 ? -15.391 4.15 -9.248 1 88.61 148 LEU B N 1
ATOM 3540 C CA . LEU B 1 148 ? -15.669 2.729 -9.074 1 88.61 148 LEU B CA 1
ATOM 3541 C C . LEU B 1 148 ? -17.027 2.365 -9.665 1 88.61 148 LEU B C 1
ATOM 3543 O O . LEU B 1 148 ? -17.978 3.144 -9.574 1 88.61 148 LEU B O 1
ATOM 3547 N N . CYS B 1 149 ? -17.01 1.199 -10.265 1 87.79 149 CYS B N 1
ATOM 3548 C CA . CYS B 1 149 ? -18.266 0.657 -10.771 1 87.79 149 CYS B CA 1
ATOM 3549 C C . CYS B 1 149 ? -18.486 -0.767 -10.273 1 87.79 149 CYS B C 1
ATOM 3551 O O . CYS B 1 149 ? -17.585 -1.369 -9.685 1 87.79 149 CYS B O 1
ATOM 3553 N N . GLN B 1 150 ? -19.667 -1.245 -10.56 1 90.13 150 GLN B N 1
ATOM 3554 C CA . GLN B 1 150 ? -20.055 -2.556 -10.05 1 90.13 150 GLN B CA 1
ATOM 3555 C C . GLN B 1 150 ? -19.122 -3.646 -10.569 1 90.13 150 GLN B C 1
ATOM 3557 O O . GLN B 1 150 ? -18.738 -4.549 -9.822 1 90.13 150 GLN B O 1
ATOM 3562 N N . LYS B 1 151 ? -18.779 -3.569 -11.769 1 85.28 151 LYS B N 1
ATOM 3563 C CA . LYS B 1 151 ? -17.964 -4.59 -12.42 1 85.28 151 LYS B CA 1
ATOM 3564 C C . LYS B 1 151 ? -16.585 -4.688 -11.775 1 85.28 151 LYS B C 1
ATOM 3566 O O . LYS B 1 151 ? -16.033 -5.782 -11.638 1 85.28 151 LYS B O 1
ATOM 3571 N N . ASP B 1 152 ? -16.067 -3.543 -11.347 1 81.89 152 ASP B N 1
ATOM 3572 C CA . ASP B 1 152 ? -14.754 -3.491 -10.713 1 81.89 152 ASP B CA 1
ATOM 3573 C C . ASP B 1 152 ? -14.751 -4.258 -9.393 1 81.89 152 ASP B C 1
ATOM 3575 O O . ASP B 1 152 ? -13.7 -4.711 -8.934 1 81.89 152 ASP B O 1
ATOM 3579 N N . LEU B 1 153 ? -15.936 -4.439 -8.831 1 92.35 153 LEU B N 1
ATOM 3580 C CA . LEU B 1 153 ? -15.988 -4.888 -7.444 1 92.35 153 LEU B CA 1
ATOM 3581 C C . LEU B 1 153 ? -16.522 -6.313 -7.353 1 92.35 153 LEU B C 1
ATOM 3583 O O . LEU B 1 153 ? -16.529 -6.911 -6.275 1 92.35 153 LEU B O 1
ATOM 3587 N N . GLU B 1 154 ? -16.914 -6.853 -8.469 1 90.27 154 GLU B N 1
ATOM 3588 C CA . GLU B 1 154 ? -17.544 -8.17 -8.477 1 90.27 154 GLU B CA 1
ATOM 3589 C C . GLU B 1 154 ? -16.593 -9.24 -7.949 1 90.27 154 GLU B C 1
ATOM 3591 O O . GLU B 1 154 ? -17.01 -10.145 -7.224 1 90.27 154 GLU B O 1
ATOM 3596 N N . ALA B 1 155 ? -15.34 -9.097 -8.279 1 89.21 155 ALA B N 1
ATOM 3597 C CA . ALA B 1 155 ? -14.38 -10.128 -7.892 1 89.21 155 ALA B CA 1
ATOM 3598 C C . ALA B 1 155 ? -13.458 -9.631 -6.782 1 89.21 155 ALA B C 1
ATOM 3600 O O . ALA B 1 155 ? -12.432 -10.251 -6.495 1 89.21 155 ALA B O 1
ATOM 3601 N N . ALA B 1 156 ? -13.85 -8.499 -6.201 1 94.11 156 ALA B N 1
ATOM 3602 C CA . ALA B 1 156 ? -13.066 -7.96 -5.093 1 94.11 156 ALA B CA 1
ATOM 3603 C C . ALA B 1 156 ? -13.232 -8.812 -3.838 1 94.11 156 ALA B C 1
ATOM 3605 O O . ALA B 1 156 ? -13.915 -9.838 -3.863 1 94.11 156 ALA B O 1
ATOM 3606 N N . MET B 1 157 ? -12.522 -8.492 -2.795 1 96.56 157 MET B N 1
ATOM 3607 C CA . MET B 1 157 ? -12.59 -9.201 -1.52 1 96.56 157 MET B CA 1
ATOM 3608 C C . MET B 1 157 ? -14.002 -9.153 -0.946 1 96.56 157 MET B C 1
ATOM 3610 O O . MET B 1 157 ? -14.644 -8.101 -0.952 1 96.56 157 MET B O 1
ATOM 3614 N N . PRO B 1 158 ? -14.497 -10.328 -0.516 1 95.98 158 PRO B N 1
ATOM 3615 C CA . PRO B 1 158 ? -15.781 -10.276 0.187 1 95.98 158 PRO B CA 1
ATOM 3616 C C . PRO B 1 158 ? -15.773 -9.3 1.361 1 95.98 158 PRO B C 1
ATOM 3618 O O . PRO B 1 158 ? -14.812 -9.269 2.135 1 95.98 158 PRO B O 1
ATOM 3621 N N . ARG B 1 159 ? -16.81 -8.555 1.52 1 96.35 159 ARG B N 1
ATOM 3622 C CA . ARG B 1 159 ? -16.895 -7.424 2.439 1 96.35 159 ARG B CA 1
ATOM 3623 C C . ARG B 1 159 ? -16.561 -7.85 3.864 1 96.35 159 ARG B C 1
ATOM 3625 O O . ARG B 1 159 ? -15.698 -7.252 4.51 1 96.35 159 ARG B O 1
ATOM 3632 N N . PRO B 1 160 ? -17.167 -8.951 4.417 1 96.76 160 PRO B N 1
ATOM 3633 C CA . PRO B 1 160 ? -16.854 -9.306 5.803 1 96.76 160 PRO B CA 1
ATOM 3634 C C . PRO B 1 160 ? -15.38 -9.648 6.006 1 96.76 160 PRO B C 1
ATOM 3636 O O . PRO B 1 160 ? -14.807 -9.33 7.051 1 96.76 160 PRO B O 1
ATOM 3639 N N . LEU B 1 161 ? -14.79 -10.232 4.991 1 96.31 161 LEU B N 1
ATOM 3640 C CA . LEU B 1 161 ? -13.389 -10.624 5.103 1 96.31 161 LEU B CA 1
ATOM 3641 C C . LEU B 1 161 ? -12.476 -9.404 5.034 1 96.31 161 LEU B C 1
ATOM 3643 O O . LEU B 1 161 ? -11.499 -9.312 5.781 1 96.31 161 LEU B O 1
ATOM 3647 N N . ALA B 1 162 ? -12.805 -8.501 4.155 1 97.21 162 ALA B N 1
ATOM 3648 C CA . ALA B 1 162 ? -12.02 -7.275 4.031 1 97.21 162 ALA B CA 1
ATOM 3649 C C . ALA B 1 162 ? -12.079 -6.453 5.315 1 97.21 162 ALA B C 1
ATOM 3651 O O . ALA B 1 162 ? -11.055 -5.956 5.789 1 97.21 162 ALA B O 1
ATOM 3652 N N . ILE B 1 163 ? -13.239 -6.333 5.877 1 97.53 163 ILE B N 1
ATOM 3653 C CA . ILE B 1 163 ? -13.438 -5.548 7.09 1 97.53 163 ILE B CA 1
ATOM 3654 C C . ILE B 1 163 ? -12.706 -6.208 8.257 1 97.53 163 ILE B C 1
ATOM 3656 O O . ILE B 1 163 ? -12.065 -5.526 9.06 1 97.53 163 ILE B O 1
ATOM 3660 N N . ARG B 1 164 ? -12.787 -7.487 8.327 1 97.13 164 ARG B N 1
ATOM 3661 C CA . ARG B 1 164 ? -12.06 -8.209 9.366 1 97.13 164 ARG B CA 1
ATOM 3662 C C . ARG B 1 164 ? -10.556 -7.993 9.232 1 97.13 164 ARG B C 1
ATOM 3664 O O . ARG B 1 164 ? -9.855 -7.832 10.233 1 97.13 164 ARG B O 1
ATOM 3671 N N . SER B 1 165 ? -10.091 -8.067 8.021 1 97.69 165 SER B N 1
ATOM 3672 C CA . SER B 1 165 ? -8.673 -7.821 7.782 1 97.69 165 SER B CA 1
ATOM 3673 C C . SER B 1 165 ? -8.277 -6.412 8.21 1 97.69 165 SER B C 1
ATOM 3675 O O . SER B 1 165 ? -7.196 -6.207 8.766 1 97.69 165 SER B O 1
ATOM 3677 N N . PHE B 1 166 ? -9.17 -5.463 7.992 1 98.44 166 PHE B N 1
ATOM 3678 C CA . PHE B 1 166 ? -8.881 -4.095 8.405 1 98.44 166 PHE B CA 1
ATOM 3679 C C . PHE B 1 166 ? -8.839 -3.985 9.924 1 98.44 166 PHE B C 1
ATOM 3681 O O . PHE B 1 166 ? -7.97 -3.309 10.479 1 98.44 166 PHE B O 1
ATOM 3688 N N . LEU B 1 167 ? -9.755 -4.659 10.563 1 97.51 167 LEU B N 1
ATOM 3689 C CA . LEU B 1 167 ? -9.765 -4.659 12.022 1 97.51 167 LEU B CA 1
ATOM 3690 C C . LEU B 1 167 ? -8.48 -5.266 12.574 1 97.51 167 LEU B C 1
ATOM 3692 O O . LEU B 1 167 ? -7.929 -4.773 13.561 1 97.51 167 LEU B O 1
ATOM 3696 N N . ARG B 1 168 ? -8.017 -6.27 11.927 1 97.01 168 ARG B N 1
ATOM 3697 C CA . ARG B 1 168 ? -6.746 -6.863 12.331 1 97.01 168 ARG B CA 1
ATOM 3698 C C . ARG B 1 168 ? -5.599 -5.873 12.153 1 97.01 168 ARG B C 1
ATOM 3700 O O . ARG B 1 168 ? -4.688 -5.815 12.982 1 97.01 168 ARG B O 1
ATOM 3707 N N . PHE B 1 169 ? -5.673 -5.13 11.125 1 98.01 169 PHE B N 1
ATOM 3708 C CA . PHE B 1 169 ? -4.657 -4.118 10.86 1 98.01 169 PHE B CA 1
ATOM 3709 C C . PHE B 1 169 ? -4.678 -3.035 11.933 1 98.01 169 PHE B C 1
ATOM 3711 O O . PHE B 1 169 ? -3.635 -2.479 12.282 1 98.01 169 PHE B O 1
ATOM 3718 N N . LEU B 1 170 ? -5.851 -2.763 12.444 1 97.19 170 LEU B N 1
ATOM 3719 C CA . LEU B 1 170 ? -6.02 -1.73 13.46 1 97.19 170 LEU B CA 1
ATOM 3720 C C . LEU B 1 170 ? -5.672 -2.267 14.844 1 97.19 170 LEU B C 1
ATOM 3722 O O . LEU B 1 170 ? -5.692 -1.522 15.826 1 97.19 170 LEU B O 1
ATOM 3726 N N . ALA B 1 171 ? -5.311 -3.497 14.929 1 92.21 171 ALA B N 1
ATOM 3727 C CA . ALA B 1 171 ? -5.176 -4.155 16.226 1 92.21 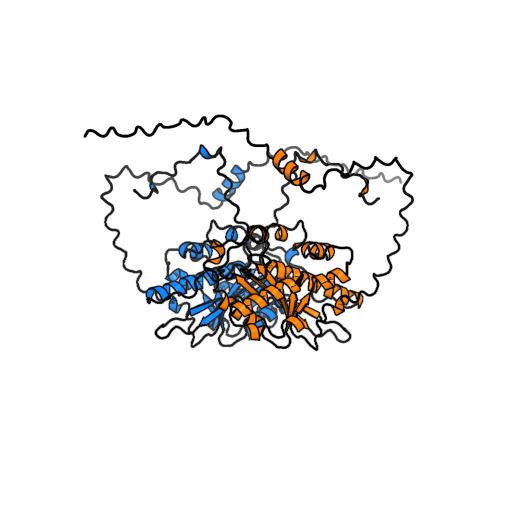171 ALA B CA 1
ATOM 3728 C C . ALA B 1 171 ? -4.081 -3.5 17.063 1 92.21 171 ALA B C 1
ATOM 3730 O O . ALA B 1 171 ? -3.11 -2.969 16.519 1 92.21 171 ALA B O 1
ATOM 3731 N N . GLY B 1 172 ? -4.234 -3.477 18.334 1 88.74 172 GLY B N 1
ATOM 3732 C CA . GLY B 1 172 ? -3.33 -2.857 19.29 1 88.74 172 GLY B CA 1
ATOM 3733 C C . GLY B 1 172 ? -3.992 -1.775 20.122 1 88.74 172 GLY B C 1
ATOM 3734 O O . GLY B 1 172 ? -4.68 -0.905 19.585 1 88.74 172 GLY B O 1
ATOM 3735 N N . GLU B 1 173 ? -3.819 -1.696 21.342 1 87.22 173 GLU B N 1
ATOM 3736 C CA . GLU B 1 173 ? -4.475 -0.766 22.255 1 87.22 173 GLU B CA 1
ATOM 3737 C C . GLU B 1 173 ? -3.881 0.635 22.138 1 87.22 173 GLU B C 1
ATOM 3739 O O . GLU B 1 173 ? -4.54 1.624 22.465 1 87.22 173 GLU B O 1
ATOM 3744 N N . LYS B 1 174 ? -2.72 0.714 21.684 1 94.63 174 LYS B N 1
ATOM 3745 C CA . LYS B 1 174 ? -2.053 2.009 21.59 1 94.63 174 LYS B CA 1
ATOM 3746 C C . LYS B 1 174 ? -2.012 2.504 20.147 1 94.63 174 LYS B C 1
ATOM 3748 O O . LYS B 1 174 ? -0.986 3.008 19.687 1 94.63 174 LYS B O 1
ATOM 3753 N N . THR B 1 175 ? -3.098 2.223 19.427 1 96.82 175 THR B N 1
ATOM 3754 C CA . THR B 1 175 ? -3.252 2.656 18.042 1 96.82 175 THR B CA 1
ATOM 3755 C C . THR B 1 175 ? -4.253 3.803 17.942 1 96.82 175 THR B C 1
ATOM 3757 O O . THR B 1 175 ? -5.399 3.674 18.378 1 96.82 175 THR B O 1
ATOM 3760 N N . ALA B 1 176 ? -3.835 4.928 17.424 1 96.73 176 ALA B N 1
ATOM 3761 C CA . ALA B 1 176 ? -4.729 6.039 17.106 1 96.73 176 ALA B CA 1
ATOM 3762 C C . ALA B 1 176 ? -5.156 5.999 15.642 1 96.73 176 ALA B C 1
ATOM 3764 O O . ALA B 1 176 ? -4.419 5.5 14.788 1 96.73 176 ALA B O 1
ATOM 3765 N N . LEU B 1 177 ? -6.324 6.512 15.383 1 98 177 LEU B N 1
ATOM 3766 C CA . LEU B 1 177 ? -6.835 6.649 14.023 1 98 177 LEU B CA 1
ATOM 3767 C C . LEU B 1 177 ? -6.94 8.118 13.628 1 98 177 LEU B C 1
ATOM 3769 O O . LEU B 1 177 ? -7.337 8.957 14.441 1 98 177 LEU B O 1
ATOM 3773 N N . VAL B 1 178 ? -6.559 8.438 12.407 1 98.47 178 VAL B N 1
ATOM 3774 C CA . VAL B 1 178 ? -6.71 9.788 11.874 1 98.47 178 VAL B CA 1
ATOM 3775 C C . VAL B 1 178 ? -7.334 9.727 10.481 1 98.47 178 VAL B C 1
ATOM 3777 O O . VAL B 1 178 ? -6.986 8.86 9.676 1 98.47 178 VAL B O 1
ATOM 3780 N N . ALA B 1 179 ? -8.242 10.503 10.168 1 98.55 179 ALA B N 1
ATOM 3781 C CA . ALA B 1 179 ? -8.823 10.688 8.841 1 98.55 179 ALA B CA 1
ATOM 3782 C C . ALA B 1 179 ? -9.095 12.164 8.562 1 98.55 179 ALA B C 1
ATOM 3784 O O . ALA B 1 179 ? -9.184 12.971 9.49 1 98.55 179 ALA B O 1
ATOM 3785 N N . HIS B 1 180 ? -9.085 12.52 7.259 1 98.08 180 HIS B N 1
ATOM 3786 C CA . HIS B 1 180 ? -9.496 13.867 6.877 1 98.08 180 HIS B CA 1
ATOM 3787 C C . HIS B 1 180 ? -11.014 13.97 6.772 1 98.08 180 HIS B C 1
ATOM 3789 O O . HIS B 1 180 ? -11.617 13.409 5.855 1 98.08 180 HIS B O 1
ATOM 3795 N N . ASN B 1 181 ? -11.641 14.646 7.703 1 95.84 181 ASN B N 1
ATOM 3796 C CA . ASN B 1 181 ? -13.081 14.584 7.933 1 95.84 181 ASN B CA 1
ATOM 3797 C C . ASN B 1 181 ? -13.495 13.242 8.531 1 95.84 181 ASN B C 1
ATOM 3799 O O . ASN B 1 181 ? -14.358 12.554 7.984 1 95.84 181 ASN B O 1
ATOM 3803 N N . ALA B 1 182 ? -12.952 12.944 9.682 1 97.88 182 ALA B N 1
ATOM 3804 C CA . ALA B 1 182 ? -12.961 11.64 10.34 1 97.88 182 ALA B CA 1
ATOM 3805 C C . ALA B 1 182 ? -14.387 11.188 10.64 1 97.88 182 ALA B C 1
ATOM 3807 O O . ALA B 1 182 ? -14.677 9.989 10.642 1 97.88 182 ALA B O 1
ATOM 3808 N N . ALA B 1 183 ? -15.286 12.107 10.859 1 96.5 183 ALA B N 1
ATOM 3809 C CA . ALA B 1 183 ? -16.662 11.757 11.201 1 96.5 183 ALA B CA 1
ATOM 3810 C C . ALA B 1 183 ? -17.302 10.914 10.102 1 96.5 183 ALA B C 1
ATOM 3812 O O . ALA B 1 183 ? -18.033 9.962 10.387 1 96.5 183 ALA B O 1
ATOM 3813 N N . PHE B 1 184 ? -17.042 11.276 8.91 1 95.97 184 PHE B N 1
ATOM 3814 C CA . PHE B 1 184 ? -17.622 10.551 7.786 1 95.97 184 PHE B CA 1
ATOM 3815 C C . PHE B 1 184 ? -17.078 9.129 7.72 1 95.97 184 PHE B C 1
ATOM 3817 O O . PHE B 1 184 ? -17.845 8.164 7.72 1 95.97 184 PHE B O 1
ATOM 3824 N N . ASP B 1 185 ? -15.777 8.984 7.69 1 97.02 185 ASP B N 1
ATOM 3825 C CA . ASP B 1 185 ? -15.131 7.684 7.541 1 97.02 185 ASP B CA 1
ATOM 3826 C C . ASP B 1 185 ? -15.463 6.767 8.715 1 97.02 185 ASP B C 1
ATOM 3828 O O . ASP B 1 185 ? -15.697 5.571 8.529 1 97.02 185 ASP B O 1
ATOM 3832 N N . LEU B 1 186 ? -15.435 7.369 9.897 1 97.18 186 LEU B N 1
ATOM 3833 C CA . LEU B 1 186 ? -15.743 6.573 11.08 1 97.18 186 LEU B CA 1
ATOM 3834 C C . LEU B 1 186 ? -17.186 6.081 11.044 1 97.18 186 LEU B C 1
ATOM 3836 O O . LEU B 1 186 ? -17.459 4.921 11.358 1 97.18 186 LEU B O 1
ATOM 3840 N N . ARG B 1 187 ? -18.092 6.939 10.664 1 96.64 187 ARG B N 1
ATOM 3841 C CA . ARG B 1 187 ? -19.491 6.54 10.561 1 96.64 187 ARG B CA 1
ATOM 3842 C C . ARG B 1 187 ? -19.664 5.401 9.562 1 96.64 187 ARG B C 1
ATOM 3844 O O . ARG B 1 187 ? -20.362 4.424 9.841 1 96.64 187 ARG B O 1
ATOM 3851 N N . MET B 1 188 ? -19.08 5.545 8.413 1 96.87 188 MET B N 1
ATOM 3852 C CA . MET B 1 188 ? -19.175 4.51 7.388 1 96.87 188 MET B CA 1
ATOM 3853 C C . MET B 1 188 ? -18.609 3.188 7.896 1 96.87 188 MET B C 1
ATOM 3855 O O . MET B 1 188 ? -19.183 2.126 7.648 1 96.87 188 MET B O 1
ATOM 3859 N N . LEU B 1 189 ? -17.443 3.238 8.581 1 97.03 189 LEU B N 1
ATOM 3860 C CA . LEU B 1 189 ? -16.815 2.04 9.127 1 97.03 189 LEU B CA 1
ATOM 3861 C C . LEU B 1 189 ? -17.721 1.373 10.157 1 97.03 189 LEU B C 1
ATOM 3863 O O . LEU B 1 189 ? -17.943 0.161 10.102 1 97.03 189 LEU B O 1
ATOM 3867 N N . LEU B 1 190 ? -18.296 2.163 11.082 1 96.74 190 LEU B N 1
ATOM 3868 C CA . LEU B 1 190 ? -19.149 1.621 12.134 1 96.74 190 LEU B CA 1
ATOM 3869 C C . LEU B 1 190 ? -20.408 0.996 11.545 1 96.74 190 LEU B C 1
ATOM 3871 O O . LEU B 1 190 ? -20.874 -0.041 12.023 1 96.74 190 LEU B O 1
ATOM 3875 N N . GLN B 1 191 ? -20.918 1.558 10.534 1 95.61 191 GLN B N 1
ATOM 3876 C CA . GLN B 1 191 ? -22.097 1.018 9.865 1 95.61 191 GLN B CA 1
ATOM 3877 C C . GLN B 1 191 ? -21.795 -0.331 9.219 1 95.61 191 GLN B C 1
ATOM 3879 O O . GLN B 1 191 ? -22.596 -1.263 9.313 1 95.61 191 GLN B O 1
ATOM 3884 N N . ASP B 1 192 ? -20.673 -0.402 8.553 1 95.96 192 ASP B N 1
ATOM 3885 C CA . ASP B 1 192 ? -20.304 -1.657 7.906 1 95.96 192 ASP B CA 1
ATOM 3886 C C . ASP B 1 192 ? -19.993 -2.737 8.939 1 95.96 192 ASP B C 1
ATOM 3888 O O . ASP B 1 192 ? -20.257 -3.919 8.709 1 95.96 192 ASP B O 1
ATOM 3892 N N . LEU B 1 193 ? -19.403 -2.31 10.054 1 96.8 193 LEU B N 1
ATOM 3893 C CA . LEU B 1 193 ? -19.18 -3.261 11.138 1 96.8 193 LEU B CA 1
ATOM 3894 C C . LEU B 1 193 ? -20.499 -3.851 11.623 1 96.8 193 LEU B C 1
ATOM 3896 O O . LEU B 1 193 ? -20.602 -5.062 11.834 1 96.8 193 LEU B O 1
ATOM 3900 N N . LYS B 1 194 ? -21.459 -3.043 11.763 1 95.37 194 LYS B N 1
ATOM 3901 C CA . LYS B 1 194 ? -22.78 -3.496 12.189 1 95.37 194 LYS B CA 1
ATOM 3902 C C . LYS B 1 194 ? -23.385 -4.46 11.173 1 95.37 194 LYS B C 1
ATOM 3904 O O . LYS B 1 194 ? -23.881 -5.527 11.541 1 95.37 194 LYS B O 1
ATOM 3909 N N . ARG B 1 195 ? -23.279 -4.149 9.943 1 94.26 195 ARG B N 1
ATOM 3910 C CA . ARG B 1 195 ? -23.831 -4.968 8.869 1 94.26 195 ARG B CA 1
ATOM 3911 C C . ARG B 1 195 ? -23.167 -6.34 8.829 1 94.26 195 ARG B C 1
ATOM 3913 O O . ARG B 1 195 ? -23.806 -7.336 8.481 1 94.26 195 ARG B O 1
ATOM 3920 N N . CYS B 1 196 ? -21.902 -6.36 9.192 1 95.2 196 CYS B N 1
ATOM 3921 C CA . CYS B 1 196 ? -21.133 -7.597 9.114 1 95.2 196 CYS B CA 1
ATOM 3922 C C . CYS B 1 196 ? -21.172 -8.347 10.44 1 95.2 196 CYS B C 1
ATOM 3924 O O . CYS B 1 196 ? -20.434 -9.315 10.633 1 95.2 196 CYS B O 1
ATOM 3926 N N . GLY B 1 197 ? -21.886 -7.854 11.393 1 95.76 197 GLY B N 1
ATOM 3927 C CA . GLY B 1 197 ? -22.008 -8.514 12.683 1 95.76 197 GLY B CA 1
ATOM 3928 C C . GLY B 1 197 ? -20.79 -8.324 13.568 1 95.76 197 GLY B C 1
ATOM 3929 O O . GLY B 1 197 ? -20.482 -9.179 14.401 1 95.76 197 GLY B O 1
ATOM 3930 N N . MET B 1 198 ? -20.061 -7.241 13.369 1 96.14 198 MET B N 1
ATOM 3931 C CA . MET B 1 198 ? -18.823 -6.977 14.098 1 96.14 198 MET B CA 1
ATOM 3932 C C . MET B 1 198 ? -18.938 -5.697 14.919 1 96.14 198 MET B C 1
ATOM 3934 O O . MET B 1 198 ? -17.955 -4.974 15.09 1 96.14 198 MET B O 1
ATOM 3938 N N . GLU B 1 199 ? -20.082 -5.369 15.344 1 94.23 199 GLU B N 1
ATOM 3939 C CA . GLU B 1 199 ? -20.343 -4.1 16.019 1 94.23 199 GLU B CA 1
ATOM 3940 C C . GLU B 1 199 ? -19.482 -3.953 17.27 1 94.23 199 GLU B C 1
ATOM 3942 O O . GLU B 1 199 ? -19.059 -2.847 17.612 1 94.23 199 GLU B O 1
ATOM 3947 N N . ALA B 1 200 ? -19.161 -5.002 17.949 1 94.97 200 ALA B N 1
ATOM 3948 C CA . ALA B 1 200 ? -18.376 -4.971 19.181 1 94.97 200 ALA B CA 1
ATOM 3949 C C . ALA B 1 200 ? -16.958 -4.473 18.916 1 94.97 200 ALA B C 1
ATOM 3951 O O . ALA B 1 200 ? -16.363 -3.797 19.758 1 94.97 200 ALA B O 1
ATOM 3952 N N . ALA B 1 201 ? -16.453 -4.817 17.762 1 93.15 201 ALA B N 1
ATOM 3953 C CA . ALA B 1 201 ? -15.091 -4.429 17.405 1 93.15 201 ALA B CA 1
ATOM 3954 C C . ALA B 1 201 ? -14.989 -2.922 17.188 1 93.15 201 ALA B C 1
ATOM 3956 O O . ALA B 1 201 ? -13.891 -2.359 17.201 1 93.15 201 ALA B O 1
ATOM 3957 N N . GLY B 1 202 ? -16.104 -2.32 16.974 1 91.96 202 GLY B N 1
ATOM 3958 C CA . GLY B 1 202 ? -16.12 -0.885 16.74 1 91.96 202 GLY B CA 1
ATOM 3959 C C . GLY B 1 202 ? -16.184 -0.073 18.02 1 91.96 202 GLY B C 1
ATOM 3960 O O . GLY B 1 202 ? -15.987 1.144 17.999 1 91.96 202 GLY B O 1
ATOM 3961 N N . LYS B 1 203 ? -16.427 -0.79 19.093 1 90.22 203 LYS B N 1
ATOM 3962 C CA . LYS B 1 203 ? -16.564 -0.086 20.365 1 90.22 203 LYS B CA 1
ATOM 3963 C C . LYS B 1 203 ? -15.255 0.59 20.762 1 90.22 203 LYS B C 1
ATOM 3965 O O . LYS B 1 203 ? -14.199 -0.046 20.771 1 90.22 203 LYS B O 1
ATOM 3970 N N . GLY B 1 204 ? -15.234 1.869 20.922 1 90.64 204 GLY B N 1
ATOM 3971 C CA . GLY B 1 204 ? -14.067 2.597 21.395 1 90.64 204 GLY B CA 1
ATOM 3972 C C . GLY B 1 204 ? -13.249 3.207 20.272 1 90.64 204 GLY B C 1
ATOM 3973 O O . GLY B 1 204 ? -12.329 3.989 20.522 1 90.64 204 GLY B O 1
ATOM 3974 N N . LEU B 1 205 ? -13.543 2.805 19.015 1 92.71 205 LEU B N 1
ATOM 3975 C CA . LEU B 1 205 ? -12.787 3.364 17.9 1 92.71 205 LEU B CA 1
ATOM 3976 C C . LEU B 1 205 ? -12.929 4.881 17.853 1 92.71 205 LEU B C 1
ATOM 3978 O O . LEU B 1 205 ? -11.966 5.591 17.556 1 92.71 205 LEU B O 1
ATOM 3982 N N . GLY B 1 206 ? -14.084 5.364 18.193 1 93.23 206 GLY B N 1
ATOM 3983 C CA . GLY B 1 206 ? -14.347 6.794 18.161 1 93.23 206 GLY B CA 1
ATOM 3984 C C . GLY B 1 206 ? -13.48 7.582 19.124 1 93.23 206 GLY B C 1
ATOM 3985 O O . GLY B 1 206 ? -13.051 8.695 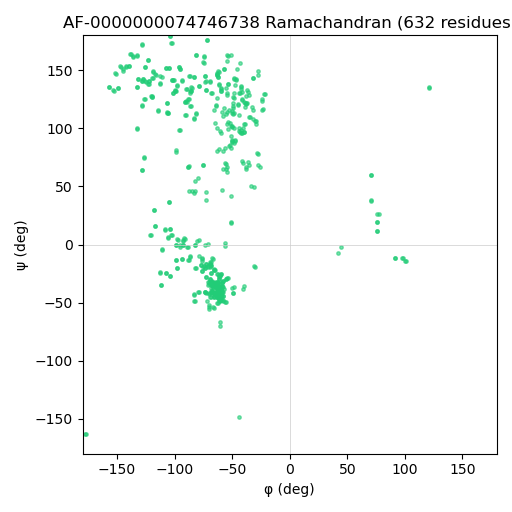18.814 1 93.23 206 GLY B O 1
ATOM 3986 N N . LYS B 1 207 ? -13.113 7.006 20.246 1 93.1 207 LYS B N 1
ATOM 3987 C CA . LYS B 1 207 ? -12.365 7.692 21.296 1 93.1 207 LYS B CA 1
ATOM 3988 C C . LYS B 1 207 ? -10.908 7.894 20.889 1 93.1 207 LYS B C 1
ATOM 3990 O O . LYS B 1 207 ? -10.217 8.753 21.441 1 93.1 207 LYS B O 1
ATOM 3995 N N . ARG B 1 208 ? -10.495 7.137 19.978 1 94.77 208 ARG B N 1
ATOM 3996 C CA . ARG B 1 208 ? -9.096 7.252 19.579 1 94.77 208 ARG B CA 1
ATOM 3997 C C . ARG B 1 208 ? -8.976 7.686 18.122 1 94.77 208 ARG B C 1
ATOM 3999 O O . ARG B 1 208 ? -7.95 7.45 17.481 1 94.77 208 ARG B O 1
ATOM 4006 N N . THR B 1 209 ? -10.105 8.211 17.568 1 97.15 209 THR B N 1
ATOM 4007 C CA . THR B 1 209 ? -10.109 8.732 16.206 1 97.15 209 THR B CA 1
ATOM 4008 C C . THR B 1 209 ? -10.039 10.256 16.208 1 97.15 209 THR B C 1
ATOM 4010 O O . THR B 1 209 ? -10.808 10.917 16.908 1 97.15 209 THR B O 1
ATOM 4013 N N . PHE B 1 210 ? -9.133 10.815 15.437 1 97.6 210 PHE B N 1
ATOM 4014 C CA . PHE B 1 210 ? -8.912 12.255 15.364 1 97.6 210 PHE B CA 1
ATOM 4015 C C . PHE B 1 210 ? -9.069 12.755 13.933 1 97.6 210 PHE B C 1
ATOM 4017 O O . PHE B 1 210 ? -8.937 11.982 12.982 1 97.6 210 PHE B O 1
ATOM 4024 N N . CYS B 1 211 ? -9.318 14.042 13.795 1 98.08 211 CYS B N 1
ATOM 4025 C CA . CYS B 1 211 ? -9.652 14.625 12.5 1 98.08 211 CYS B CA 1
ATOM 4026 C C . CYS B 1 211 ? -8.567 15.591 12.041 1 98.08 211 CYS B C 1
ATOM 4028 O O . CYS B 1 211 ? -8.423 16.68 12.6 1 98.08 211 CYS B O 1
ATOM 4030 N N . SER B 1 212 ? -7.907 15.272 10.955 1 97.69 212 SER B N 1
ATOM 4031 C CA . SER B 1 212 ? -6.862 16.148 10.437 1 97.69 212 SER B CA 1
ATOM 4032 C C . SER B 1 212 ? -7.453 17.423 9.844 1 97.69 212 SER B C 1
ATOM 4034 O O . SER B 1 212 ? -6.819 18.48 9.874 1 97.69 212 SER B O 1
ATOM 4036 N N . ALA B 1 213 ? -8.672 17.336 9.267 1 97.71 213 ALA B N 1
ATOM 4037 C CA . ALA B 1 213 ? -9.329 18.52 8.719 1 97.71 213 ALA B CA 1
ATOM 4038 C C . ALA B 1 213 ? -9.601 19.55 9.811 1 97.71 213 ALA B C 1
ATOM 4040 O O . ALA B 1 213 ? -9.426 20.752 9.597 1 97.71 213 ALA B O 1
ATOM 4041 N N . ALA B 1 214 ? -10.057 19.071 10.945 1 96.99 214 ALA B N 1
ATOM 4042 C CA . ALA B 1 214 ? -10.297 19.967 12.073 1 96.99 214 ALA B CA 1
ATOM 4043 C C . ALA B 1 214 ? -9.003 20.635 12.529 1 96.99 214 ALA B C 1
ATOM 4045 O O . ALA B 1 214 ? -8.979 21.838 12.797 1 96.99 214 ALA B O 1
ATOM 4046 N N . ALA B 1 215 ? -7.946 19.892 12.643 1 96.09 215 ALA B N 1
ATOM 4047 C CA . ALA B 1 215 ? -6.651 20.443 13.036 1 96.09 215 ALA B CA 1
ATOM 4048 C C . ALA B 1 215 ? -6.162 21.471 12.02 1 96.09 215 ALA B C 1
ATOM 4050 O O . ALA B 1 215 ? -5.711 22.556 12.394 1 96.09 215 ALA B O 1
ATOM 4051 N N . PHE B 1 216 ? -6.27 21.124 10.759 1 95.9 216 PHE B N 1
ATOM 4052 C CA . PHE B 1 216 ? -5.871 22.038 9.696 1 95.9 216 PHE B CA 1
ATOM 4053 C C . PHE B 1 216 ? -6.698 23.318 9.744 1 95.9 216 PHE B C 1
ATOM 4055 O O . PHE B 1 216 ? -6.163 24.415 9.573 1 95.9 216 PHE B O 1
ATOM 4062 N N . GLY B 1 217 ? -7.983 23.152 9.938 1 94.97 217 GLY B N 1
ATOM 4063 C CA . GLY B 1 217 ? -8.863 24.305 10.048 1 94.97 217 GLY B CA 1
ATOM 4064 C C . GLY B 1 217 ? -8.469 25.252 11.166 1 94.97 217 GLY B C 1
ATOM 4065 O O . GLY B 1 217 ? -8.694 26.46 11.07 1 94.97 217 GLY B O 1
ATOM 4066 N N . ALA B 1 218 ? -7.906 24.724 12.21 1 94.18 218 ALA B N 1
ATOM 4067 C CA . ALA B 1 218 ? -7.439 25.554 13.318 1 94.18 218 ALA B CA 1
ATOM 4068 C C . ALA B 1 218 ? -6.182 26.327 12.932 1 94.18 218 ALA B C 1
ATOM 4070 O O . ALA B 1 218 ? -5.939 27.424 13.442 1 94.18 218 ALA B O 1
ATOM 4071 N N . ILE B 1 219 ? -5.419 25.805 12.039 1 91.46 219 ILE B N 1
ATOM 4072 C CA . ILE B 1 219 ? -4.212 26.461 11.548 1 91.46 219 ILE B CA 1
ATOM 4073 C C . ILE B 1 219 ? -4.586 27.53 10.523 1 91.46 219 ILE B C 1
ATOM 4075 O O . ILE B 1 219 ? -4.01 28.621 10.516 1 91.46 219 ILE B O 1
ATOM 4079 N N . ARG B 1 220 ? -5.564 27.141 9.683 1 92.44 220 ARG B N 1
ATOM 4080 C CA . ARG B 1 220 ? -6.009 28.017 8.604 1 92.44 220 ARG B CA 1
ATOM 4081 C C . ARG B 1 220 ? -7.521 28.212 8.644 1 92.44 220 ARG B C 1
ATOM 4083 O O . ARG B 1 220 ? -8.235 27.75 7.752 1 92.44 220 ARG B O 1
ATOM 4090 N N . PRO B 1 221 ? -8.001 28.999 9.559 1 92.16 221 PRO B N 1
ATOM 4091 C CA . PRO B 1 221 ? -9.443 29.092 9.797 1 92.16 221 PRO B CA 1
ATOM 4092 C C . PRO B 1 221 ? -10.198 29.703 8.619 1 92.16 221 PRO B C 1
ATOM 4094 O O . PRO B 1 221 ? -11.391 29.443 8.444 1 92.16 221 PRO B O 1
ATOM 4097 N N . ALA B 1 222 ? -9.607 30.432 7.763 1 92.74 222 ALA B N 1
ATOM 4098 C CA . ALA B 1 222 ? -10.28 31.134 6.673 1 92.74 222 ALA B CA 1
ATOM 4099 C C . ALA B 1 222 ? -10.293 30.289 5.402 1 92.74 222 ALA B C 1
ATOM 4101 O O . ALA B 1 222 ? -10.876 30.687 4.391 1 92.74 222 ALA B O 1
ATOM 4102 N N . SER B 1 223 ? -9.739 29.145 5.464 1 92.76 223 SER B N 1
ATOM 4103 C CA . SER B 1 223 ? -9.606 28.326 4.264 1 92.76 223 SER B CA 1
ATOM 4104 C C . SER B 1 223 ? -10.562 27.138 4.297 1 92.76 223 SER B C 1
ATOM 4106 O O . SER B 1 223 ? -10.903 26.639 5.371 1 92.76 223 SER B O 1
ATOM 4108 N N . PRO B 1 224 ? -10.913 26.743 3.011 1 93.13 224 PRO B N 1
ATOM 4109 C CA . PRO B 1 224 ? -11.595 25.447 2.978 1 93.13 224 PRO B CA 1
ATOM 4110 C C . PRO B 1 224 ? -10.767 24.329 3.606 1 93.13 224 PRO B C 1
ATOM 4112 O O . PRO B 1 224 ? -9.536 24.348 3.527 1 93.13 224 PRO B O 1
ATOM 4115 N N . ARG B 1 225 ? -11.43 23.303 4.179 1 94.81 225 ARG B N 1
ATOM 4116 C CA . ARG B 1 225 ? -10.74 22.289 4.97 1 94.81 225 ARG B CA 1
ATOM 4117 C C . ARG B 1 225 ? -10.586 20.991 4.184 1 94.81 225 ARG B C 1
ATOM 4119 O O . ARG B 1 225 ? -10.217 19.958 4.746 1 94.81 225 ARG B O 1
ATOM 4126 N N . ASP B 1 226 ? -10.83 21.108 2.903 1 93.57 226 ASP B N 1
ATOM 4127 C CA . ASP B 1 226 ? -10.722 19.888 2.11 1 93.57 226 ASP B CA 1
ATOM 4128 C C . ASP B 1 226 ? -9.261 19.495 1.903 1 93.57 226 ASP B C 1
ATOM 4130 O O . ASP B 1 226 ? -8.36 20.32 2.073 1 93.57 226 ASP B O 1
ATOM 4134 N N . LEU B 1 227 ? -9.073 18.247 1.534 1 94.31 227 LEU B N 1
ATOM 4135 C CA . LEU B 1 227 ? -7.739 17.661 1.459 1 94.31 227 LEU B CA 1
ATOM 4136 C C . LEU B 1 227 ? -6.891 18.373 0.411 1 94.31 227 LEU B C 1
ATOM 4138 O O . LEU B 1 227 ? -5.699 18.607 0.625 1 94.31 227 LEU B O 1
ATOM 4142 N N . THR B 1 228 ? -7.461 18.71 -0.692 1 92.02 228 THR B N 1
ATOM 4143 C CA . THR B 1 228 ? -6.737 19.378 -1.768 1 92.02 228 THR B CA 1
ATOM 4144 C C . THR B 1 228 ? -6.185 20.72 -1.296 1 92.02 228 THR B C 1
ATOM 4146 O O . THR B 1 228 ? -5.015 21.032 -1.527 1 92.02 228 THR B O 1
ATOM 4149 N N . THR B 1 229 ? -7.013 21.524 -0.658 1 93.6 229 THR B N 1
ATOM 4150 C CA . THR B 1 229 ? -6.601 22.825 -0.141 1 93.6 229 THR B CA 1
ATOM 4151 C C . THR B 1 229 ? -5.51 22.666 0.914 1 93.6 229 THR B C 1
ATOM 4153 O O . THR B 1 229 ? -4.522 23.404 0.909 1 93.6 229 THR B O 1
ATOM 4156 N N . ALA B 1 230 ? -5.716 21.695 1.804 1 95.19 230 ALA B N 1
ATOM 4157 C CA . ALA B 1 230 ? -4.714 21.446 2.836 1 95.19 230 ALA B CA 1
ATOM 4158 C C . ALA B 1 230 ? -3.358 21.117 2.217 1 95.19 230 ALA B C 1
ATOM 4160 O O . ALA B 1 230 ? -2.332 21.663 2.628 1 95.19 230 ALA B O 1
ATOM 4161 N N . CYS B 1 231 ? -3.357 20.193 1.221 1 94.76 231 CYS B N 1
ATOM 4162 C CA . CYS B 1 231 ? -2.117 19.836 0.541 1 94.76 231 CYS B CA 1
ATOM 4163 C C . CYS B 1 231 ? -1.469 21.062 -0.091 1 94.76 231 CYS B C 1
ATOM 4165 O O . CYS B 1 231 ? -0.266 21.283 0.061 1 94.76 231 CYS B O 1
ATOM 4167 N N . TYR B 1 232 ? -2.247 21.831 -0.71 1 92.9 232 TYR B N 1
ATOM 4168 C CA . TYR B 1 232 ? -1.746 23.015 -1.399 1 92.9 232 TYR B CA 1
ATOM 4169 C C . TYR B 1 232 ? -1.112 23.992 -0.416 1 92.9 232 TYR B C 1
ATOM 4171 O O . TYR B 1 232 ? 0.028 24.421 -0.605 1 92.9 232 TYR B O 1
ATOM 4179 N N . LEU B 1 233 ? -1.775 24.317 0.63 1 94.03 233 LEU B N 1
ATOM 4180 C CA . LEU B 1 233 ? -1.355 25.357 1.563 1 94.03 233 LEU B CA 1
ATOM 4181 C C . LEU B 1 233 ? -0.203 24.87 2.437 1 94.03 233 LEU B C 1
ATOM 4183 O O . LEU B 1 233 ? 0.502 25.676 3.048 1 94.03 233 LEU B O 1
ATOM 4187 N N . LEU B 1 234 ? -0.015 23.549 2.529 1 94.64 234 LEU B N 1
ATOM 4188 C CA . LEU B 1 234 ? 1.086 22.998 3.312 1 94.64 234 LEU B CA 1
ATOM 4189 C C . LEU B 1 234 ? 2.224 22.544 2.405 1 94.64 234 LEU B C 1
ATOM 4191 O O . LEU B 1 234 ? 3.079 21.759 2.821 1 94.64 234 LEU B O 1
ATOM 4195 N N . ASP B 1 235 ? 2.137 22.848 1.155 1 92.44 235 ASP B N 1
ATOM 4196 C CA . ASP B 1 235 ? 3.202 22.679 0.17 1 92.44 235 ASP B CA 1
ATOM 4197 C C . ASP B 1 235 ? 3.444 21.201 -0.128 1 92.44 235 ASP B C 1
ATOM 4199 O O . ASP B 1 235 ? 4.591 20.753 -0.18 1 92.44 235 ASP B O 1
ATOM 4203 N N . ILE B 1 236 ? 2.38 20.496 -0.161 1 93.21 236 ILE B N 1
ATOM 4204 C CA . ILE B 1 236 ? 2.407 19.113 -0.626 1 93.21 236 ILE B CA 1
ATOM 4205 C C . ILE B 1 236 ? 2.005 19.055 -2.098 1 93.21 236 ILE B C 1
ATOM 4207 O O . ILE B 1 236 ? 0.818 18.974 -2.421 1 93.21 236 ILE B O 1
ATOM 4211 N N . ARG B 1 237 ? 2.917 18.986 -2.952 1 86.54 237 ARG B N 1
ATOM 4212 C CA . ARG B 1 237 ? 2.727 19.186 -4.385 1 86.54 237 ARG B CA 1
ATOM 4213 C C . ARG B 1 237 ? 1.891 18.063 -4.989 1 86.54 237 ARG B C 1
ATOM 4215 O O . ARG B 1 237 ? 1.104 18.294 -5.909 1 86.54 237 ARG B O 1
ATOM 4222 N N . GLU B 1 238 ? 1.994 16.906 -4.484 1 86.66 238 GLU B N 1
ATOM 4223 C CA . GLU B 1 238 ? 1.337 15.737 -5.061 1 86.66 238 GLU B CA 1
ATOM 4224 C C . GLU B 1 238 ? -0.178 15.821 -4.904 1 86.66 238 GLU B C 1
ATOM 4226 O O . GLU B 1 238 ? -0.921 15.152 -5.625 1 86.66 238 GLU B O 1
ATOM 4231 N N . GLY B 1 239 ? -0.548 16.567 -3.921 1 87.16 239 GLY B N 1
ATOM 4232 C CA . GLY B 1 239 ? -1.975 16.676 -3.663 1 87.16 239 GLY B CA 1
ATOM 4233 C C . GLY B 1 239 ? -2.56 18.006 -4.098 1 87.16 239 GLY B C 1
ATOM 4234 O O . GLY B 1 239 ? -3.728 18.295 -3.829 1 87.16 239 GLY B O 1
ATOM 4235 N N . SER B 1 240 ? -1.767 18.804 -4.731 1 84.74 240 SER B N 1
ATOM 4236 C CA . SER B 1 240 ? -2.215 20.125 -5.158 1 84.74 240 SER B CA 1
ATOM 4237 C C . SER B 1 240 ? -3.144 20.031 -6.364 1 84.74 240 SER B C 1
ATOM 4239 O O . SER B 1 240 ? -3.185 19.003 -7.043 1 84.74 240 SER B O 1
ATOM 4241 N N . PRO B 1 241 ? -3.974 21.031 -6.56 1 77.72 241 PRO B N 1
ATOM 4242 C CA . PRO B 1 241 ? -4.956 20.986 -7.645 1 77.72 241 PRO B CA 1
ATOM 4243 C C . PRO B 1 241 ? -4.32 20.703 -9.005 1 77.72 241 PRO B C 1
ATOM 4245 O O . PRO B 1 241 ? -4.951 20.089 -9.869 1 77.72 241 PRO B O 1
ATOM 4248 N N . ASP B 1 242 ? -3.182 21.054 -9.208 1 73.45 242 ASP B N 1
ATOM 4249 C CA . ASP B 1 242 ? -2.54 20.906 -10.51 1 73.45 242 ASP B CA 1
ATOM 4250 C C . ASP B 1 242 ? -1.803 19.572 -10.611 1 73.45 242 ASP B C 1
ATOM 4252 O O . ASP B 1 242 ? -1.169 19.283 -11.627 1 73.45 242 ASP B O 1
ATOM 4256 N N . SER B 1 243 ? -1.986 18.833 -9.593 1 75.4 243 SER B N 1
ATOM 4257 C CA . SER B 1 243 ? -1.247 17.575 -9.584 1 75.4 243 SER B CA 1
ATOM 4258 C C . SER B 1 243 ? -1.977 16.5 -10.382 1 75.4 243 SER B C 1
ATOM 4260 O O . SER B 1 243 ? -3.209 16.454 -10.39 1 75.4 243 SER B O 1
ATOM 4262 N N . ALA B 1 244 ? -1.226 15.717 -11.018 1 63.65 244 ALA B N 1
ATOM 4263 C CA . ALA B 1 244 ? -1.756 14.572 -11.754 1 63.65 244 ALA B CA 1
ATOM 4264 C C . ALA B 1 244 ? -2.468 13.599 -10.818 1 63.65 244 ALA B C 1
ATOM 4266 O O . ALA B 1 244 ? -3.413 12.918 -11.222 1 63.65 244 ALA B O 1
ATOM 4267 N N . TRP B 1 245 ? -2.119 13.541 -9.625 1 61.84 245 TRP B N 1
ATOM 4268 C CA . TRP B 1 245 ? -2.689 12.612 -8.655 1 61.84 245 TRP B CA 1
ATOM 4269 C C . TRP B 1 245 ? -4.134 12.979 -8.334 1 61.84 245 TRP B C 1
ATOM 4271 O O . TRP B 1 245 ? -5.013 12.114 -8.322 1 61.84 245 TRP B O 1
ATOM 4281 N N . ARG B 1 246 ? -4.295 14.179 -8.146 1 59.85 246 ARG B N 1
ATOM 4282 C CA . ARG B 1 246 ? -5.624 14.614 -7.727 1 59.85 246 ARG B CA 1
ATOM 4283 C C . ARG B 1 246 ? -6.626 14.492 -8.87 1 59.85 246 ARG B C 1
ATOM 4285 O O . ARG B 1 246 ? -7.793 14.164 -8.647 1 59.85 246 ARG B O 1
ATOM 4292 N N . ASN B 1 247 ? -6.111 14.731 -9.98 1 56.31 247 ASN B N 1
ATOM 4293 C CA . ASN B 1 247 ? -7.03 14.749 -11.113 1 56.31 247 ASN B CA 1
ATOM 4294 C C . ASN B 1 247 ? -7.323 13.34 -11.619 1 56.31 247 ASN B C 1
ATOM 4296 O O . ASN B 1 247 ? -8.342 13.11 -12.273 1 56.31 247 ASN B O 1
ATOM 4300 N N . THR B 1 248 ? -6.454 12.559 -11.255 1 54.36 248 THR B N 1
ATOM 4301 C CA . THR B 1 248 ? -6.578 11.265 -11.917 1 54.36 248 THR B CA 1
ATOM 4302 C C . THR B 1 248 ? -6.972 10.181 -10.918 1 54.36 248 THR B C 1
ATOM 4304 O O . THR B 1 248 ? -7.622 9.199 -11.282 1 54.36 248 THR B O 1
ATOM 4307 N N . VAL B 1 249 ? -6.61 10.53 -9.721 1 59.51 249 VAL B N 1
ATOM 4308 C CA . VAL B 1 249 ? -6.711 9.351 -8.868 1 59.51 249 VAL B CA 1
ATOM 4309 C C . VAL B 1 249 ? -7.444 9.708 -7.577 1 59.51 249 VAL B C 1
ATOM 4311 O O . VAL B 1 249 ? -6.99 10.564 -6.814 1 59.51 249 VAL B O 1
ATOM 4314 N N . HIS B 1 250 ? -8.713 9.385 -7.512 1 73.23 250 HIS B N 1
ATOM 4315 C CA . HIS B 1 250 ? -9.369 9.372 -6.21 1 73.23 250 HIS B CA 1
ATOM 4316 C C . HIS B 1 250 ? -9.453 7.956 -5.65 1 73.23 250 HIS B C 1
ATOM 4318 O O . HIS B 1 250 ? -10.453 7.262 -5.85 1 73.23 250 HIS B O 1
ATOM 4324 N N . SER B 1 251 ? -8.395 7.522 -5.111 1 87.79 251 SER B N 1
ATOM 4325 C CA . SER B 1 251 ? -8.312 6.236 -4.426 1 87.79 251 SER B CA 1
ATOM 4326 C C . SER B 1 251 ? -8.137 6.42 -2.923 1 87.79 251 SER B C 1
ATOM 4328 O O . SER B 1 251 ? -7.502 7.379 -2.479 1 87.79 251 SER B O 1
ATOM 4330 N N . ALA B 1 252 ? -8.749 5.516 -2.212 1 94.58 252 ALA B N 1
ATOM 4331 C CA . ALA B 1 252 ? -8.708 5.611 -0.755 1 94.58 252 ALA B CA 1
ATOM 4332 C C . ALA B 1 252 ? -7.272 5.563 -0.243 1 94.58 252 ALA B C 1
ATOM 4334 O O . ALA B 1 252 ? -6.913 6.29 0.687 1 94.58 252 ALA B O 1
ATOM 4335 N N . LEU B 1 253 ? -6.438 4.756 -0.844 1 95.3 253 LEU B N 1
ATOM 4336 C CA . LEU B 1 253 ? -5.061 4.629 -0.378 1 95.3 253 LEU B CA 1
ATOM 4337 C C . LEU B 1 253 ? -4.266 5.895 -0.678 1 95.3 253 LEU B C 1
ATOM 4339 O O . LEU B 1 253 ? -3.487 6.357 0.159 1 95.3 253 LEU B O 1
ATOM 4343 N N . VAL B 1 254 ? -4.427 6.486 -1.852 1 92.21 254 VAL B N 1
ATOM 4344 C CA . VAL B 1 254 ? -3.735 7.718 -2.215 1 92.21 254 VAL B CA 1
ATOM 4345 C C . VAL B 1 254 ? -4.173 8.849 -1.287 1 92.21 254 VAL B C 1
ATOM 4347 O O . VAL B 1 254 ? -3.339 9.606 -0.784 1 92.21 254 VAL B O 1
ATOM 4350 N N . ASP B 1 255 ? -5.447 8.917 -1.038 1 94.24 255 ASP B N 1
ATOM 4351 C CA . ASP B 1 255 ? -5.952 9.975 -0.169 1 94.24 255 ASP B CA 1
ATOM 4352 C C . ASP B 1 255 ? -5.46 9.789 1.265 1 94.24 255 ASP B C 1
ATOM 4354 O O . ASP B 1 255 ? -5.19 10.766 1.966 1 94.24 255 ASP B O 1
ATOM 4358 N N . ALA B 1 256 ? -5.381 8.545 1.68 1 96.95 256 ALA B N 1
ATOM 4359 C CA . ALA B 1 256 ? -4.813 8.279 2.999 1 96.95 256 ALA B CA 1
ATOM 4360 C C . ALA B 1 256 ? -3.351 8.712 3.065 1 96.95 256 ALA B C 1
ATOM 4362 O O . ALA B 1 256 ? -2.912 9.29 4.062 1 96.95 256 ALA B O 1
ATOM 4363 N N . ALA B 1 257 ? -2.636 8.416 2.023 1 95.91 257 ALA B N 1
ATOM 4364 C CA . ALA B 1 257 ? -1.232 8.814 1.97 1 95.91 257 ALA B CA 1
ATOM 4365 C C . ALA B 1 257 ? -1.09 10.333 1.988 1 95.91 257 ALA B C 1
ATOM 4367 O O . ALA B 1 257 ? -0.234 10.875 2.69 1 95.91 257 ALA B O 1
ATOM 4368 N N . LEU B 1 258 ? -1.88 10.972 1.22 1 95.1 258 LEU B N 1
ATOM 4369 C CA . LEU B 1 258 ? -1.849 12.43 1.214 1 95.1 258 LEU B CA 1
ATOM 4370 C C . LEU B 1 258 ? -2.222 12.988 2.584 1 95.1 258 LEU B C 1
ATOM 4372 O O . LEU B 1 258 ? -1.626 13.964 3.044 1 95.1 258 LEU B O 1
ATOM 4376 N N . THR B 1 259 ? -3.213 12.378 3.205 1 97.62 259 THR B N 1
ATOM 4377 C CA . THR B 1 259 ? -3.582 12.791 4.555 1 97.62 259 THR B CA 1
ATOM 4378 C C . THR B 1 259 ? -2.417 12.59 5.519 1 97.62 259 THR B C 1
ATOM 4380 O O . THR B 1 259 ? -2.162 13.437 6.378 1 97.62 259 THR B O 1
ATOM 4383 N N . ALA B 1 260 ? -1.746 11.496 5.383 1 98.11 260 ALA B N 1
ATOM 4384 C CA . ALA B 1 260 ? -0.568 11.258 6.214 1 98.11 260 ALA B CA 1
ATOM 4385 C C . ALA B 1 260 ? 0.48 12.347 6.004 1 98.11 260 ALA B C 1
ATOM 4387 O O . ALA B 1 260 ? 1.119 12.794 6.959 1 98.11 260 ALA B O 1
ATOM 4388 N N . LYS B 1 261 ? 0.66 12.75 4.781 1 97.11 261 LYS B N 1
ATOM 4389 C CA . LYS B 1 261 ? 1.578 13.846 4.483 1 97.11 261 LYS B CA 1
ATOM 4390 C C . LYS B 1 261 ? 1.138 15.135 5.17 1 97.11 261 LYS B C 1
ATOM 4392 O O . LYS B 1 261 ? 1.968 15.881 5.694 1 97.11 261 LYS B O 1
ATOM 4397 N N . VAL B 1 262 ? -0.116 15.364 5.176 1 97.03 262 VAL B N 1
ATOM 4398 C CA . VAL B 1 262 ? -0.667 16.54 5.841 1 97.03 262 VAL B CA 1
ATOM 4399 C C . VAL B 1 262 ? -0.36 16.478 7.336 1 97.03 262 VAL B C 1
ATOM 4401 O O . VAL B 1 262 ? 0.103 17.46 7.922 1 97.03 262 VAL B O 1
ATOM 4404 N N . VAL B 1 263 ? -0.575 15.339 7.929 1 96.63 263 VAL B N 1
ATOM 4405 C CA . VAL B 1 263 ? -0.332 15.147 9.355 1 96.63 263 VAL B CA 1
ATOM 4406 C C . VAL B 1 263 ? 1.146 15.377 9.663 1 96.63 263 VAL B C 1
ATOM 4408 O O . VAL B 1 263 ? 1.485 16.059 10.633 1 96.63 263 VAL B O 1
ATOM 4411 N N . LEU B 1 264 ? 1.982 14.886 8.819 1 95.6 264 LEU B N 1
ATOM 4412 C CA . LEU B 1 264 ? 3.418 15.062 9.011 1 95.6 264 LEU B CA 1
ATOM 4413 C C . LEU B 1 264 ? 3.813 16.525 8.845 1 95.6 264 LEU B C 1
ATOM 4415 O O . LEU B 1 264 ? 4.677 17.026 9.569 1 95.6 264 LEU B O 1
ATOM 4419 N N . ALA B 1 265 ? 3.225 17.161 7.869 1 94.79 265 ALA B N 1
ATOM 4420 C CA . ALA B 1 265 ? 3.506 18.579 7.662 1 94.79 265 ALA B CA 1
ATOM 4421 C C . ALA B 1 265 ? 3.136 19.398 8.895 1 94.79 265 ALA B C 1
ATOM 4423 O O . ALA B 1 265 ? 3.907 20.255 9.334 1 94.79 265 ALA B O 1
ATOM 4424 N N . MET B 1 266 ? 1.993 19.14 9.457 1 92.84 266 MET B N 1
ATOM 4425 C CA . MET B 1 266 ? 1.539 19.85 10.65 1 92.84 266 MET B CA 1
ATOM 4426 C C . MET B 1 266 ? 2.445 19.549 11.84 1 92.84 266 MET B C 1
ATOM 4428 O O . MET B 1 266 ? 2.804 20.453 12.596 1 92.84 266 MET B O 1
ATOM 4432 N N . ALA B 1 267 ? 2.802 18.256 11.925 1 88.54 267 ALA B N 1
ATOM 4433 C CA . ALA B 1 267 ? 3.723 17.878 12.994 1 88.54 267 ALA B CA 1
ATOM 4434 C C . ALA B 1 267 ? 5.06 18.598 12.847 1 88.54 267 ALA B C 1
ATOM 4436 O O . ALA B 1 267 ? 5.664 19.009 13.841 1 88.54 267 ALA B O 1
ATOM 4437 N N . SER B 1 268 ? 5.514 18.728 11.629 1 87.13 268 SER B N 1
ATOM 4438 C CA . SER B 1 268 ? 6.782 19.396 11.354 1 87.13 268 SER B CA 1
ATOM 4439 C C . SER B 1 268 ? 6.72 20.874 11.726 1 87.13 268 SER B C 1
ATOM 4441 O O . SER B 1 268 ? 7.724 21.458 12.138 1 87.13 268 SER B O 1
ATOM 4443 N N . MET B 1 269 ? 5.618 21.489 11.545 1 85.48 269 MET B N 1
ATOM 4444 C CA . MET B 1 269 ? 5.431 22.887 11.925 1 85.48 269 MET B CA 1
ATOM 4445 C C . MET B 1 269 ? 5.624 23.072 13.427 1 85.48 269 MET B C 1
ATOM 4447 O O . MET B 1 269 ? 6.235 24.049 13.863 1 85.48 269 MET B O 1
ATOM 4451 N N . LEU B 1 270 ? 5.079 22.142 14.121 1 80.31 270 LEU B N 1
ATOM 4452 C CA . LEU B 1 270 ? 5.206 22.198 15.573 1 80.31 270 LEU B CA 1
ATOM 4453 C C . LEU B 1 270 ? 6.664 22.06 15.997 1 80.31 270 LEU B C 1
ATOM 4455 O O . LEU B 1 270 ? 7.119 22.756 16.907 1 80.31 270 LEU B O 1
ATOM 4459 N N . SER B 1 271 ? 7.338 21.135 15.357 1 80.56 271 SER B N 1
ATOM 4460 C CA . SER B 1 271 ? 8.75 20.923 15.658 1 80.56 271 SER B CA 1
ATOM 4461 C C . SER B 1 271 ? 9.572 22.173 15.361 1 80.56 271 SER B C 1
ATOM 4463 O O . SER B 1 271 ? 10.436 22.556 16.152 1 80.56 271 SER B O 1
ATOM 4465 N N . ARG B 1 272 ? 9.298 22.77 14.299 1 81.37 272 ARG B N 1
ATOM 4466 C CA . ARG B 1 272 ? 10.034 23.966 13.901 1 81.37 272 ARG B CA 1
ATOM 4467 C C . ARG B 1 272 ? 9.783 25.113 14.875 1 81.37 272 ARG B C 1
ATOM 4469 O O . ARG B 1 272 ? 10.697 25.878 15.189 1 81.37 272 ARG B O 1
ATOM 4476 N N . GLU B 1 273 ? 8.616 25.237 15.255 1 78.53 273 GLU B N 1
ATOM 4477 C CA . GLU B 1 273 ? 8.256 26.28 16.211 1 78.53 273 GLU B CA 1
ATOM 4478 C C . GLU B 1 273 ? 9.01 26.108 17.526 1 78.53 273 GLU B C 1
ATOM 4480 O O . GLU B 1 273 ? 9.306 27.089 18.211 1 78.53 273 GLU B O 1
ATOM 4485 N N . GLN B 1 274 ? 9.361 24.887 17.764 1 76.66 274 GLN B N 1
ATOM 4486 C CA . GLN B 1 274 ? 10.048 24.604 19.02 1 76.66 274 GLN B CA 1
ATOM 4487 C C . GLN B 1 274 ? 11.56 24.548 18.819 1 76.66 274 GLN B C 1
ATOM 4489 O O . GLN B 1 274 ? 12.297 24.147 19.722 1 76.66 274 GLN B O 1
ATOM 4494 N N . GLY B 1 275 ? 11.961 24.854 17.597 1 76.32 275 GLY B N 1
ATOM 4495 C CA . GLY B 1 275 ? 13.385 24.881 17.305 1 76.32 275 GLY B CA 1
ATOM 4496 C C . GLY B 1 275 ? 13.993 23.498 17.167 1 76.32 275 GLY B C 1
ATOM 4497 O O . GLY B 1 275 ? 15.199 23.323 17.349 1 76.32 275 GLY B O 1
ATOM 4498 N N . GLN B 1 276 ? 13.133 22.567 16.943 1 76.22 276 GLN B N 1
ATOM 4499 C CA . GLN B 1 276 ? 13.603 21.191 16.825 1 76.22 276 GLN B CA 1
ATOM 4500 C C . GLN B 1 276 ? 13.798 20.8 15.363 1 76.22 276 GLN B C 1
ATOM 4502 O O . GLN B 1 276 ? 13.184 21.388 14.47 1 76.22 276 GLN B O 1
ATOM 4507 N N . HIS B 1 277 ? 14.67 19.9 15.223 1 78.87 277 HIS B N 1
ATOM 4508 C CA . HIS B 1 277 ? 14.913 19.364 13.889 1 78.87 277 HIS B CA 1
ATOM 4509 C C . HIS B 1 277 ? 13.767 18.465 13.438 1 78.87 277 HIS B C 1
ATOM 4511 O O . HIS B 1 277 ? 13.236 17.684 14.232 1 78.87 277 HIS B O 1
ATOM 4517 N N . VAL B 1 278 ? 13.354 18.723 12.195 1 78.46 278 VAL B N 1
ATOM 4518 C CA . VAL B 1 278 ? 12.348 17.86 11.586 1 78.46 278 VAL B CA 1
ATOM 4519 C C . VAL B 1 278 ? 13.013 16.604 11.027 1 78.46 278 VAL B C 1
ATOM 4521 O O . VAL B 1 278 ? 13.768 16.675 10.054 1 78.46 278 VAL B O 1
ATOM 4524 N N . GLU B 1 279 ? 12.691 15.567 11.635 1 81.02 279 GLU B N 1
ATOM 4525 C CA . GLU B 1 279 ? 13.352 14.327 11.238 1 81.02 279 GLU B CA 1
ATOM 4526 C C . GLU B 1 279 ? 12.675 13.706 10.02 1 81.02 279 GLU B C 1
ATOM 4528 O O . GLU B 1 279 ? 13.349 13.211 9.114 1 81.02 279 GLU B O 1
ATOM 4533 N N . PHE B 1 280 ? 11.36 13.725 10.054 1 89.48 280 PHE B N 1
ATOM 4534 C CA . PHE B 1 280 ? 10.597 13.131 8.963 1 89.48 280 PHE B CA 1
ATOM 4535 C C . PHE B 1 280 ? 9.556 14.111 8.435 1 89.48 280 PHE B C 1
ATOM 4537 O O . PHE B 1 280 ? 8.681 14.557 9.18 1 89.48 280 PHE B O 1
ATOM 4544 N N . GLY B 1 281 ? 9.615 14.494 7.18 1 90.49 281 GLY B N 1
ATOM 4545 C CA . GLY B 1 281 ? 8.64 15.363 6.542 1 90.49 281 GLY B CA 1
ATOM 4546 C C . GLY B 1 281 ? 7.683 14.617 5.631 1 90.49 281 GLY B C 1
ATOM 4547 O O . GLY B 1 281 ? 7.75 13.391 5.521 1 90.49 281 GLY B O 1
ATOM 4548 N N . PRO B 1 282 ? 6.764 15.323 5.023 1 92.83 282 PRO B N 1
ATOM 4549 C CA . PRO B 1 282 ? 5.742 14.723 4.161 1 92.83 282 PRO B CA 1
ATOM 4550 C C . PRO B 1 282 ? 6.34 13.876 3.04 1 92.83 282 PRO B C 1
ATOM 4552 O O . PRO B 1 282 ? 5.727 12.895 2.608 1 92.83 282 PRO B O 1
ATOM 4555 N N . ALA B 1 283 ? 7.48 14.216 2.607 1 89.99 283 ALA B N 1
ATOM 4556 C CA . ALA B 1 283 ? 8.097 13.527 1.476 1 89.99 283 ALA B CA 1
ATOM 4557 C C . ALA B 1 283 ? 8.484 12.099 1.849 1 89.99 283 ALA B C 1
ATOM 4559 O O . ALA B 1 283 ? 8.731 11.267 0.972 1 89.99 283 ALA B O 1
ATOM 4560 N N . CYS B 1 284 ? 8.504 11.821 3.123 1 93.45 284 CYS B N 1
ATOM 4561 C CA . CYS B 1 284 ? 8.885 10.494 3.593 1 93.45 284 CYS B CA 1
ATOM 4562 C C . CYS B 1 284 ? 7.746 9.499 3.403 1 93.45 284 CYS B C 1
ATOM 4564 O O . CYS B 1 284 ? 7.955 8.288 3.485 1 93.45 284 CYS B O 1
ATOM 4566 N N . VAL B 1 285 ? 6.556 10.009 3.209 1 94.94 285 VAL B N 1
ATOM 4567 C CA . VAL B 1 285 ? 5.436 9.136 2.874 1 94.94 285 VAL B CA 1
ATOM 4568 C C . VAL B 1 285 ? 5.39 8.909 1.364 1 94.94 285 VAL B C 1
ATOM 4570 O O . VAL B 1 285 ? 5.213 9.855 0.593 1 94.94 285 VAL B O 1
ATOM 4573 N N . SER B 1 286 ? 5.516 7.735 1.006 1 91.36 286 SER B N 1
ATOM 4574 C CA . SER B 1 286 ? 5.493 7.419 -0.418 1 91.36 286 SER B CA 1
ATOM 4575 C C . SER B 1 286 ? 4.064 7.245 -0.923 1 91.36 286 SER B C 1
ATOM 4577 O O . SER B 1 286 ? 3.243 6.6 -0.267 1 91.36 286 SER B O 1
ATOM 4579 N N . LEU B 1 287 ? 3.826 7.848 -2.053 1 89.96 287 LEU B N 1
ATOM 4580 C CA . LEU B 1 287 ? 2.576 7.522 -2.731 1 89.96 287 LEU B CA 1
ATOM 4581 C C . LEU B 1 287 ? 2.641 6.131 -3.353 1 89.96 287 LEU B C 1
ATOM 4583 O O . LEU B 1 287 ? 3.702 5.701 -3.811 1 89.96 287 LEU B O 1
ATOM 4587 N N . PRO B 1 288 ? 1.526 5.469 -3.333 1 86.09 288 PRO B N 1
ATOM 4588 C CA . PRO B 1 288 ? 1.543 4.058 -3.725 1 86.09 288 PRO B CA 1
ATOM 4589 C C . PRO B 1 288 ? 1.804 3.863 -5.217 1 86.09 288 PRO B C 1
ATOM 4591 O O . PRO B 1 288 ? 2.073 2.743 -5.659 1 86.09 288 PRO B O 1
ATOM 4594 N N . CYS B 1 289 ? 1.671 4.861 -6.066 1 75.56 289 CYS B N 1
ATOM 4595 C CA . CYS B 1 289 ? 1.984 4.757 -7.487 1 75.56 289 CYS B CA 1
ATOM 4596 C C . CYS B 1 289 ? 2.619 6.042 -8.001 1 75.56 289 CYS B C 1
ATOM 4598 O O . CYS B 1 289 ? 2.59 7.07 -7.322 1 75.56 289 CYS B O 1
ATOM 4600 N N . ARG B 1 290 ? 3.414 5.854 -9.043 1 65.95 290 ARG B N 1
ATOM 4601 C CA . ARG B 1 290 ? 3.987 7.024 -9.7 1 65.95 290 ARG B CA 1
ATOM 4602 C C . ARG B 1 290 ? 3.314 7.282 -11.044 1 65.95 290 ARG B C 1
ATOM 4604 O O . ARG B 1 290 ? 3.127 6.357 -11.838 1 65.95 290 ARG B O 1
ATOM 4611 N N . LEU B 1 291 ? 2.608 8.39 -11.124 1 60.91 291 LEU B N 1
ATOM 4612 C CA . LEU B 1 291 ? 2.011 8.749 -12.406 1 60.91 291 LEU B CA 1
ATOM 4613 C C . LEU B 1 291 ? 2.997 9.537 -13.263 1 60.91 291 LEU B C 1
ATOM 4615 O O . LEU B 1 291 ? 3.827 10.281 -12.736 1 60.91 291 LEU B O 1
ATOM 4619 N N . PRO B 1 292 ? 3.1 9.022 -14.548 1 51.12 292 PRO B N 1
ATOM 4620 C CA . PRO B 1 292 ? 4.007 9.804 -15.392 1 51.12 292 PRO B CA 1
ATOM 4621 C C . PRO B 1 292 ? 3.725 11.303 -15.33 1 51.12 292 PRO B C 1
ATOM 4623 O O . PRO B 1 292 ? 2.563 11.716 -15.287 1 51.12 292 PRO B O 1
ATOM 4626 N N . VAL B 1 293 ? 4.597 11.99 -14.803 1 44.27 293 VAL B N 1
ATOM 4627 C CA . VAL B 1 293 ? 4.482 13.443 -14.884 1 44.27 293 VAL B CA 1
ATOM 4628 C C . VAL B 1 293 ? 4.23 13.861 -16.331 1 44.27 293 VAL B C 1
ATOM 4630 O O . VAL B 1 293 ? 5.035 13.567 -17.218 1 44.27 293 VAL B O 1
ATOM 4633 N N . LYS B 1 294 ? 3.004 13.92 -16.716 1 39.88 294 LYS B N 1
ATOM 4634 C CA . LYS B 1 294 ? 2.811 14.498 -18.043 1 39.88 294 LYS B CA 1
ATOM 4635 C C . LYS B 1 294 ? 3.666 15.749 -18.226 1 39.88 294 LYS B C 1
ATOM 4637 O O . LYS B 1 294 ? 3.626 16.662 -17.399 1 39.88 294 LYS B O 1
ATOM 4642 N N . SER B 1 295 ? 4.761 15.659 -18.808 1 36.35 295 SER B N 1
ATOM 4643 C CA . SER B 1 295 ? 5.357 16.928 -19.213 1 36.35 295 SER B CA 1
ATOM 4644 C C . SER B 1 295 ? 4.298 17.893 -19.736 1 36.35 295 SER B C 1
ATOM 4646 O O . SER B 1 295 ? 3.372 17.485 -20.439 1 36.35 295 SER B O 1
ATOM 4648 N N . PRO B 1 296 ? 4.147 19.036 -19.189 1 35.58 296 PRO B N 1
ATOM 4649 C CA . PRO B 1 296 ? 3.215 19.986 -19.801 1 35.58 296 PRO B CA 1
ATOM 4650 C C . PRO B 1 296 ? 3.25 19.946 -21.327 1 35.58 296 PRO B C 1
ATOM 4652 O O . PRO B 1 296 ? 4.304 19.698 -21.918 1 35.58 296 PRO B O 1
ATOM 4655 N N . PRO B 1 297 ? 2.175 19.686 -21.962 1 33.81 297 PRO B N 1
ATOM 4656 C CA . PRO B 1 297 ? 2.286 19.813 -23.417 1 33.81 297 PRO B CA 1
ATOM 4657 C C . PRO B 1 297 ? 3.159 20.992 -23.841 1 33.81 297 PRO B C 1
ATOM 4659 O O . PRO B 1 297 ? 3.253 21.987 -23.118 1 33.81 297 PRO B O 1
ATOM 4662 N N . PRO B 1 298 ? 4.11 20.798 -24.665 1 33.38 298 PRO B N 1
ATOM 4663 C CA . PRO B 1 298 ? 4.785 22.024 -25.099 1 33.38 298 PRO B CA 1
ATOM 4664 C C . PRO B 1 298 ? 3.81 23.164 -25.382 1 33.38 298 PRO B C 1
ATOM 4666 O O . PRO B 1 298 ? 2.656 22.92 -25.742 1 33.38 298 PRO B O 1
ATOM 4669 N N . PRO B 1 299 ? 4.059 24.287 -24.868 1 33.28 299 PRO B N 1
ATOM 4670 C CA . PRO B 1 299 ? 3.147 25.394 -25.165 1 33.28 299 PRO B CA 1
ATOM 4671 C C . PRO B 1 299 ? 2.689 25.407 -26.622 1 33.28 299 PRO B C 1
ATOM 4673 O O . PRO B 1 299 ? 3.484 25.136 -27.525 1 33.28 299 PRO B O 1
ATOM 4676 N N . ASP B 1 300 ? 1.611 24.974 -26.88 1 32.47 300 ASP B N 1
ATOM 4677 C CA . ASP B 1 300 ? 1.07 25.158 -28.223 1 32.47 300 ASP B CA 1
ATOM 4678 C C . ASP B 1 300 ? 1.552 26.471 -28.835 1 32.47 300 ASP B C 1
ATOM 4680 O O . ASP B 1 300 ? 1.511 27.517 -28.184 1 32.47 300 ASP B O 1
ATOM 4684 N N . GLU B 1 301 ? 2.427 26.425 -29.784 1 33.04 301 GLU B N 1
ATOM 4685 C CA . GLU B 1 301 ? 2.824 27.633 -30.501 1 33.04 301 GLU B CA 1
ATOM 4686 C C . GLU B 1 301 ? 1.623 28.535 -30.77 1 33.04 301 GLU B C 1
ATOM 4688 O O . GLU B 1 301 ? 1.785 29.714 -31.091 1 33.04 301 GLU B O 1
ATOM 4693 N N . ALA B 1 302 ? 0.474 27.886 -31.041 1 32.58 302 ALA B N 1
ATOM 4694 C CA . ALA B 1 302 ? -0.615 28.82 -31.318 1 32.58 302 ALA B CA 1
ATOM 4695 C C . ALA B 1 302 ? -1.002 29.598 -30.063 1 32.58 302 ALA B C 1
ATOM 4697 O O . ALA B 1 302 ? -1.563 30.692 -30.152 1 32.58 302 ALA B O 1
ATOM 4698 N N . ASP B 1 303 ? -0.901 28.957 -28.938 1 28.23 303 ASP B N 1
ATOM 4699 C CA . ASP B 1 303 ? -1.333 29.707 -27.763 1 28.23 303 ASP B CA 1
ATOM 4700 C C . ASP B 1 303 ? -0.242 30.664 -27.29 1 28.23 303 ASP B C 1
ATOM 4702 O O . ASP B 1 303 ? -0.276 31.141 -26.154 1 28.23 303 ASP B O 1
ATOM 4706 N N . ARG B 1 304 ? 0.929 30.79 -27.965 1 31.18 304 ARG B N 1
ATOM 4707 C CA . ARG B 1 304 ? 1.773 31.966 -27.775 1 31.18 304 ARG B CA 1
ATOM 4708 C C . ARG B 1 304 ? 0.956 33.249 -27.884 1 31.18 304 ARG B C 1
ATOM 4710 O O . ARG B 1 304 ? 1.428 34.325 -27.511 1 31.18 304 ARG B O 1
ATOM 4717 N N . GLY B 1 305 ? -0.003 33.109 -28.827 1 27.54 305 GLY B N 1
ATOM 4718 C CA . GLY B 1 305 ? -0.645 34.401 -29.012 1 27.54 305 GLY B CA 1
ATOM 4719 C C . GLY B 1 305 ? -1.503 34.815 -27.832 1 27.54 305 GLY B C 1
ATOM 4720 O O . GLY B 1 305 ? -1.691 36.008 -27.583 1 27.54 305 GLY B O 1
ATOM 4721 N N . ARG B 1 306 ? -2.469 33.877 -27.374 1 28.17 306 ARG B N 1
ATOM 4722 C CA . ARG B 1 306 ? -3.379 34.584 -26.478 1 28.17 306 ARG B CA 1
ATOM 4723 C C . ARG B 1 306 ? -2.847 34.588 -25.049 1 28.17 306 ARG B C 1
ATOM 4725 O O . ARG B 1 306 ? -3.049 33.628 -24.302 1 28.17 306 ARG B O 1
ATOM 4732 N N . LYS B 1 307 ? -1.597 34.882 -24.782 1 30.01 307 LYS B N 1
ATOM 4733 C CA . LYS B 1 307 ? -1.285 35.35 -23.435 1 30.01 307 LYS B CA 1
ATOM 4734 C C . LYS B 1 307 ? -2.408 36.222 -22.881 1 30.01 307 LYS B C 1
ATOM 4736 O O . LYS B 1 307 ? -2.554 37.38 -23.278 1 30.01 307 LYS B O 1
ATOM 4741 N N . ARG B 1 308 ? -3.443 35.655 -22.582 1 25.37 308 ARG B N 1
ATOM 4742 C CA . ARG B 1 308 ? -4.315 36.569 -21.85 1 25.37 308 ARG B CA 1
ATOM 4743 C C . ARG B 1 308 ? -3.556 37.268 -20.727 1 25.37 308 ARG B C 1
ATOM 4745 O O . ARG B 1 308 ? -2.799 36.631 -19.992 1 25.37 308 ARG B O 1
ATOM 4752 N N . ARG B 1 309 ? -3.362 38.51 -20.842 1 25 309 ARG B N 1
ATOM 4753 C CA . ARG B 1 309 ? -2.982 39.552 -19.893 1 25 309 ARG B CA 1
ATOM 4754 C C . ARG B 1 309 ? -3.642 39.326 -18.537 1 25 309 ARG B C 1
ATOM 4756 O O . ARG B 1 309 ? -4.866 39.411 -18.415 1 25 309 ARG B O 1
ATOM 4763 N N . LEU B 1 310 ? -3.319 38.333 -17.856 1 25.62 310 LEU B N 1
ATOM 4764 C CA . LEU B 1 310 ? -3.86 38.453 -16.507 1 25.62 310 LEU B CA 1
ATOM 4765 C C . LEU B 1 310 ? -3.773 39.893 -16.013 1 25.62 310 LEU B C 1
ATOM 4767 O O . LEU B 1 310 ? -2.853 40.626 -16.382 1 25.62 310 LEU B O 1
ATOM 4771 N N . PRO B 1 311 ? -4.861 40.499 -15.665 1 25.82 311 PRO B N 1
ATOM 4772 C CA . PRO B 1 311 ? -4.71 41.901 -15.268 1 25.82 311 PRO B CA 1
ATOM 4773 C C . PRO B 1 311 ? -3.514 42.129 -14.347 1 25.82 311 PRO B C 1
ATOM 4775 O O . PRO B 1 311 ? -3.067 41.201 -13.668 1 25.82 311 PRO B O 1
ATOM 4778 N N . ALA B 1 312 ? -2.623 43.121 -14.634 1 27.64 312 ALA B N 1
ATOM 4779 C CA . ALA B 1 312 ? -1.469 43.739 -13.984 1 27.64 312 ALA B CA 1
ATOM 4780 C C . ALA B 1 312 ? -1.619 43.72 -12.466 1 27.64 312 ALA B C 1
ATOM 4782 O O . ALA B 1 312 ? -0.713 44.136 -11.741 1 27.64 312 ALA B O 1
ATOM 4783 N N . SER B 1 313 ? -2.854 43.525 -12.038 1 27.64 313 SER B N 1
ATOM 4784 C CA . SER B 1 313 ? -3.015 43.797 -10.614 1 27.64 313 SER B CA 1
ATOM 4785 C C . SER B 1 313 ? -2.29 42.757 -9.767 1 27.64 313 SER B C 1
ATOM 4787 O O . SER B 1 313 ? -2.147 42.926 -8.554 1 27.64 313 SER B O 1
ATOM 4789 N N . PHE B 1 314 ? -2.18 41.548 -10.277 1 22.89 314 PHE B N 1
ATOM 4790 C CA . PHE B 1 314 ? -1.678 40.655 -9.239 1 22.89 314 PHE B CA 1
ATOM 4791 C C . PHE B 1 314 ? -0.163 40.514 -9.332 1 22.89 314 PHE B C 1
ATOM 4793 O O . PHE B 1 314 ? 0.416 39.587 -8.762 1 22.89 314 PHE B O 1
ATOM 4800 N N . ALA B 1 315 ? 0.5 41.134 -10.313 1 25.1 315 ALA B N 1
ATOM 4801 C CA . ALA B 1 315 ? 1.956 41.131 -10.434 1 25.1 315 ALA B CA 1
ATOM 4802 C C . ALA B 1 315 ? 2.61 41.754 -9.205 1 25.1 315 ALA B C 1
ATOM 4804 O O . ALA B 1 315 ? 2.256 42.865 -8.801 1 25.1 315 ALA B O 1
ATOM 4805 N N . ALA B 1 316 ? 2.987 40.954 -8.316 1 26.92 316 ALA B N 1
ATOM 4806 C CA . ALA B 1 316 ? 3.682 41.628 -7.223 1 26.92 316 ALA B CA 1
ATOM 4807 C C . ALA B 1 316 ? 4.691 42.642 -7.756 1 26.92 316 ALA B C 1
ATOM 4809 O O . ALA B 1 316 ? 5.244 42.463 -8.844 1 26.92 316 ALA B O 1
ATOM 4810 N N . PRO B 1 317 ? 4.63 43.903 -7.459 1 26.73 317 PRO B N 1
ATOM 4811 C CA . PRO B 1 317 ? 5.634 44.903 -7.829 1 26.73 317 PRO B CA 1
ATOM 4812 C C . PRO B 1 317 ? 7.059 44.356 -7.776 1 26.73 317 PRO B C 1
ATOM 4814 O O . PRO B 1 317 ? 7.332 43.406 -7.038 1 26.73 317 PRO B O 1
ATOM 4817 N N . ASP B 1 318 ? 7.955 44.56 -8.858 1 24.79 318 ASP B N 1
ATOM 4818 C CA . ASP B 1 318 ? 9.406 44.443 -8.757 1 24.79 318 ASP B CA 1
ATOM 4819 C C . ASP B 1 318 ? 9.915 45.028 -7.441 1 24.79 318 ASP B C 1
ATOM 4821 O O . ASP B 1 318 ? 9.492 46.111 -7.033 1 24.79 318 ASP B O 1
#

Solvent-accessible surface area (backbone atoms only — not comparable to full-atom values): 36561 Å² total; per-residue (Å²): 139,82,80,74,78,80,77,81,77,78,76,77,74,81,81,69,86,68,72,76,79,77,50,73,69,55,55,55,50,52,58,52,52,68,65,68,68,63,70,72,69,83,71,72,82,74,72,88,72,74,82,78,67,76,79,67,77,73,67,78,65,72,72,71,73,89,63,70,28,59,71,47,57,72,63,39,48,92,64,22,51,29,35,40,22,35,32,62,35,44,25,44,90,54,90,84,44,46,66,38,27,42,6,30,31,37,31,35,38,33,70,37,59,93,92,50,93,52,46,39,60,37,68,52,32,39,31,36,40,40,45,21,29,69,94,66,78,64,36,67,71,33,28,68,60,49,67,59,52,71,79,74,21,71,56,23,26,54,43,63,59,47,52,50,35,49,51,58,70,55,56,60,92,34,45,33,35,35,18,74,52,26,69,58,49,50,49,52,51,46,47,50,26,46,77,60,73,39,47,75,77,46,64,65,51,68,81,39,48,32,29,52,24,61,25,48,28,53,74,40,71,90,47,74,54,47,68,45,52,49,22,45,79,66,71,34,64,64,38,13,85,87,18,68,45,55,74,49,38,52,35,25,39,48,51,7,36,50,46,45,23,49,53,28,42,56,50,35,50,55,31,48,74,69,71,41,82,70,86,47,53,35,58,39,52,53,64,63,61,61,72,71,73,72,66,72,72,70,76,51,73,73,58,66,66,66,62,71,72,65,71,76,78,72,58,73,79,134,136,83,80,74,79,81,78,82,78,79,77,78,73,81,80,69,84,69,73,74,79,77,51,73,69,56,55,57,52,50,58,53,54,68,67,68,70,62,67,72,69,79,72,75,79,74,70,88,71,73,80,77,67,75,78,68,77,73,65,77,65,72,70,69,72,90,61,69,29,57,71,46,56,74,64,40,49,90,64,23,51,31,35,40,22,35,32,62,35,42,26,44,90,52,88,84,43,45,64,38,26,43,6,27,32,36,29,35,39,33,73,38,60,91,92,50,93,51,47,40,60,37,69,51,34,39,30,36,40,41,44,21,31,69,94,66,79,63,36,67,71,32,27,69,61,48,68,59,53,71,78,75,21,71,54,22,27,53,43,64,59,46,53,49,36,48,52,59,70,56,56,62,90,32,45,32,36,34,20,74,51,28,68,58,51,51,49,51,51,49,48,52,27,45,77,61,72,39,47,75,77,47,63,66,50,69,82,39,48,32,30,52,24,61,24,48,27,54,74,38,70,90,48,73,55,48,67,45,52,48,21,44,78,66,70,34,63,65,38,13,85,86,18,68,45,53,73,51,39,54,36,24,38,49,53,6,36,52,46,44,24,48,53,30,42,55,49,36,51,55,31,49,75,69,71,40,82,69,87,48,53,34,58,39,51,54,66,64,62,60,70,71,74,73,68,72,72,70,76,52,75,72,57,66,65,65,63,72,73,65,70,76,78,72,58,73,78,133

InterPro domains:
  IPR012337 Ribonuclease H-like superfamily [SSF53098] (81-270)
  IPR013520 Ribonuclease H-like domain [PF00929] (84-262)
  IPR013520 Ribonuclease H-like domain [SM00479] (82-272)
  IPR036397 Ribonuclease H superfamily [G3DSA:3.30.420.10] (77-274)

Sequence (636 aa):
MSQEPAECSLVRRDTSSLEPPLSPLECLRKVARRFGLLDAPPPPVPQKESEPQQPGNVQRGEPPPTATWWTLLPLEPSKYERVVVFDTETSGFSGEDEILEIGAVELEVCSPSPGASYAILRPTGVSFHSLLQTSREIHAKAAQVNGLCQKDLEAAMPRPLAIRSFLRFLAGEKTALVAHNAAFDLRMLLQDLKRCGMEAAGKGLGKRTFCSAAAFGAIRPASPRDLTTACYLLDIREGSPDSAWRNTVHSALVDAALTAKVVLAMASMLSREQGQHVEFGPACVSLPCRLPVKSPPPPDEADRGRKRRLPASFAAPDMSQEPAECSLVRRDTSSLEPPLSPLECLRKVARRFGLLDAPPPPVPQKESEPQQPGNVQRGEPPPTATWWTLLPLEPSKYERVVVFDTETSGFSGEDEILEIGAVELEVCSPSPGASYAILRPTGVSFHSLLQTSREIHAKAAQVNGLCQKDLEAAMPRPLAIRSFLRFLAGEKTALVAHNAAFDLRMLLQDLKRCGMEAAGKGLGKRTFCSAAAFGAIRPASPRDLTTACYLLDIREGSPDSAWRNTVHSALVDAALTAKVVLAMASMLSREQGQHVEFGPACVSLPCRLPVKSPPPPDEADRGRKRRLPASFAAPD

Radius of gyration: 30.63 Å; Cα contacts (8 Å, |Δi|>4): 944; chains: 2; bounding box: 117×92×79 Å

Secondary structure (DSSP, 8-state):
-----------------------HHHHHHHHHHHTT-S-S----------------------------GGGGS---TTT-SEEEEEEEEES-SSTT--EEEEEEEEEEEEPPPTT--SPEEEEEEEEEEEEB--SSPPPHHHHHHH---HHHHTTSB-HHHHHHHHHHHT-STTEEEEETTHHHHHHHHHHHHHHTT-GGGGTTTGGGEEEHHHHHHHH-TTS--SHHHHHHHTT-GGGSTT-HHHHH---HHHHHHHHHHHHHHHHHHHHHHTT----S-GGGSPPS------------SGGGT------GGGS---/-----------------------HHHHHHHHHHHTTTT------------------------------GGGGS---TTT-SEEEEEEEEES-SSTT--EEEEEEEEEEEEPPPTT--SPEEEEEEEEEEEEB--SSPPPHHHHHHH---HHHHTTSB-HHHHHHHHHHHT-STTEEEEETTHHHHHHHHHHHHHHTT-GGGGTTTGGGEEEHHHHHHHH-TTS--SHHHHHHHTT-GGGSTT-HHHHH---HHHHHHHHHHHHHHHHHHHHHHTT----S-GGGSPPS------------SGGGS------GGGS---

Nearest PDB structures (foldseek):
  2ido-assembly1_A  TM=8.804E-01  e=3.857E-11  Escherichia coli
  1j53-assembly1_A  TM=8.826E-01  e=1.994E-10  Escherichia coli
  5fkw-assembly1_D  TM=8.060E-01  e=1.533E-08  Escherichia coli K-12
  5fku-assembly1_D  TM=7.709E-01  e=6.743E-09  Escherichia coli K-12
  2p1j-assembly1_A  TM=7.099E-01  e=2.345E-09  Thermotoga maritima MSB8